Protein AF-A0A5C7LVZ4-F1 (afdb_monomer)

pLDDT: mean 78.98, std 16.89, range [29.86, 98.69]

Secondary structure (DSSP, 8-state):
---HHHHHT---TT-SEEEEEEEEEP-----SSS-B-TTSEEEEEEEEEEE-TTS-EEEEEEEEEEEPPBTTEEEETTEEEEEPPEEEE-GGG--TTSPPPEEEE-HHHHHHHHHHHHHHHHHHHHHHHSPPPPHHHHHHHHHHHHHH-TTEEEPPSSHHHHHHHHTEEEEE-S-TTS-GGG----GGGBTTB-TT-PPSSTTTTTEEEBPTT-EEETTEEE--S-SS-HHHHHHPPPGGGSGGGHHHHHHHHHTBPPBSS-B--SSS-S---BEEEEEEES--GGGS-TTEEEEEHHHHHHT-EEEEEEEEEEEESEEEE---TT-EE-TT-EEEEEE-TTT--EEEEE--S--S-EEEEEEEEEEEEETTEEEEEEEEEEEEEE---TT-EEEETT--EEEEEEE-GGGS-B-TTSPBPSEEE-HHHHHTTT-HHHHHHHHHHHHHHHS-GGGTTTSSB--SSS-BS-HHHHHHTTTT--B--EETTEE-SS-BEEEEEEEEEBS--TT-----SSPPBPTTSS-B-TT-TTTPPPP--HHHHHHHHHTT-HHHHHHHHHTSTTTHHHHHHHHHHHTTPPPPP---GGGGSSSS--

Solvent-accessible surface area (backbone atoms only — not comparable to full-atom values): 33083 Å² total; per-residue (Å²): 133,86,52,54,70,71,61,46,67,47,57,42,84,92,53,61,42,37,47,79,46,56,45,80,57,90,69,84,76,86,69,86,98,52,71,54,61,65,72,50,53,48,38,37,41,40,33,37,39,30,43,28,76,90,64,53,77,47,75,50,73,42,51,43,66,46,61,42,56,60,99,64,37,26,58,55,90,68,40,44,24,32,63,35,27,38,33,35,64,40,68,92,68,57,46,94,96,54,79,75,46,66,40,35,40,49,42,66,58,48,52,51,51,51,51,39,53,53,51,32,56,46,48,50,49,20,31,72,72,68,50,76,68,51,42,68,56,57,38,48,53,55,53,46,44,57,70,66,33,92,56,33,39,83,48,46,96,40,72,61,19,50,58,49,54,72,34,29,32,33,49,50,69,100,55,92,84,61,63,81,90,71,72,70,81,63,73,84,37,61,29,35,36,14,84,52,49,42,48,86,68,96,47,46,86,30,33,34,23,31,6,37,77,36,46,76,54,100,39,41,76,47,63,54,79,30,65,35,24,53,64,46,70,49,61,46,60,35,37,73,38,34,64,93,39,53,45,60,34,48,64,43,60,36,40,39,40,51,33,76,66,50,39,59,52,91,72,55,49,69,79,58,47,23,39,75,34,45,28,34,51,41,73,54,82,85,55,22,54,93,44,18,27,29,29,16,49,68,41,20,54,60,52,19,28,56,43,80,46,73,46,59,44,80,45,51,39,56,77,46,72,73,62,56,69,71,41,77,41,51,56,58,38,67,42,30,42,31,30,32,79,88,76,68,48,78,44,78,41,53,48,67,84,52,70,48,64,25,33,30,67,41,76,44,41,34,80,52,67,56,96,87,38,56,22,37,40,39,35,42,33,31,38,35,69,45,60,51,48,56,54,18,32,35,32,36,68,53,50,49,60,25,38,31,36,63,40,58,54,92,76,39,46,23,45,88,88,67,49,58,42,27,29,32,37,23,51,66,61,35,63,82,64,55,36,50,34,48,57,43,48,18,28,51,41,54,54,44,70,72,42,59,77,91,55,37,73,78,60,52,46,70,32,50,80,70,41,35,73,38,68,66,56,37,46,76,74,56,39,70,61,58,41,68,34,34,45,94,95,34,70,51,96,58,64,32,44,61,34,49,40,54,38,32,44,35,76,54,50,51,68,76,66,78,59,59,74,92,43,65,58,34,96,83,73,70,42,51,40,72,84,43,73,72,27,26,57,80,90,82,53,70,68,63,53,51,55,34,50,76,68,69,38,52,67,61,53,47,52,62,30,69,77,36,84,68,58,37,63,70,50,51,39,48,52,27,48,76,69,74,35,83,55,78,77,77,79,66,82,76,78,74,73,78,82,86,79,130

Mean predicted aligned error: 12.09 Å

Nearest PDB structures (foldseek):
  8wa0-assembly1_B  TM=6.242E-01  e=2.550E-24  Nicotiana tabacum
  8xmb-assembly1_B  TM=6.791E-01  e=1.926E-21  Arabidopsis thaliana
  7oba-assembly1_B  TM=7.085E-01  e=7.229E-20  Homo sapiens
  7eu0-assembly1_B  TM=6.604E-01  e=2.921E-20  Arabidopsis thaliana
  6uq0-assembly1_B  TM=5.558E-01  e=5.146E-20  Saccharomyces cerevisiae S288C

Foldseek 3Di:
DQDQVLLQPLDQPPFQKHFPGKDWDDDDDDDDDAPACPDFKIKIKIWMWGQAPVRDIDIDIAIEIDTDDDLQWHQFQNFTKHQAKEWEWPPVPDDVPDFTDTWIDGRVSVLSVQLSVLVNVQVNCCRHVVDHDHNVRSRCSNSCCRVDPPRMDTALPDPLSSLQRHQKYFYDDPDPPPDPVPDDARPVCFQQWQQLAFDPDPRGNGMTGGDDPWDRPPRDIDGPNGRHHCQCVQQFFQCQQFVVQSSVLSVQQSQFFAAPDFDFQLAGHGDRGWDWFWEWAADDDVQQPPLEKEFEPVLLNVRKGKDKDKHKDKAFADKDAPDDAFDKDAAFDFGIWHAHPVPRDIDTDTDQPDLGIWGWHDWHKHWDDDVNTIMIMIMTMIMDIDGAAQQFWKAFSLGSIHGYDYDHQLQFWAAPVGDGGRMYHYNCSCVVSSRRSQLVSFLVVVVLVPDDPVCSVPQWDRHNNDTPPDPVVSVVVVGQDFGFIDGPNHTDPDGIGIGITIMTTGPRGPSQDADADPADQDPVNQAQPCPGSHTHDDDDDPVNLVVCVVVVVVVVSVVVLVVRPPVNLVSVQVVCVVVVHHRDPDDPPVVPPPPPPD

Structure (mmCIF, N/CA/C/O backbone):
data_AF-A0A5C7LVZ4-F1
#
_entry.id   AF-A0A5C7LVZ4-F1
#
loop_
_atom_site.group_PDB
_atom_site.id
_atom_site.type_symbol
_atom_site.label_atom_id
_atom_site.label_alt_id
_atom_site.label_comp_id
_atom_site.label_asym_id
_atom_site.label_entity_id
_atom_site.label_seq_id
_atom_site.pdbx_PDB_ins_code
_atom_site.Cartn_x
_atom_site.Cartn_y
_atom_site.Cartn_z
_atom_site.occupancy
_atom_site.B_iso_or_equiv
_atom_site.auth_seq_id
_atom_site.auth_comp_id
_atom_site.auth_asym_id
_atom_site.auth_atom_id
_atom_site.pdbx_PDB_model_num
ATOM 1 N N . MET A 1 1 ? 24.767 7.519 -12.555 1.00 53.38 1 MET A N 1
ATOM 2 C CA . MET A 1 1 ? 24.633 7.291 -14.012 1.00 53.38 1 MET A CA 1
ATOM 3 C C . MET A 1 1 ? 25.653 6.241 -14.418 1.00 53.38 1 MET A C 1
ATOM 5 O O . MET A 1 1 ? 26.656 6.127 -13.724 1.00 53.38 1 MET A O 1
ATOM 9 N N . LEU A 1 2 ? 25.387 5.455 -15.465 1.00 59.38 2 LEU A N 1
ATOM 10 C CA . LEU A 1 2 ? 26.392 4.548 -16.034 1.00 59.38 2 LEU A CA 1
ATOM 11 C C . LEU A 1 2 ? 27.358 5.395 -16.864 1.00 59.38 2 LEU A C 1
ATOM 13 O O . LEU A 1 2 ? 26.898 6.176 -17.701 1.00 59.38 2 LEU A O 1
ATOM 17 N N . SER A 1 3 ? 28.657 5.302 -16.587 1.00 63.50 3 SER A N 1
ATOM 18 C CA . SER A 1 3 ? 29.645 6.063 -17.347 1.00 63.50 3 SER A CA 1
ATOM 19 C C . SER A 1 3 ? 29.869 5.426 -18.725 1.00 63.50 3 SER A C 1
ATOM 21 O O . SER A 1 3 ? 29.682 4.213 -18.875 1.00 63.50 3 SER A O 1
ATOM 23 N N . PRO A 1 4 ? 30.257 6.216 -19.743 1.00 58.34 4 PRO A N 1
ATOM 24 C CA . PRO A 1 4 ? 30.642 5.680 -21.045 1.00 58.34 4 PRO A CA 1
ATOM 25 C C . PRO A 1 4 ? 31.760 4.635 -20.950 1.00 58.34 4 PRO A C 1
ATOM 27 O O . PRO A 1 4 ? 31.713 3.654 -21.688 1.00 58.34 4 PRO A O 1
ATOM 30 N N . GLU A 1 5 ? 32.704 4.778 -20.005 1.00 61.62 5 GLU A N 1
ATOM 31 C CA . GLU A 1 5 ? 33.763 3.777 -19.807 1.00 61.62 5 GLU A CA 1
ATOM 32 C C . GLU A 1 5 ? 33.178 2.428 -19.379 1.00 61.62 5 GLU A C 1
ATOM 34 O O . GLU A 1 5 ? 33.516 1.402 -19.961 1.00 61.62 5 GLU A O 1
ATOM 39 N N . LEU A 1 6 ? 32.229 2.425 -18.435 1.00 59.19 6 LEU A N 1
ATOM 40 C CA . LEU A 1 6 ? 31.593 1.189 -17.976 1.00 59.19 6 LEU A CA 1
ATOM 41 C C . LEU A 1 6 ? 30.841 0.481 -19.112 1.00 59.19 6 LEU A C 1
ATOM 43 O O . LEU A 1 6 ? 30.822 -0.740 -19.174 1.00 59.19 6 LEU A O 1
ATOM 47 N N . LEU A 1 7 ? 30.211 1.234 -20.017 1.00 58.81 7 LEU A N 1
ATOM 48 C CA . LEU A 1 7 ? 29.484 0.662 -21.153 1.00 58.81 7 LEU A CA 1
ATOM 49 C C . LEU A 1 7 ? 30.422 0.198 -22.285 1.00 58.81 7 LEU A C 1
ATOM 51 O O . LEU A 1 7 ? 30.043 -0.671 -23.066 1.00 58.81 7 LEU A O 1
ATOM 55 N N . SER A 1 8 ? 31.637 0.745 -22.383 1.00 56.38 8 SER A N 1
ATOM 56 C CA . SER A 1 8 ? 32.621 0.334 -23.397 1.00 56.38 8 SER A CA 1
ATOM 57 C C . SER A 1 8 ? 33.157 -1.093 -23.193 1.00 56.38 8 SER A C 1
ATOM 59 O O . SER A 1 8 ? 33.649 -1.712 -24.136 1.00 56.38 8 SER A O 1
ATOM 61 N N . ASP A 1 9 ? 32.969 -1.663 -21.999 1.00 61.56 9 ASP A N 1
ATOM 62 C CA . ASP A 1 9 ? 33.337 -3.044 -21.663 1.00 61.56 9 ASP A CA 1
ATOM 63 C C . ASP A 1 9 ? 32.313 -4.101 -22.136 1.00 61.56 9 ASP A C 1
ATOM 65 O O . ASP A 1 9 ? 32.510 -5.305 -21.926 1.00 61.56 9 ASP A O 1
ATOM 69 N N . LEU A 1 10 ? 31.232 -3.692 -22.815 1.00 60.09 10 LEU A N 1
ATOM 70 C CA . LEU A 1 10 ? 30.252 -4.591 -23.433 1.00 60.09 10 LEU A CA 1
ATOM 71 C C . LEU A 1 10 ? 30.893 -5.378 -24.599 1.00 60.09 10 LEU A C 1
ATOM 73 O O . LEU A 1 10 ? 30.824 -4.986 -25.763 1.00 60.09 10 LEU A O 1
ATOM 77 N N . ARG A 1 11 ? 31.535 -6.511 -24.295 1.00 61.31 11 ARG A N 1
ATOM 78 C CA . ARG A 1 11 ? 32.119 -7.438 -25.283 1.00 61.31 11 ARG A CA 1
ATOM 79 C C . ARG A 1 11 ? 31.336 -8.751 -25.335 1.00 61.31 11 ARG A C 1
ATOM 81 O O . ARG A 1 11 ? 31.461 -9.530 -24.390 1.00 61.31 11 ARG A O 1
ATOM 88 N N . PRO A 1 12 ? 30.588 -9.041 -26.412 1.00 58.22 12 PRO A N 1
ATOM 89 C CA . PRO A 1 12 ? 29.879 -10.309 -26.549 1.00 58.22 12 PRO A CA 1
ATOM 90 C C . PRO A 1 12 ? 30.821 -11.500 -26.356 1.00 58.22 12 PRO A C 1
ATOM 92 O O . PRO A 1 12 ? 31.928 -11.525 -26.908 1.00 58.22 12 PRO A O 1
ATOM 95 N N . ARG A 1 13 ? 30.424 -12.492 -25.554 1.00 55.44 13 ARG A N 1
ATOM 96 C CA . ARG A 1 13 ? 31.318 -13.622 -25.255 1.00 55.44 13 ARG A CA 1
ATOM 97 C C . ARG A 1 13 ? 31.419 -14.530 -26.475 1.00 55.44 13 ARG A C 1
ATOM 99 O O . ARG A 1 13 ? 30.431 -15.076 -26.942 1.00 55.44 13 ARG A O 1
ATOM 106 N N . GLY A 1 14 ? 32.642 -14.743 -26.956 1.00 53.66 14 GLY A N 1
ATOM 107 C CA . GLY A 1 14 ? 32.915 -15.710 -28.023 1.00 53.66 14 GLY A CA 1
ATOM 108 C C . GLY A 1 14 ? 32.589 -15.230 -29.442 1.00 53.66 14 GLY A C 1
ATOM 109 O O . GLY A 1 14 ? 32.811 -15.988 -30.385 1.00 53.66 14 GLY A O 1
ATOM 110 N N . LEU A 1 15 ? 32.134 -13.984 -29.628 1.00 59.03 15 LEU A N 1
ATOM 111 C CA . LEU A 1 15 ? 31.990 -13.385 -30.958 1.00 59.03 15 LEU A CA 1
ATOM 112 C C . LEU A 1 15 ? 33.259 -12.626 -31.355 1.00 59.03 15 LEU A C 1
ATOM 114 O O . LEU A 1 15 ? 33.924 -12.004 -30.530 1.00 59.03 15 LEU A O 1
ATOM 118 N N . LYS A 1 16 ? 33.572 -12.610 -32.656 1.00 64.81 16 LYS A N 1
ATOM 119 C CA . LYS A 1 16 ? 34.627 -11.754 -33.233 1.00 64.81 16 LYS A CA 1
ATOM 120 C C . LYS A 1 16 ? 34.127 -10.318 -33.456 1.00 64.81 16 LYS A C 1
ATOM 122 O O . LYS A 1 16 ? 34.428 -9.733 -34.494 1.00 64.81 16 LYS A O 1
ATOM 127 N N . MET A 1 17 ? 33.327 -9.790 -32.528 1.00 62.38 17 MET A N 1
ATOM 128 C CA . MET A 1 17 ? 32.742 -8.448 -32.578 1.00 62.38 17 MET A CA 1
ATOM 129 C C . MET A 1 17 ? 32.963 -7.723 -31.249 1.00 62.38 17 MET A C 1
ATOM 131 O O . MET A 1 17 ? 32.898 -8.345 -30.191 1.00 62.38 17 MET A O 1
ATOM 135 N N . SER A 1 18 ? 33.214 -6.416 -31.296 1.00 63.62 18 SER A N 1
ATOM 136 C CA . SER A 1 18 ? 33.450 -5.574 -30.118 1.00 63.62 18 SER A CA 1
ATOM 137 C C . SER A 1 18 ? 32.772 -4.217 -30.257 1.00 63.62 18 SER A C 1
ATOM 139 O O . SER A 1 18 ? 32.795 -3.626 -31.335 1.00 63.62 18 SER A O 1
ATOM 141 N N . VAL A 1 19 ? 32.216 -3.701 -29.158 1.00 66.25 19 VAL A N 1
ATOM 142 C CA . VAL A 1 19 ? 31.825 -2.290 -29.052 1.00 66.25 19 VAL A CA 1
ATOM 143 C C . VAL A 1 19 ? 33.107 -1.455 -28.959 1.00 66.25 19 VAL A C 1
ATOM 145 O O . VAL A 1 19 ? 33.918 -1.678 -28.065 1.00 66.25 19 VAL A O 1
ATOM 148 N N . VAL A 1 20 ? 33.319 -0.535 -29.901 1.00 66.25 20 VAL A N 1
ATOM 149 C CA . VAL A 1 20 ? 34.561 0.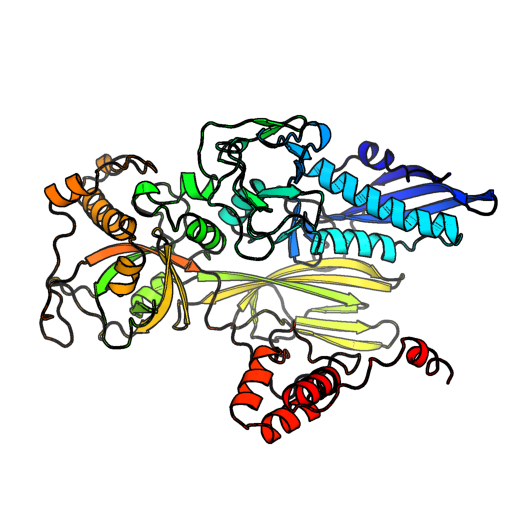258 -30.031 1.00 66.25 20 VAL A CA 1
ATOM 150 C C . VAL A 1 20 ? 34.408 1.716 -29.591 1.00 66.25 20 VAL A C 1
ATOM 152 O O . VAL A 1 20 ? 35.404 2.413 -29.430 1.00 66.25 20 VAL A O 1
ATOM 155 N N . GLY A 1 21 ? 33.179 2.188 -29.365 1.00 62.25 21 GLY A N 1
ATOM 156 C CA . GLY A 1 21 ? 32.932 3.545 -28.880 1.00 62.25 21 GLY A CA 1
ATOM 157 C C . GLY A 1 21 ? 31.493 3.751 -28.429 1.00 62.25 21 GLY A C 1
ATOM 158 O O . GLY A 1 21 ? 30.573 3.220 -29.053 1.00 62.25 21 GLY A O 1
ATOM 159 N N . ILE A 1 22 ? 31.317 4.513 -27.344 1.00 68.25 22 ILE A N 1
ATOM 160 C CA . ILE A 1 22 ? 30.017 4.953 -26.833 1.00 68.25 22 ILE A CA 1
ATOM 161 C C . ILE A 1 22 ? 30.061 6.457 -26.556 1.00 68.25 22 ILE A C 1
ATOM 163 O O . ILE A 1 22 ? 30.843 6.911 -25.724 1.00 68.25 22 ILE A O 1
ATOM 167 N N . GLU A 1 23 ? 29.200 7.224 -27.226 1.00 70.62 23 GLU A N 1
ATOM 168 C CA . GLU A 1 23 ? 29.108 8.684 -27.084 1.00 70.62 23 GLU A CA 1
ATOM 169 C C . GLU A 1 23 ? 27.756 9.095 -26.490 1.00 70.62 23 GLU A C 1
ATOM 171 O O . GLU A 1 23 ? 26.715 8.577 -26.902 1.00 70.62 23 GLU A O 1
ATOM 176 N N . VAL A 1 24 ? 27.755 10.050 -25.552 1.00 65.31 24 VAL A N 1
ATOM 177 C CA . VAL A 1 24 ? 26.524 10.658 -25.018 1.00 65.31 24 VAL A CA 1
ATOM 178 C C . VAL A 1 24 ? 26.055 11.763 -25.960 1.00 65.31 24 VAL A C 1
ATOM 180 O O . VAL A 1 24 ? 26.830 12.656 -26.301 1.00 65.31 24 VAL A O 1
ATOM 183 N N . LYS A 1 25 ? 24.773 11.749 -26.338 1.00 60.31 25 LYS A N 1
ATOM 184 C CA . LYS A 1 25 ? 24.155 12.823 -27.124 1.00 60.31 25 LYS A CA 1
ATOM 185 C C . LYS A 1 25 ? 23.349 13.790 -26.241 1.00 60.31 25 LYS A C 1
ATOM 187 O O . LYS A 1 25 ? 22.393 13.347 -25.601 1.00 60.31 25 LYS A O 1
ATOM 192 N N . PRO A 1 26 ? 23.663 15.098 -26.233 1.00 49.31 26 PRO A N 1
ATOM 193 C CA . PRO A 1 26 ? 22.774 16.124 -25.699 1.00 49.31 26 PRO A CA 1
ATOM 194 C C . PRO A 1 26 ? 21.786 16.567 -26.790 1.00 49.31 26 PRO A C 1
ATOM 196 O O . PRO A 1 26 ? 22.210 17.066 -27.826 1.00 49.31 26 PRO A O 1
ATOM 199 N N . GLU A 1 27 ? 20.477 16.419 -26.582 1.00 51.75 27 GLU A N 1
ATOM 200 C CA . GLU A 1 27 ? 19.474 17.059 -27.447 1.00 51.75 27 GLU A CA 1
ATOM 201 C C . GLU A 1 27 ? 18.414 17.770 -26.592 1.00 51.75 27 GLU A C 1
ATOM 203 O O . GLU A 1 27 ? 17.732 17.152 -25.774 1.00 51.75 27 GLU A O 1
ATOM 208 N N . THR A 1 28 ? 18.272 19.079 -26.808 1.00 43.19 28 THR A N 1
ATOM 209 C CA . THR A 1 28 ? 17.117 19.888 -26.396 1.00 43.19 28 THR A CA 1
ATOM 210 C C . THR A 1 28 ? 16.806 20.889 -27.505 1.00 43.19 28 THR A C 1
ATOM 212 O O . THR A 1 28 ? 17.655 21.717 -27.822 1.00 43.19 28 THR A O 1
ATOM 215 N N . GLU A 1 29 ? 15.587 20.845 -28.045 1.00 39.97 29 GLU A N 1
ATOM 216 C CA . GLU A 1 29 ? 14.977 21.940 -28.812 1.00 39.97 29 GLU A CA 1
ATOM 217 C C . GLU A 1 29 ? 13.649 22.353 -28.150 1.00 39.97 29 GLU A C 1
ATOM 219 O O . GLU A 1 29 ? 12.864 21.509 -27.699 1.00 39.97 29 GLU A O 1
ATOM 224 N N . GLU A 1 30 ? 13.404 23.663 -28.085 1.00 34.69 30 GLU A N 1
ATOM 225 C CA . GLU A 1 30 ? 12.178 24.30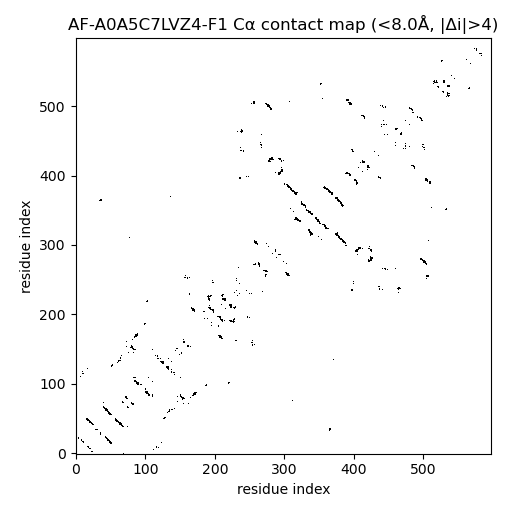0 -27.586 1.00 34.69 30 GLU A CA 1
ATOM 226 C C . GLU A 1 30 ? 11.287 24.731 -28.756 1.00 34.69 30 GLU A C 1
ATOM 228 O O . GLU A 1 30 ? 11.752 25.472 -29.618 1.00 34.69 30 GLU A O 1
ATOM 233 N N . VAL A 1 31 ? 9.993 24.366 -28.757 1.00 36.44 31 VAL A N 1
ATOM 234 C CA . VAL A 1 31 ? 8.980 25.019 -29.613 1.00 36.44 31 VAL A CA 1
ATOM 235 C C . VAL A 1 31 ? 7.581 25.021 -28.959 1.00 36.44 31 VAL A C 1
ATOM 237 O O . VAL A 1 31 ? 7.042 23.972 -28.619 1.00 36.44 31 VAL A O 1
ATOM 240 N N . ILE A 1 32 ? 7.001 26.230 -28.879 1.00 35.38 32 ILE A N 1
ATOM 241 C CA . ILE A 1 32 ? 5.589 26.644 -28.686 1.00 35.38 32 ILE A CA 1
ATOM 242 C C . ILE A 1 32 ? 4.812 25.941 -27.554 1.00 35.38 32 ILE A C 1
ATOM 244 O O . ILE A 1 32 ? 4.102 24.959 -27.756 1.00 35.38 32 ILE A O 1
ATOM 248 N N . GLY A 1 33 ? 4.862 26.546 -26.361 1.00 41.62 33 GLY A N 1
ATOM 249 C CA . GLY A 1 33 ? 3.857 26.384 -25.297 1.00 41.62 33 GLY A CA 1
ATOM 250 C C . GLY A 1 33 ? 3.909 25.089 -24.481 1.00 41.62 33 GLY A C 1
ATOM 251 O O . GLY A 1 33 ? 3.167 24.962 -23.512 1.00 41.62 33 GLY A O 1
ATOM 252 N N . ILE A 1 34 ? 4.789 24.151 -24.831 1.00 41.19 34 ILE A N 1
ATOM 253 C CA . ILE A 1 34 ? 4.987 22.877 -24.134 1.00 41.19 34 ILE A CA 1
ATOM 254 C C . ILE A 1 34 ? 6.446 22.815 -23.682 1.00 41.19 34 ILE A C 1
ATOM 256 O O . ILE A 1 34 ? 7.348 22.948 -24.506 1.00 41.19 34 ILE A O 1
ATOM 260 N N . LYS A 1 35 ? 6.704 22.589 -22.386 1.00 38.72 35 LYS A N 1
ATOM 261 C CA . LYS A 1 35 ? 8.066 22.281 -21.923 1.00 38.72 35 LYS A CA 1
ATOM 262 C C . LYS A 1 35 ? 8.476 20.922 -22.496 1.00 38.72 35 LYS A C 1
ATOM 264 O O . LYS A 1 35 ? 8.005 19.887 -22.027 1.00 38.72 35 LYS A O 1
ATOM 269 N N . THR A 1 36 ? 9.353 20.919 -23.497 1.00 40.09 36 THR A N 1
ATOM 270 C CA . THR A 1 36 ? 10.049 19.721 -23.976 1.00 40.09 36 THR A CA 1
ATOM 271 C C . THR A 1 36 ? 11.059 19.298 -22.917 1.00 40.09 36 THR A C 1
ATOM 273 O O . THR A 1 36 ? 12.195 19.758 -22.860 1.00 40.09 36 THR A O 1
ATOM 276 N N . VAL A 1 37 ? 10.633 18.419 -22.017 1.00 40.69 37 VAL A N 1
ATOM 277 C CA . VAL A 1 37 ? 11.524 17.855 -21.007 1.00 40.69 37 VAL A CA 1
ATOM 278 C C . VAL A 1 37 ? 12.294 16.697 -21.643 1.00 40.69 37 VAL A C 1
ATOM 280 O O . VAL A 1 37 ? 11.922 15.535 -21.512 1.00 40.69 37 VAL A O 1
ATOM 283 N N . GLY A 1 38 ? 13.389 17.008 -22.334 1.00 44.97 38 GLY A N 1
ATOM 284 C CA . GLY A 1 38 ? 14.425 16.036 -22.701 1.00 44.97 38 GLY A CA 1
ATOM 285 C C . GLY A 1 38 ? 15.268 15.588 -21.496 1.00 44.97 38 GLY A C 1
ATOM 286 O O . GLY A 1 38 ? 16.487 15.568 -21.594 1.00 44.97 38 GLY A O 1
ATOM 287 N N . SER A 1 39 ? 14.662 15.305 -20.332 1.00 54.47 39 SER A N 1
ATOM 288 C CA . SER A 1 39 ? 15.404 15.130 -19.065 1.00 54.47 39 SER A CA 1
ATOM 289 C C . SER A 1 39 ? 15.254 13.777 -18.362 1.00 54.47 39 SER A C 1
ATOM 291 O O . SER A 1 39 ? 15.886 13.576 -17.326 1.00 54.47 39 SER A O 1
ATOM 293 N N . ASP A 1 40 ? 14.454 12.837 -18.882 1.00 57.34 40 ASP A N 1
ATOM 294 C CA . ASP A 1 40 ? 14.253 11.522 -18.247 1.00 57.34 40 ASP A CA 1
ATOM 295 C C . ASP A 1 40 ? 15.018 10.373 -18.916 1.00 57.34 40 ASP A C 1
ATOM 297 O O . ASP A 1 40 ? 14.981 9.254 -18.407 1.00 57.34 40 ASP A O 1
ATOM 301 N N . ARG A 1 41 ? 15.718 10.612 -20.032 1.00 70.50 41 ARG A N 1
ATOM 302 C CA . ARG A 1 41 ? 16.548 9.608 -20.715 1.00 70.50 41 ARG A CA 1
ATOM 303 C C . ARG A 1 41 ? 17.866 10.212 -21.184 1.00 70.50 41 ARG A C 1
ATOM 305 O O . ARG A 1 41 ? 17.924 11.377 -21.555 1.00 70.50 41 ARG A O 1
ATOM 312 N N . MET A 1 42 ? 18.911 9.396 -21.182 1.00 73.75 42 MET A N 1
ATOM 313 C CA . MET A 1 42 ? 20.218 9.718 -21.739 1.00 73.75 42 MET A CA 1
ATOM 314 C C . MET A 1 42 ? 20.416 8.909 -23.016 1.00 73.75 42 MET A C 1
ATOM 316 O O . MET A 1 42 ? 20.226 7.691 -23.002 1.00 73.75 42 MET A O 1
ATOM 320 N N . TRP A 1 43 ? 20.761 9.589 -24.106 1.00 73.50 43 TRP A N 1
ATOM 321 C CA . TRP A 1 43 ? 20.981 8.971 -25.409 1.00 73.50 43 TRP A CA 1
ATOM 322 C C . TRP A 1 43 ? 22.443 8.602 -25.596 1.00 73.50 43 TRP A C 1
ATOM 324 O O . TRP A 1 43 ? 23.341 9.381 -25.277 1.00 73.50 43 TRP A O 1
ATOM 334 N N . TYR A 1 44 ? 22.646 7.420 -26.157 1.00 74.56 44 TYR A N 1
ATOM 335 C CA . TYR A 1 44 ? 23.935 6.831 -26.440 1.00 74.56 44 TYR A CA 1
ATOM 336 C C . TYR A 1 44 ? 24.003 6.436 -27.909 1.00 74.56 44 TYR A C 1
ATOM 338 O O . TYR A 1 44 ? 23.045 5.912 -28.484 1.00 74.56 44 TYR A O 1
ATOM 346 N N . ARG A 1 45 ? 25.167 6.663 -28.504 1.00 74.75 45 ARG A N 1
ATOM 347 C CA . ARG A 1 45 ? 25.555 6.104 -29.795 1.00 74.75 45 ARG A CA 1
ATOM 348 C C . ARG A 1 45 ? 26.618 5.053 -29.536 1.00 74.75 45 ARG A C 1
ATOM 350 O O . ARG A 1 45 ? 27.652 5.411 -28.987 1.00 74.75 45 ARG A O 1
ATOM 357 N N . ALA A 1 46 ? 26.380 3.806 -29.928 1.00 78.94 46 ALA A N 1
ATOM 358 C CA . ALA A 1 46 ? 27.373 2.741 -29.837 1.00 78.94 46 ALA A CA 1
ATOM 359 C C . ALA A 1 46 ? 27.804 2.282 -31.229 1.00 78.94 46 ALA A C 1
ATOM 361 O O . ALA A 1 46 ? 26.961 2.029 -32.089 1.00 78.94 46 ALA A O 1
ATOM 362 N N . THR A 1 47 ? 29.113 2.144 -31.428 1.00 80.00 47 THR A N 1
ATOM 363 C CA . THR A 1 47 ? 29.691 1.569 -32.648 1.00 80.00 47 THR A CA 1
ATOM 364 C C . THR A 1 47 ? 30.224 0.179 -32.346 1.00 80.00 47 THR A C 1
ATOM 366 O O . THR A 1 47 ? 30.983 -0.002 -31.393 1.00 80.00 47 THR A O 1
ATOM 369 N N . VAL A 1 48 ? 29.830 -0.800 -33.156 1.00 79.00 48 VAL A N 1
ATOM 370 C CA . VAL A 1 48 ? 30.289 -2.187 -33.080 1.00 79.00 48 VAL A CA 1
ATOM 371 C C . VAL A 1 48 ? 31.019 -2.550 -34.356 1.00 79.00 48 VAL A C 1
ATOM 373 O O . VAL A 1 48 ? 30.536 -2.290 -35.457 1.00 79.00 48 VAL A O 1
ATOM 376 N N . GLU A 1 49 ? 32.164 -3.197 -34.193 1.00 82.94 49 GLU A N 1
ATOM 377 C CA . GLU A 1 49 ? 33.012 -3.642 -35.290 1.00 82.94 49 GLU A CA 1
ATOM 378 C C . GLU A 1 49 ? 33.384 -5.105 -35.113 1.00 82.94 49 GLU A C 1
ATOM 380 O O . GLU A 1 49 ? 33.610 -5.571 -33.993 1.00 82.94 49 GLU A O 1
ATOM 385 N N . GLY A 1 50 ? 33.450 -5.853 -36.211 1.00 79.38 50 GLY A N 1
ATOM 386 C CA . GLY A 1 50 ? 33.877 -7.241 -36.145 1.00 79.38 50 GLY A CA 1
ATOM 387 C C . GLY A 1 50 ? 33.675 -8.043 -37.415 1.00 79.38 50 GLY A C 1
ATOM 388 O O . GLY A 1 50 ? 33.079 -7.583 -38.385 1.00 79.38 50 GLY A O 1
ATOM 389 N N . LYS A 1 51 ? 34.170 -9.283 -37.397 1.00 79.94 51 LYS A N 1
ATOM 390 C CA . LYS A 1 51 ? 33.934 -10.237 -38.485 1.00 79.94 51 LYS A CA 1
ATOM 391 C C . LYS A 1 51 ? 32.630 -10.987 -38.248 1.00 79.94 51 LYS A C 1
ATOM 393 O O . LYS A 1 51 ? 32.502 -11.650 -37.219 1.00 79.94 51 LYS A O 1
ATOM 398 N N . ILE A 1 52 ? 31.711 -10.932 -39.206 1.00 81.81 52 ILE A N 1
ATOM 399 C CA . ILE A 1 52 ? 30.496 -11.760 -39.214 1.00 81.81 52 ILE A CA 1
ATOM 400 C C . ILE A 1 52 ? 30.825 -13.209 -39.627 1.00 81.81 52 ILE A C 1
ATOM 402 O O . ILE A 1 52 ? 31.968 -13.523 -39.976 1.00 81.81 52 ILE A O 1
ATOM 406 N N . ARG A 1 53 ? 29.850 -14.130 -39.565 1.00 79.75 53 ARG A N 1
ATOM 407 C CA . ARG A 1 53 ? 30.067 -15.580 -39.766 1.00 79.75 53 ARG A CA 1
ATOM 408 C C . ARG A 1 53 ? 30.776 -15.949 -41.077 1.00 79.75 53 ARG A C 1
ATOM 410 O O . ARG A 1 53 ? 31.562 -16.892 -41.087 1.00 79.75 53 ARG A O 1
ATOM 417 N N . ASN A 1 54 ? 30.534 -15.215 -42.163 1.00 82.38 54 ASN A N 1
ATOM 418 C CA . ASN A 1 54 ? 31.171 -15.446 -43.469 1.00 82.38 54 ASN A CA 1
ATOM 419 C C . ASN A 1 54 ? 32.628 -14.919 -43.554 1.00 82.38 54 ASN A C 1
ATOM 421 O O . ASN A 1 54 ? 33.274 -15.078 -44.585 1.00 82.38 54 ASN A O 1
ATOM 425 N N . GLY A 1 55 ? 33.153 -14.299 -42.489 1.00 79.06 55 GLY A N 1
ATOM 426 C CA . GLY A 1 55 ? 34.506 -13.742 -42.420 1.00 79.06 55 GLY A CA 1
ATOM 427 C C . GLY A 1 55 ? 34.638 -12.276 -42.852 1.00 79.06 55 GLY A C 1
ATOM 428 O O . GLY A 1 55 ? 35.714 -11.704 -42.657 1.00 79.06 55 GLY A O 1
ATOM 429 N N . GLU A 1 56 ? 33.574 -11.666 -43.382 1.00 83.44 56 GLU A N 1
ATOM 430 C CA . GLU A 1 56 ? 33.504 -10.251 -43.765 1.00 83.44 56 GLU A CA 1
ATOM 431 C C . GLU A 1 56 ? 33.570 -9.346 -42.528 1.00 83.44 56 GLU A C 1
ATOM 433 O O . GLU A 1 56 ? 32.918 -9.615 -41.518 1.00 83.44 56 GLU A O 1
ATOM 438 N N . PHE A 1 57 ? 34.361 -8.273 -42.598 1.00 83.56 57 PHE A N 1
ATOM 439 C CA . PHE A 1 57 ? 34.419 -7.266 -41.542 1.00 83.56 57 PHE A CA 1
ATOM 440 C C . PHE A 1 57 ? 33.293 -6.251 -41.734 1.00 83.56 57 PHE A C 1
ATOM 442 O O . PHE A 1 57 ? 33.182 -5.653 -42.803 1.00 83.56 57 PHE A O 1
ATOM 449 N N . LYS A 1 58 ? 32.483 -6.038 -40.698 1.00 82.94 58 LYS A N 1
ATOM 450 C CA . LYS A 1 58 ? 31.414 -5.043 -40.693 1.00 82.94 58 LYS A CA 1
ATOM 451 C C . LYS A 1 58 ? 31.563 -4.099 -39.508 1.00 82.94 58 LYS A C 1
ATOM 453 O O . LYS A 1 58 ? 31.885 -4.525 -38.399 1.00 82.94 58 LYS A O 1
ATOM 458 N N . THR A 1 59 ? 31.248 -2.837 -39.767 1.00 83.00 59 THR A N 1
ATOM 459 C CA . THR A 1 59 ? 31.063 -1.792 -38.761 1.00 83.00 59 THR A CA 1
ATOM 460 C C . THR A 1 59 ? 29.604 -1.365 -38.797 1.00 83.00 59 THR A C 1
ATOM 462 O O . THR A 1 59 ? 29.037 -1.167 -39.873 1.00 83.00 59 THR A O 1
ATOM 465 N N . HIS A 1 60 ? 28.984 -1.229 -37.632 1.00 81.62 60 HIS A N 1
ATOM 466 C CA . HIS A 1 60 ? 27.634 -0.702 -37.517 1.00 81.62 60 HIS A CA 1
ATOM 467 C C . HIS A 1 60 ? 27.506 0.188 -36.287 1.00 81.62 60 HIS A C 1
ATOM 469 O O . HIS A 1 60 ? 28.049 -0.116 -35.226 1.00 81.62 60 HIS A O 1
ATOM 475 N N . THR A 1 61 ? 26.760 1.276 -36.435 1.00 79.94 61 THR A N 1
ATOM 476 C CA . THR A 1 61 ? 26.468 2.211 -35.357 1.00 79.94 61 THR A CA 1
ATOM 477 C C . THR A 1 61 ? 24.971 2.217 -35.120 1.00 79.94 61 THR A C 1
ATOM 479 O O . THR A 1 61 ? 24.213 2.482 -36.049 1.00 79.94 61 THR A O 1
ATOM 482 N N . PHE A 1 62 ? 24.572 1.970 -33.878 1.00 77.06 62 PHE A N 1
ATOM 483 C CA . PHE A 1 62 ? 23.183 2.045 -33.447 1.00 77.06 62 PHE A CA 1
ATOM 484 C C . PHE A 1 62 ? 23.016 3.067 -32.326 1.00 77.06 62 PHE A C 1
ATOM 486 O O . PHE A 1 62 ? 23.949 3.381 -31.572 1.00 77.06 62 PHE A O 1
ATOM 493 N N . MET A 1 63 ? 21.805 3.599 -32.224 1.00 74.25 63 MET A N 1
ATOM 494 C CA . MET A 1 63 ? 21.408 4.530 -31.178 1.00 74.25 63 MET A CA 1
ATOM 495 C C . MET A 1 63 ? 20.458 3.866 -30.190 1.00 74.25 63 MET A C 1
ATOM 497 O O . MET A 1 63 ? 19.537 3.143 -30.556 1.00 74.25 63 MET A O 1
ATOM 501 N N . PHE A 1 64 ? 20.662 4.149 -28.908 1.00 76.69 64 PHE A N 1
ATOM 502 C CA . PHE A 1 64 ? 19.756 3.720 -27.851 1.00 76.69 64 PHE A CA 1
ATOM 503 C C . PHE A 1 64 ? 19.730 4.748 -26.726 1.00 76.69 64 PHE A C 1
ATOM 505 O O . PHE A 1 64 ? 20.570 5.640 -26.637 1.00 76.69 64 PHE A O 1
ATOM 512 N N . SER A 1 65 ? 18.755 4.627 -25.839 1.00 76.94 65 SER A N 1
ATOM 513 C CA . SER A 1 65 ? 18.592 5.506 -24.693 1.00 76.94 65 SER A CA 1
ATOM 514 C C . SER A 1 65 ? 18.335 4.719 -23.418 1.00 76.94 65 SER A C 1
ATOM 516 O O . SER A 1 65 ? 17.523 3.784 -23.373 1.00 76.94 65 SER A O 1
ATOM 518 N N . LEU A 1 66 ? 18.983 5.147 -22.340 1.00 81.38 66 LEU A N 1
ATOM 519 C CA . LEU A 1 66 ? 18.745 4.619 -21.003 1.00 81.38 66 LEU A CA 1
ATOM 520 C C . LEU A 1 66 ? 17.916 5.615 -20.195 1.00 81.38 66 LEU A C 1
ATOM 522 O O . LEU A 1 66 ? 18.157 6.820 -20.285 1.00 81.38 66 LEU A O 1
ATOM 526 N N . PRO A 1 67 ? 16.943 5.149 -19.399 1.00 79.44 67 PRO A N 1
ATOM 527 C CA . PRO A 1 67 ? 16.225 6.028 -18.491 1.00 79.44 67 PRO A CA 1
ATOM 528 C C . PRO A 1 67 ? 17.176 6.608 -17.434 1.00 79.44 67 PRO A C 1
ATOM 530 O O . PRO A 1 67 ? 18.034 5.912 -16.887 1.00 79.44 67 PRO A O 1
ATOM 533 N N . ILE A 1 68 ? 17.004 7.889 -17.124 1.00 79.44 68 ILE A N 1
ATOM 534 C CA . ILE A 1 68 ? 17.698 8.580 -16.042 1.00 79.44 68 ILE A CA 1
ATOM 535 C C . ILE A 1 68 ? 16.928 8.302 -14.755 1.00 79.44 68 ILE A C 1
ATOM 537 O O . ILE A 1 68 ? 15.724 8.538 -14.660 1.00 79.44 68 ILE A O 1
ATOM 541 N N . ALA A 1 69 ? 17.634 7.782 -13.755 1.00 81.38 69 ALA A N 1
ATOM 542 C CA . ALA A 1 69 ? 17.051 7.572 -12.443 1.00 81.38 69 ALA A CA 1
ATOM 543 C C . ALA A 1 69 ? 17.012 8.878 -11.642 1.00 81.38 69 ALA A C 1
ATOM 545 O O . ALA A 1 69 ? 18.045 9.522 -11.457 1.00 81.38 69 ALA A O 1
ATOM 546 N N . THR A 1 70 ? 15.855 9.204 -11.072 1.00 77.19 70 THR A N 1
ATOM 547 C CA . THR A 1 70 ? 15.719 10.209 -10.009 1.00 77.19 70 THR A CA 1
ATOM 548 C C . THR A 1 70 ? 15.608 9.466 -8.681 1.00 77.19 70 THR A C 1
ATOM 550 O O . THR A 1 70 ? 14.745 8.608 -8.527 1.00 77.19 70 THR A O 1
ATOM 553 N N . GLU A 1 71 ? 16.537 9.705 -7.750 1.00 76.69 71 GLU A N 1
ATOM 554 C CA . GLU A 1 71 ? 16.638 8.963 -6.473 1.00 76.69 71 GLU A CA 1
ATOM 555 C C . GLU A 1 71 ? 16.727 7.424 -6.617 1.00 76.69 71 GLU A C 1
ATOM 557 O O . GLU A 1 71 ? 16.371 6.662 -5.716 1.00 76.69 71 GLU A O 1
ATOM 562 N N . GLY A 1 72 ? 17.227 6.941 -7.759 1.00 80.06 72 GLY A N 1
ATOM 563 C CA . GLY A 1 72 ? 17.305 5.511 -8.075 1.00 80.06 72 GLY A CA 1
ATOM 564 C C . GLY A 1 72 ? 16.043 4.925 -8.719 1.00 80.06 72 GLY A C 1
ATOM 565 O O . GLY A 1 72 ? 16.050 3.742 -9.053 1.00 80.06 72 GLY A O 1
ATOM 566 N N . VAL A 1 73 ? 14.993 5.726 -8.925 1.00 83.50 73 VAL A N 1
ATOM 567 C CA . VAL A 1 73 ? 13.760 5.327 -9.612 1.00 83.50 73 VAL A CA 1
ATOM 568 C C . VAL A 1 73 ? 13.815 5.756 -11.077 1.00 83.50 73 VAL A C 1
ATOM 570 O O . VAL A 1 73 ? 14.009 6.929 -11.389 1.00 83.50 73 VAL A O 1
ATOM 573 N N . PHE A 1 74 ? 13.621 4.799 -11.974 1.00 83.88 74 PHE A N 1
ATOM 574 C CA . PHE A 1 74 ? 13.523 4.977 -13.418 1.00 83.88 74 PHE A CA 1
ATOM 575 C C . PHE A 1 74 ? 12.061 5.168 -13.822 1.00 83.88 74 PHE A C 1
ATOM 577 O O . PHE A 1 74 ? 11.177 4.519 -13.268 1.00 83.88 74 PHE A O 1
ATOM 584 N N . VAL A 1 75 ? 11.785 6.007 -14.818 1.00 74.00 75 VAL A N 1
ATOM 585 C CA . VAL A 1 75 ? 10.442 6.115 -15.406 1.00 74.00 75 VAL A CA 1
ATOM 586 C C . VAL A 1 75 ? 10.485 5.567 -16.825 1.00 74.00 75 VAL A C 1
ATOM 588 O O . VAL A 1 75 ? 11.103 6.158 -17.704 1.00 74.00 75 VAL A O 1
ATOM 591 N N . VAL A 1 76 ? 9.821 4.435 -17.065 1.00 70.94 76 VAL A N 1
ATOM 592 C CA . VAL A 1 76 ? 9.817 3.771 -18.378 1.00 70.94 76 VAL A CA 1
ATOM 593 C C . VAL A 1 76 ? 8.381 3.500 -18.804 1.00 70.94 76 VAL A C 1
ATOM 595 O O . VAL A 1 76 ? 7.655 2.754 -18.155 1.00 70.94 76 VAL A O 1
ATOM 598 N N . GLY A 1 77 ? 7.938 4.150 -19.884 1.00 62.28 77 GLY A N 1
ATOM 599 C CA . GLY A 1 77 ? 6.546 4.062 -20.348 1.00 62.28 77 GLY A CA 1
ATOM 600 C C . GLY A 1 77 ? 5.512 4.521 -19.307 1.00 62.28 77 GLY A C 1
ATOM 601 O O . GLY A 1 77 ? 4.434 3.943 -19.228 1.00 62.28 77 GLY A O 1
ATOM 602 N N . GLY A 1 78 ? 5.859 5.502 -18.465 1.00 59.06 78 GLY A N 1
ATOM 603 C CA . GLY A 1 78 ? 4.997 5.995 -17.380 1.00 59.06 78 GLY A CA 1
ATOM 604 C C . GLY A 1 78 ? 4.982 5.121 -16.119 1.00 59.06 78 GLY A C 1
ATOM 605 O O . GLY A 1 78 ? 4.320 5.474 -15.145 1.00 59.06 78 GLY A O 1
ATOM 606 N N . LEU A 1 79 ? 5.714 4.004 -16.118 1.00 67.62 79 LEU A N 1
ATOM 607 C CA . LEU A 1 79 ? 5.858 3.116 -14.968 1.00 67.62 79 LEU A CA 1
ATOM 608 C C . LEU A 1 79 ? 7.093 3.527 -14.170 1.00 67.62 79 LEU A C 1
ATOM 610 O O . LEU A 1 79 ? 8.181 3.658 -14.733 1.00 67.62 79 LEU A O 1
ATOM 614 N N . TYR A 1 80 ? 6.922 3.720 -12.865 1.00 78.75 80 TYR A N 1
ATOM 615 C CA . TYR A 1 80 ? 8.030 3.961 -11.948 1.00 78.75 80 TYR A CA 1
ATOM 616 C C . TYR A 1 80 ? 8.657 2.617 -11.591 1.00 78.75 80 TYR A C 1
ATOM 618 O O . TYR A 1 80 ? 8.006 1.753 -11.003 1.00 78.75 80 TYR A O 1
ATOM 626 N N . ARG A 1 81 ? 9.911 2.435 -11.985 1.00 86.00 81 ARG A N 1
ATOM 627 C CA . ARG A 1 81 ? 10.654 1.184 -11.884 1.00 86.00 81 ARG A CA 1
ATOM 628 C C . ARG A 1 81 ? 11.892 1.384 -11.035 1.00 86.00 81 ARG A C 1
ATOM 630 O O . ARG A 1 81 ? 12.601 2.372 -11.176 1.00 86.00 81 ARG A O 1
ATOM 637 N N . PHE A 1 82 ? 12.183 0.424 -10.177 1.00 90.69 82 PHE A N 1
ATOM 638 C CA . PHE A 1 82 ? 13.421 0.384 -9.414 1.00 90.69 82 PHE A CA 1
ATOM 639 C C . PHE A 1 82 ? 14.142 -0.922 -9.709 1.00 90.69 82 PHE A C 1
ATOM 641 O O . PHE A 1 82 ? 13.522 -1.984 -9.681 1.00 90.69 82 PHE A O 1
ATOM 648 N N . VAL A 1 83 ? 15.438 -0.839 -10.003 1.00 91.88 83 VAL A N 1
ATOM 649 C CA . VAL A 1 83 ? 16.283 -2.025 -10.166 1.00 91.88 83 VAL A CA 1
ATOM 650 C C . VAL A 1 83 ? 16.788 -2.426 -8.792 1.00 91.88 83 VAL A C 1
ATOM 652 O O . VAL A 1 83 ? 17.382 -1.602 -8.096 1.00 91.88 83 VAL A O 1
ATOM 655 N N . ILE A 1 84 ? 16.541 -3.671 -8.397 1.00 91.81 84 ILE A N 1
ATOM 656 C CA . ILE A 1 84 ? 16.891 -4.172 -7.067 1.00 91.81 84 ILE A CA 1
ATOM 657 C C . ILE A 1 84 ? 18.227 -4.933 -7.103 1.00 91.81 84 ILE A C 1
ATOM 659 O O . ILE A 1 84 ? 18.524 -5.591 -8.101 1.00 91.81 84 ILE A O 1
ATOM 663 N N . PRO A 1 85 ? 19.049 -4.852 -6.042 1.00 92.12 85 PRO A N 1
ATOM 664 C CA . PRO A 1 85 ? 20.179 -5.750 -5.836 1.00 92.12 85 PRO A CA 1
ATOM 665 C C . PRO A 1 85 ? 19.800 -7.230 -5.962 1.00 92.12 85 PRO A C 1
ATOM 667 O O . PRO A 1 85 ? 18.662 -7.630 -5.691 1.00 92.12 85 PRO A O 1
ATOM 670 N N . GLN A 1 86 ? 20.790 -8.049 -6.309 1.00 91.19 86 GLN A N 1
ATOM 671 C CA . GLN A 1 86 ? 20.634 -9.490 -6.476 1.00 91.19 86 GLN A CA 1
ATOM 672 C C . GLN A 1 86 ? 21.613 -10.235 -5.563 1.00 91.19 86 GLN A C 1
ATOM 674 O O . GLN A 1 86 ? 22.820 -10.115 -5.736 1.00 91.19 86 GLN A O 1
ATOM 679 N N . GLY A 1 87 ? 21.107 -11.003 -4.602 1.00 89.31 87 GLY A N 1
ATOM 680 C CA . GLY A 1 87 ? 21.882 -11.984 -3.846 1.00 89.31 87 GLY A CA 1
ATOM 681 C C . GLY A 1 87 ? 21.935 -13.298 -4.613 1.00 89.31 87 GLY A C 1
ATOM 682 O O . GLY A 1 87 ? 20.908 -13.773 -5.086 1.00 89.31 87 GLY A O 1
ATOM 683 N N . ILE A 1 88 ? 23.110 -13.886 -4.769 1.00 86.38 88 ILE A N 1
ATOM 684 C CA . ILE A 1 88 ? 23.305 -15.108 -5.542 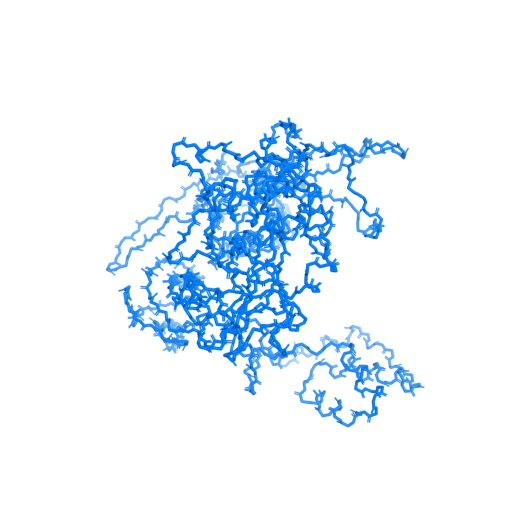1.00 86.38 88 ILE A CA 1
ATOM 685 C C . ILE A 1 88 ? 23.941 -16.140 -4.638 1.00 86.38 88 ILE A C 1
ATOM 687 O O . ILE A 1 88 ? 24.923 -15.852 -3.954 1.00 86.38 88 ILE A O 1
ATOM 691 N N . LEU A 1 89 ? 23.344 -17.329 -4.642 1.00 80.88 89 LEU A N 1
ATOM 692 C CA . LEU A 1 89 ? 23.876 -18.470 -3.924 1.00 80.88 89 LEU A CA 1
ATOM 693 C C . LEU A 1 89 ? 25.263 -18.810 -4.472 1.00 80.88 89 LEU A C 1
ATOM 695 O O . LEU A 1 89 ? 25.426 -19.050 -5.670 1.00 80.88 89 LEU A O 1
ATOM 699 N N . ASP A 1 90 ? 26.246 -18.841 -3.585 1.00 77.25 90 ASP A N 1
ATOM 700 C CA . ASP A 1 90 ? 27.558 -19.377 -3.899 1.00 77.25 90 ASP A CA 1
ATOM 701 C C . ASP A 1 90 ? 27.481 -20.909 -3.868 1.00 77.25 90 ASP A C 1
ATOM 703 O O . ASP A 1 90 ? 27.497 -21.540 -2.811 1.00 77.25 90 ASP A O 1
ATOM 707 N N . VAL A 1 91 ? 27.310 -21.499 -5.052 1.00 70.12 91 VAL A N 1
ATOM 708 C CA . VAL A 1 91 ? 27.156 -22.951 -5.215 1.00 70.12 91 VAL A CA 1
ATOM 709 C C . VAL A 1 91 ? 28.463 -23.682 -4.901 1.00 70.12 91 VAL A C 1
ATOM 711 O O . VAL A 1 91 ? 28.417 -24.825 -4.460 1.00 70.12 91 VAL A O 1
ATOM 714 N N . GLU A 1 92 ? 29.620 -23.031 -5.064 1.00 66.12 92 GLU A N 1
ATOM 715 C CA . GLU A 1 92 ? 30.926 -23.642 -4.784 1.00 66.12 92 GLU A CA 1
ATOM 716 C C . GLU A 1 92 ? 31.132 -23.886 -3.286 1.00 66.12 92 GLU A C 1
ATOM 718 O O . GLU A 1 92 ? 31.840 -24.812 -2.897 1.00 66.12 92 GLU A O 1
ATOM 723 N N . THR A 1 93 ? 30.475 -23.091 -2.436 1.00 65.69 93 THR A N 1
ATOM 724 C CA . THR A 1 93 ? 30.515 -23.248 -0.976 1.00 65.69 93 THR A CA 1
ATOM 725 C C . THR A 1 93 ? 29.280 -23.943 -0.401 1.00 65.69 93 THR A C 1
ATOM 727 O O . THR A 1 93 ? 29.147 -24.047 0.822 1.00 65.69 93 THR A O 1
ATOM 730 N N . PHE A 1 94 ? 28.380 -24.442 -1.256 1.00 64.50 94 PHE A N 1
ATOM 731 C CA . PHE A 1 94 ? 27.201 -25.182 -0.825 1.00 64.50 94 PHE A CA 1
ATOM 732 C C . PHE A 1 94 ? 27.580 -26.611 -0.413 1.00 64.50 94 PHE A C 1
ATOM 734 O O . PHE A 1 94 ? 27.850 -27.472 -1.246 1.00 64.50 94 PHE A O 1
ATOM 741 N N . GLU A 1 95 ? 27.557 -26.877 0.892 1.00 65.31 95 GLU A N 1
ATOM 742 C CA . GLU A 1 95 ? 27.758 -28.212 1.457 1.00 65.31 95 GLU A CA 1
ATOM 743 C C . GLU A 1 95 ? 26.511 -28.659 2.229 1.00 65.31 95 GLU A C 1
ATOM 745 O O . GLU A 1 95 ? 25.923 -27.886 2.991 1.00 65.31 95 GLU A O 1
ATOM 750 N N . LEU A 1 96 ? 26.119 -29.927 2.067 1.00 61.66 96 LEU A N 1
ATOM 751 C CA . LEU A 1 96 ? 24.964 -30.498 2.759 1.00 61.66 96 LEU A CA 1
ATOM 752 C C . LEU A 1 96 ? 25.145 -30.379 4.286 1.00 61.66 96 LEU A C 1
ATOM 754 O O . LEU A 1 96 ? 26.132 -30.856 4.841 1.00 61.66 96 LEU A O 1
ATOM 758 N N . GLY A 1 97 ? 24.193 -29.739 4.968 1.00 60.09 97 GLY A N 1
ATOM 759 C CA . GLY A 1 97 ? 24.252 -29.505 6.417 1.00 60.09 97 GLY A CA 1
ATOM 760 C C . GLY A 1 97 ? 25.043 -28.263 6.851 1.00 60.09 97 GLY A C 1
ATOM 761 O O . GLY A 1 97 ? 25.062 -27.965 8.045 1.00 60.09 97 GLY A O 1
ATOM 762 N N . LYS A 1 98 ? 25.649 -27.505 5.923 1.00 65.62 98 LYS A N 1
ATOM 763 C CA . LYS A 1 98 ? 26.218 -26.176 6.200 1.00 65.62 98 LYS A CA 1
ATOM 764 C C . LYS A 1 98 ? 25.299 -25.061 5.684 1.00 65.62 98 LYS A C 1
ATOM 766 O O . LYS A 1 98 ? 24.575 -25.258 4.708 1.00 65.62 98 LYS A O 1
ATOM 771 N N . PRO A 1 99 ? 25.314 -23.870 6.307 1.00 64.19 99 PRO A N 1
ATOM 772 C CA . PRO A 1 99 ? 24.513 -22.755 5.827 1.00 64.19 99 PRO A CA 1
ATOM 773 C C . PRO A 1 99 ? 24.970 -22.246 4.457 1.00 64.19 99 PRO A C 1
ATOM 775 O O . PRO A 1 99 ? 26.163 -22.053 4.220 1.00 64.19 99 PRO A O 1
ATOM 778 N N . ALA A 1 100 ? 24.003 -21.943 3.594 1.00 69.62 100 ALA A N 1
ATOM 779 C CA . ALA A 1 100 ? 24.236 -21.297 2.310 1.00 69.62 100 ALA A CA 1
ATOM 780 C C . ALA A 1 100 ? 24.913 -19.923 2.472 1.00 69.62 100 ALA A C 1
ATOM 782 O O . ALA A 1 100 ? 24.483 -19.094 3.285 1.00 69.62 100 ALA A O 1
ATOM 783 N N . LYS A 1 101 ? 25.937 -19.665 1.652 1.00 77.38 101 LYS A N 1
ATOM 784 C CA . LYS A 1 101 ? 26.568 -18.348 1.511 1.00 77.38 101 LYS A CA 1
ATOM 785 C C . LYS A 1 101 ? 26.045 -17.645 0.265 1.00 77.38 101 LYS A C 1
ATOM 787 O O . LYS A 1 101 ? 25.751 -18.284 -0.742 1.00 77.38 101 LYS A O 1
ATOM 792 N N . TYR A 1 102 ? 25.939 -16.323 0.339 1.00 83.25 102 TYR A N 1
ATOM 793 C CA . TYR A 1 102 ? 25.508 -15.504 -0.787 1.00 83.25 102 TYR A CA 1
ATOM 794 C C . TYR A 1 102 ? 26.497 -14.373 -1.034 1.00 83.25 102 TYR A C 1
ATOM 796 O O . TYR A 1 102 ? 27.015 -13.778 -0.088 1.00 83.25 102 TYR A O 1
ATOM 804 N N . TYR A 1 103 ? 26.683 -14.042 -2.307 1.00 88.38 103 TYR A N 1
ATOM 805 C CA . TYR A 1 103 ? 27.311 -12.800 -2.744 1.00 88.38 103 TYR A CA 1
ATOM 806 C C . TYR A 1 103 ? 26.255 -11.888 -3.365 1.00 88.38 103 TYR A C 1
ATOM 808 O O . TYR A 1 103 ? 25.266 -12.355 -3.928 1.00 88.38 103 TYR A O 1
ATOM 816 N N . PHE A 1 104 ? 26.444 -10.578 -3.275 1.00 89.62 104 PHE A N 1
ATOM 817 C CA . PHE A 1 104 ? 25.441 -9.605 -3.687 1.00 89.62 104 PHE A CA 1
ATOM 818 C C . PHE A 1 104 ? 25.934 -8.746 -4.847 1.00 89.62 104 PHE A C 1
ATOM 820 O O . PHE A 1 104 ? 26.934 -8.046 -4.755 1.00 89.62 104 PHE A O 1
ATOM 827 N N . ARG A 1 105 ? 25.191 -8.726 -5.949 1.00 90.44 105 ARG A N 1
ATOM 828 C CA . ARG A 1 105 ? 25.360 -7.735 -7.012 1.00 90.44 105 ARG A CA 1
ATOM 829 C C . ARG A 1 105 ? 24.577 -6.486 -6.639 1.00 90.44 105 ARG A C 1
ATOM 831 O O . ARG A 1 105 ? 23.370 -6.544 -6.397 1.00 90.44 105 ARG A O 1
ATOM 838 N N . ASN A 1 106 ? 25.261 -5.346 -6.617 1.00 89.44 106 ASN A N 1
ATOM 839 C CA . ASN A 1 106 ? 24.591 -4.063 -6.459 1.00 89.44 106 ASN A CA 1
ATOM 840 C C . ASN A 1 106 ? 23.763 -3.723 -7.716 1.00 89.44 106 ASN A C 1
ATOM 842 O O . ASN A 1 106 ? 23.882 -4.357 -8.766 1.00 89.44 106 ASN A O 1
ATOM 846 N N . ARG A 1 107 ? 22.931 -2.683 -7.618 1.00 87.94 107 ARG A N 1
ATOM 847 C CA . ARG A 1 107 ? 22.011 -2.272 -8.694 1.00 87.94 107 ARG A CA 1
ATOM 848 C C . ARG A 1 107 ? 22.713 -1.983 -10.020 1.00 87.94 107 ARG A C 1
ATOM 850 O O . ARG A 1 107 ? 22.204 -2.362 -11.067 1.00 87.94 107 ARG A O 1
ATOM 857 N N . LEU A 1 108 ? 23.867 -1.315 -9.985 1.00 86.94 108 LEU A N 1
ATOM 858 C CA . LEU A 1 108 ? 24.606 -0.968 -11.200 1.00 86.94 108 LEU A CA 1
ATOM 859 C C . LEU A 1 108 ? 25.153 -2.223 -11.878 1.00 86.94 108 LEU A C 1
ATOM 861 O O . LEU A 1 108 ? 25.022 -2.352 -13.090 1.00 86.94 108 LEU A O 1
ATOM 865 N N . SER A 1 109 ? 25.679 -3.172 -11.101 1.00 88.00 109 SER A N 1
ATOM 866 C CA . SER A 1 109 ? 26.120 -4.471 -11.612 1.00 88.00 109 SER A CA 1
ATOM 867 C C . SER A 1 109 ? 24.974 -5.257 -12.254 1.00 88.00 109 SER A C 1
ATOM 869 O O . SER A 1 109 ? 25.179 -5.877 -13.294 1.00 88.00 109 SER A O 1
ATOM 871 N N . VAL A 1 110 ? 23.767 -5.203 -11.680 1.00 90.75 110 VAL A N 1
ATOM 872 C CA . VAL A 1 110 ? 22.568 -5.841 -12.254 1.00 90.75 110 VAL A CA 1
ATOM 873 C C . VAL A 1 110 ? 22.185 -5.201 -13.593 1.00 90.75 110 VAL A C 1
ATOM 875 O O . VAL A 1 110 ? 21.984 -5.919 -14.569 1.00 90.75 110 VAL A O 1
ATOM 878 N N . ILE A 1 111 ? 22.141 -3.863 -13.677 1.00 90.12 111 ILE A N 1
ATOM 879 C CA . ILE A 1 111 ? 21.849 -3.162 -14.943 1.00 90.12 111 ILE A CA 1
ATOM 880 C C . ILE A 1 111 ? 22.911 -3.488 -15.993 1.00 90.12 111 ILE A C 1
ATOM 882 O O . ILE A 1 111 ? 22.577 -3.784 -17.136 1.00 90.12 111 ILE A O 1
ATOM 886 N N . TYR A 1 112 ? 24.186 -3.457 -15.606 1.00 87.88 112 TYR A N 1
ATOM 887 C CA . TYR A 1 112 ? 25.292 -3.743 -16.511 1.00 87.88 112 TYR A CA 1
ATOM 888 C C . TYR A 1 112 ? 25.186 -5.149 -17.112 1.00 87.88 112 TYR A C 1
ATOM 890 O O . TYR A 1 112 ? 25.301 -5.312 -18.322 1.00 87.88 112 TYR A O 1
ATOM 898 N N . GLN A 1 113 ? 24.886 -6.158 -16.293 1.00 87.75 113 GLN A N 1
ATOM 899 C CA . GLN A 1 113 ? 24.698 -7.526 -16.776 1.00 87.75 113 GLN A CA 1
ATOM 900 C C . GLN A 1 113 ? 23.479 -7.689 -17.679 1.00 87.75 113 GLN A C 1
ATOM 902 O O . GLN A 1 113 ? 23.538 -8.442 -18.648 1.00 87.75 113 GLN A O 1
ATOM 907 N N . ALA A 1 114 ? 22.391 -6.979 -17.388 1.00 90.38 114 ALA A N 1
ATOM 908 C CA . ALA A 1 114 ? 21.220 -6.989 -18.249 1.00 90.38 114 ALA A CA 1
ATOM 909 C C . ALA A 1 114 ? 21.516 -6.374 -19.619 1.00 90.38 114 ALA A C 1
ATOM 911 O O . ALA A 1 114 ? 21.201 -6.977 -20.643 1.00 90.38 114 ALA A O 1
ATOM 912 N N . LEU A 1 115 ? 22.173 -5.209 -19.646 1.00 88.69 115 LEU A N 1
ATOM 913 C CA . LEU A 1 115 ? 22.617 -4.587 -20.892 1.00 88.69 115 LEU A CA 1
ATOM 914 C C . LEU A 1 115 ? 23.576 -5.511 -21.643 1.00 88.69 115 LEU A C 1
ATOM 916 O O . LEU A 1 115 ? 23.385 -5.728 -22.832 1.00 88.69 115 LEU A O 1
ATOM 920 N N . PHE A 1 116 ? 24.527 -6.135 -20.949 1.00 86.50 116 PHE A N 1
ATOM 921 C CA . PHE A 1 116 ? 25.418 -7.127 -21.544 1.00 86.50 116 PHE A CA 1
ATOM 922 C C . PHE A 1 116 ? 24.651 -8.257 -22.235 1.00 86.50 116 PHE A C 1
ATOM 924 O O . PHE A 1 116 ? 24.895 -8.513 -23.408 1.00 86.50 116 PHE A O 1
ATOM 931 N N . GLY A 1 117 ? 23.685 -8.886 -21.560 1.00 86.62 117 GLY A N 1
ATOM 932 C CA . GLY A 1 117 ? 22.883 -9.962 -22.151 1.00 86.62 117 GLY A CA 1
ATOM 933 C C . GLY A 1 117 ? 22.025 -9.509 -23.339 1.00 86.62 117 GLY A C 1
ATOM 934 O O . GLY A 1 117 ? 21.910 -10.231 -24.327 1.00 86.62 117 GLY A O 1
ATOM 935 N N . ILE A 1 118 ? 21.456 -8.300 -23.279 1.00 87.69 118 ILE A N 1
ATOM 936 C CA . ILE A 1 118 ? 20.673 -7.722 -24.383 1.00 87.69 118 ILE A CA 1
ATOM 937 C C . ILE A 1 118 ? 21.562 -7.465 -25.605 1.00 87.69 118 ILE A C 1
ATOM 939 O O . ILE A 1 118 ? 21.175 -7.799 -26.724 1.00 87.69 118 ILE A O 1
ATOM 943 N N . PHE A 1 119 ? 22.743 -6.880 -25.402 1.00 84.38 119 PHE A N 1
ATOM 944 C CA . PHE A 1 119 ? 23.690 -6.595 -26.478 1.00 84.38 119 PHE A CA 1
ATOM 945 C C . PHE A 1 119 ? 24.265 -7.880 -27.067 1.00 84.38 119 PHE A C 1
ATOM 947 O O . PHE A 1 119 ? 24.306 -8.011 -28.284 1.00 84.38 119 PHE A O 1
ATOM 954 N N . ASP A 1 120 ? 24.658 -8.838 -26.225 1.00 83.50 120 ASP A N 1
ATOM 955 C CA . ASP A 1 120 ? 25.152 -10.148 -26.652 1.00 83.50 120 ASP A CA 1
ATOM 956 C C . ASP A 1 120 ? 24.113 -10.844 -27.546 1.00 83.50 120 ASP A C 1
ATOM 958 O O . ASP A 1 120 ? 24.426 -11.188 -28.682 1.00 83.50 120 ASP A O 1
ATOM 962 N N . SER A 1 121 ? 22.843 -10.907 -27.121 1.00 82.44 121 SER A N 1
ATOM 963 C CA . SER A 1 121 ? 21.750 -11.464 -27.934 1.00 82.44 121 SER A CA 1
ATOM 964 C C . SER A 1 121 ? 21.575 -10.753 -29.282 1.00 82.44 121 SER A C 1
ATOM 966 O O . SER A 1 121 ? 21.490 -11.431 -30.304 1.00 82.44 121 SER A O 1
ATOM 968 N N . CYS A 1 122 ? 21.527 -9.416 -29.309 1.00 80.00 122 CYS A N 1
ATOM 969 C CA . CYS A 1 122 ? 21.359 -8.660 -30.559 1.00 80.00 122 CYS A CA 1
ATOM 970 C C . CYS A 1 122 ? 22.561 -8.838 -31.505 1.00 80.00 122 CYS A C 1
ATOM 972 O O . CYS A 1 122 ? 22.416 -8.886 -32.725 1.00 80.00 122 CYS A O 1
ATOM 974 N N . LEU A 1 123 ? 23.772 -8.930 -30.950 1.00 79.81 123 LEU A N 1
ATOM 975 C CA . LEU A 1 123 ? 25.001 -9.059 -31.728 1.00 79.81 123 LEU A CA 1
ATOM 976 C C . LEU A 1 123 ? 25.245 -10.488 -32.214 1.00 79.81 123 LEU A C 1
ATOM 978 O O . LEU A 1 123 ? 25.832 -10.654 -33.281 1.00 79.81 123 LEU A O 1
ATOM 982 N N . VAL A 1 124 ? 24.752 -11.511 -31.510 1.00 80.88 124 VAL A N 1
ATOM 983 C CA . VAL A 1 124 ? 24.702 -12.884 -32.037 1.00 80.88 124 VAL A CA 1
ATOM 984 C C . VAL A 1 124 ? 23.857 -12.924 -33.311 1.00 80.88 124 VAL A C 1
ATOM 986 O O . VAL A 1 124 ? 24.292 -13.501 -34.306 1.00 80.88 124 VAL A O 1
ATOM 989 N N . GLU A 1 125 ? 22.688 -12.280 -33.320 1.00 73.44 125 GLU A N 1
ATOM 990 C CA . GLU A 1 125 ? 21.834 -12.201 -34.512 1.00 73.44 125 GLU A CA 1
ATOM 991 C C . GLU A 1 125 ? 22.557 -11.487 -35.667 1.00 73.44 125 GLU A C 1
ATOM 993 O O . GLU A 1 125 ? 22.606 -12.016 -36.782 1.00 73.44 125 GLU A O 1
ATOM 998 N N . PHE A 1 126 ? 23.230 -10.362 -35.391 1.00 78.44 126 PHE A N 1
ATOM 999 C CA . PHE A 1 126 ? 24.046 -9.661 -36.391 1.00 78.44 126 PHE A CA 1
ATOM 1000 C C . PHE A 1 126 ? 25.191 -10.521 -36.932 1.00 78.44 126 PHE A C 1
ATOM 1002 O O . PHE A 1 126 ? 25.427 -10.571 -38.140 1.00 78.44 126 PHE A O 1
ATOM 1009 N N . TYR A 1 127 ? 25.886 -11.235 -36.049 1.00 78.75 127 TYR A N 1
ATOM 1010 C CA . TYR A 1 127 ? 26.974 -12.130 -36.416 1.00 78.75 127 TYR A CA 1
ATOM 1011 C C . TYR A 1 127 ? 26.496 -13.281 -37.313 1.00 78.75 127 TYR A C 1
ATOM 1013 O O . TYR A 1 127 ? 27.167 -13.612 -38.296 1.00 78.75 127 TYR A O 1
ATOM 1021 N N . MET A 1 128 ? 25.349 -13.887 -36.981 1.00 78.50 128 MET A N 1
ATOM 1022 C CA . MET A 1 128 ? 24.810 -15.062 -37.670 1.00 78.50 128 MET A CA 1
ATOM 1023 C C . MET A 1 128 ? 24.135 -14.718 -39.000 1.00 78.50 128 MET A C 1
ATOM 1025 O O . MET A 1 128 ? 24.357 -15.429 -39.981 1.00 78.50 128 MET A O 1
ATOM 1029 N N . ALA A 1 129 ? 23.321 -13.658 -39.034 1.00 73.56 129 ALA A N 1
ATOM 1030 C CA . ALA A 1 129 ? 22.499 -13.283 -40.187 1.00 73.56 129 ALA A CA 1
ATOM 1031 C C . ALA A 1 129 ? 23.112 -12.161 -41.043 1.00 73.56 129 ALA A C 1
ATOM 1033 O O . ALA A 1 129 ? 22.642 -11.907 -42.149 1.00 73.56 129 ALA A O 1
ATOM 1034 N N . GLY A 1 130 ? 24.141 -11.463 -40.550 1.00 69.69 130 GLY A N 1
ATOM 1035 C CA . GLY A 1 130 ? 24.788 -10.350 -41.251 1.00 69.69 130 GLY A CA 1
ATOM 1036 C C . GLY A 1 130 ? 23.951 -9.067 -41.335 1.00 69.69 130 GLY A C 1
ATOM 1037 O O . GLY A 1 130 ? 24.431 -8.091 -41.925 1.00 69.69 130 GLY A O 1
ATOM 1038 N N . ASN A 1 131 ? 22.750 -9.066 -40.746 1.00 75.12 131 ASN A N 1
ATOM 1039 C CA . ASN A 1 131 ? 21.828 -7.935 -40.661 1.00 75.12 131 ASN A CA 1
ATOM 1040 C C . ASN A 1 131 ? 21.995 -7.236 -39.306 1.00 75.12 131 ASN A C 1
ATOM 1042 O O . ASN A 1 131 ? 21.822 -7.891 -38.278 1.00 75.12 131 ASN A O 1
ATOM 1046 N N . PRO A 1 132 ? 22.359 -5.945 -39.271 1.00 72.75 132 PRO A N 1
ATOM 1047 C CA . PRO A 1 132 ? 22.512 -5.232 -38.011 1.00 72.75 132 PRO A CA 1
ATOM 1048 C C . PRO A 1 132 ? 21.167 -5.090 -37.280 1.00 72.75 132 PRO A C 1
ATOM 1050 O O . PRO A 1 132 ? 20.138 -4.929 -37.945 1.00 72.75 132 PRO A O 1
ATOM 1053 N N . PRO A 1 133 ? 21.156 -5.127 -35.933 1.00 72.81 133 PRO A N 1
ATOM 1054 C CA . PRO A 1 133 ? 19.941 -4.916 -35.160 1.00 72.81 133 PRO A CA 1
ATOM 1055 C C . PRO A 1 133 ? 19.427 -3.499 -35.412 1.00 72.81 133 PRO A C 1
ATOM 1057 O O . PRO A 1 133 ? 20.203 -2.545 -35.460 1.00 72.81 133 PRO A O 1
ATOM 1060 N N . GLN A 1 134 ? 18.113 -3.347 -35.562 1.00 77.62 134 GLN A N 1
ATOM 1061 C CA . GLN A 1 134 ? 17.516 -2.017 -35.668 1.00 77.62 134 GLN A CA 1
ATOM 1062 C C . GLN A 1 134 ? 17.560 -1.308 -34.307 1.00 77.62 134 GLN A C 1
ATOM 1064 O O . GLN A 1 134 ? 17.297 -1.930 -33.275 1.00 77.62 134 GLN A O 1
ATOM 1069 N N . ASP A 1 135 ? 17.787 0.011 -34.307 1.00 75.62 135 ASP A N 1
ATOM 1070 C CA . ASP A 1 135 ? 17.737 0.860 -33.102 1.00 75.62 135 ASP A CA 1
ATOM 1071 C C . ASP A 1 135 ? 16.457 0.622 -32.281 1.00 75.62 135 ASP A C 1
ATOM 1073 O O . ASP A 1 135 ? 16.481 0.530 -31.052 1.00 75.62 135 ASP A O 1
ATOM 1077 N N . SER A 1 136 ? 15.323 0.469 -32.974 1.00 69.31 136 SER A N 1
ATOM 1078 C CA . SER A 1 136 ? 14.012 0.214 -32.374 1.00 69.31 136 SER A CA 1
ATOM 1079 C C . SER A 1 136 ? 13.950 -1.125 -31.639 1.00 69.31 136 SER A C 1
ATOM 1081 O O . SER A 1 136 ? 13.340 -1.210 -30.575 1.00 69.31 136 SER A O 1
ATOM 1083 N N . GLU A 1 137 ? 14.589 -2.167 -32.165 1.00 77.31 137 GLU A N 1
ATOM 1084 C CA . GLU A 1 137 ? 14.604 -3.493 -31.559 1.00 77.31 137 GLU A CA 1
ATOM 1085 C C . GLU A 1 137 ? 15.430 -3.501 -30.272 1.00 77.31 137 GLU A C 1
ATOM 1087 O O . GLU A 1 137 ? 14.944 -3.932 -29.221 1.00 77.31 137 GLU A O 1
ATOM 1092 N N . LEU A 1 138 ? 16.646 -2.952 -30.330 1.00 80.00 138 LEU A N 1
ATOM 1093 C CA . LEU A 1 138 ? 17.504 -2.811 -29.159 1.00 80.00 138 LEU A CA 1
ATOM 1094 C C . LEU A 1 138 ? 16.811 -1.972 -28.07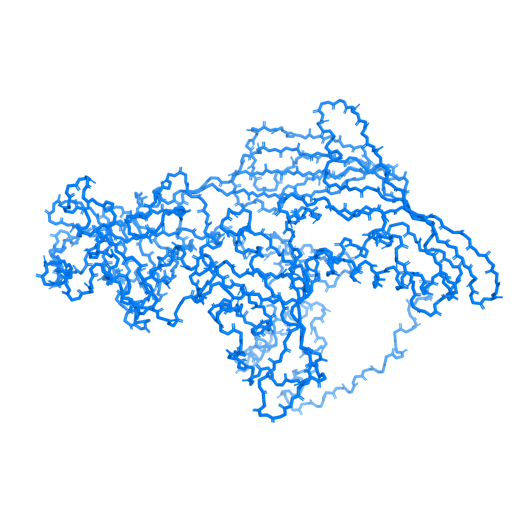9 1.00 80.00 138 LEU A C 1
ATOM 1096 O O . LEU A 1 138 ? 16.748 -2.376 -26.914 1.00 80.00 138 LEU A O 1
ATOM 1100 N N . GLN A 1 139 ? 16.228 -0.834 -28.466 1.00 80.56 139 GLN A N 1
ATOM 1101 C CA . GLN A 1 139 ? 15.494 0.026 -27.543 1.00 80.56 139 GLN A CA 1
ATOM 1102 C C . GLN A 1 139 ? 14.290 -0.693 -26.924 1.00 80.56 139 GLN A C 1
ATOM 1104 O O . GLN A 1 139 ? 14.051 -0.554 -25.723 1.00 80.56 139 GLN A O 1
ATOM 1109 N N . ASN A 1 140 ? 13.551 -1.486 -27.706 1.00 77.88 140 ASN A N 1
ATOM 1110 C CA . ASN A 1 140 ? 12.417 -2.267 -27.216 1.00 77.88 140 ASN A CA 1
ATOM 1111 C C . ASN A 1 140 ? 12.850 -3.326 -26.200 1.00 77.88 140 ASN A C 1
ATOM 1113 O O . ASN A 1 140 ? 12.165 -3.498 -25.190 1.00 77.88 140 ASN A O 1
ATOM 1117 N N . ARG A 1 141 ? 13.980 -4.011 -26.419 1.00 83.69 141 ARG A N 1
ATOM 1118 C CA . ARG A 1 141 ? 14.531 -4.990 -25.466 1.00 83.69 141 ARG A CA 1
ATOM 1119 C C . ARG A 1 141 ? 14.973 -4.313 -24.163 1.00 83.69 141 ARG A C 1
ATOM 1121 O O . ARG A 1 141 ? 14.618 -4.794 -23.087 1.00 83.69 141 ARG A O 1
ATOM 1128 N N . ILE A 1 142 ? 15.642 -3.157 -24.246 1.00 85.50 142 ILE A N 1
ATOM 1129 C CA . ILE A 1 142 ? 16.018 -2.339 -23.076 1.00 85.50 142 ILE A CA 1
ATOM 1130 C C . ILE A 1 142 ? 14.774 -1.900 -22.294 1.00 85.50 142 ILE A C 1
ATOM 1132 O O . ILE A 1 142 ? 14.681 -2.124 -21.086 1.00 85.50 142 ILE A O 1
ATOM 1136 N N . ASP A 1 143 ? 13.790 -1.308 -22.973 1.00 81.69 143 ASP A N 1
ATOM 1137 C CA . ASP A 1 143 ? 12.558 -0.838 -22.339 1.00 81.69 143 ASP A CA 1
ATOM 1138 C C . ASP A 1 143 ? 11.767 -1.993 -21.727 1.00 81.69 143 ASP A C 1
ATOM 1140 O O . ASP A 1 143 ? 11.221 -1.846 -20.634 1.00 81.69 143 ASP A O 1
ATOM 1144 N N . SER A 1 144 ? 11.717 -3.143 -22.403 1.00 83.25 144 SER A N 1
ATOM 1145 C CA . SER A 1 144 ? 11.048 -4.347 -21.902 1.00 83.25 144 SER A CA 1
ATOM 1146 C C . SER A 1 144 ? 11.725 -4.871 -20.642 1.00 83.25 144 SER A C 1
ATOM 1148 O O . SER A 1 144 ? 11.036 -5.145 -19.663 1.00 83.25 144 SER A O 1
ATOM 1150 N N . TRP A 1 145 ? 13.059 -4.917 -20.602 1.00 90.62 145 TRP A N 1
ATOM 1151 C CA . TRP A 1 145 ? 13.785 -5.311 -19.395 1.00 90.62 145 TRP A CA 1
ATOM 1152 C C . TRP A 1 145 ? 13.450 -4.391 -18.214 1.00 90.62 145 TRP A C 1
ATOM 1154 O O . TRP A 1 145 ? 13.010 -4.860 -17.162 1.00 90.62 145 TRP A O 1
ATOM 1164 N N . PHE A 1 146 ? 13.527 -3.069 -18.402 1.00 85.62 146 PHE A N 1
ATOM 1165 C CA . PHE A 1 146 ? 13.152 -2.134 -17.339 1.00 85.62 146 PHE A CA 1
ATOM 1166 C C . PHE A 1 146 ? 11.687 -2.288 -16.896 1.00 85.62 146 PHE A C 1
ATOM 1168 O O . PHE A 1 146 ? 11.393 -2.142 -15.708 1.00 85.62 146 PHE A O 1
ATOM 1175 N N . LYS A 1 147 ? 10.770 -2.597 -17.821 1.00 79.69 147 LYS A N 1
ATOM 1176 C CA . LYS A 1 147 ? 9.334 -2.746 -17.540 1.00 79.69 147 LYS A CA 1
ATOM 1177 C C . LYS A 1 147 ? 8.974 -4.051 -16.830 1.00 79.69 147 LYS A C 1
ATOM 1179 O O . LYS A 1 147 ? 8.072 -4.021 -15.997 1.00 79.69 147 LYS A O 1
ATOM 1184 N N . SER A 1 148 ? 9.608 -5.175 -17.163 1.00 80.12 148 SER A N 1
ATOM 1185 C CA . SER A 1 148 ? 9.093 -6.497 -16.767 1.00 80.12 148 SER A CA 1
ATOM 1186 C C . SER A 1 148 ? 10.114 -7.479 -16.197 1.00 80.12 148 SER A C 1
ATOM 1188 O O . SER A 1 148 ? 9.708 -8.584 -15.832 1.00 80.12 148 SER A O 1
ATOM 1190 N N . SER A 1 149 ? 11.402 -7.134 -16.099 1.00 86.06 149 SER A N 1
ATOM 1191 C CA . SER A 1 149 ? 12.388 -8.069 -15.540 1.00 86.06 149 SER A CA 1
ATOM 1192 C C . SER A 1 149 ? 12.080 -8.421 -14.076 1.00 86.06 149 SER A C 1
ATOM 1194 O O . SER A 1 149 ? 11.618 -7.565 -13.319 1.00 86.06 149 SER A O 1
ATOM 1196 N N . PRO A 1 150 ? 12.370 -9.649 -13.611 1.00 79.50 150 PRO A N 1
ATOM 1197 C CA . PRO A 1 150 ? 12.272 -10.006 -12.190 1.00 79.50 150 PRO A CA 1
ATOM 1198 C C . PRO A 1 150 ? 13.109 -9.110 -11.253 1.00 79.50 150 PRO A C 1
ATOM 1200 O O . PRO A 1 150 ? 12.752 -8.916 -10.082 1.00 79.50 150 PRO A O 1
ATOM 1203 N N . GLU A 1 151 ? 14.197 -8.544 -11.779 1.00 87.12 151 GLU A N 1
ATOM 1204 C CA . GLU A 1 151 ? 15.126 -7.614 -11.126 1.00 87.12 151 GLU A CA 1
ATOM 1205 C C . GLU A 1 151 ? 14.625 -6.165 -11.117 1.00 87.12 151 GLU A C 1
ATOM 1207 O O . GLU A 1 151 ? 15.252 -5.300 -10.501 1.00 87.12 151 GLU A O 1
ATOM 1212 N N . THR A 1 152 ? 13.498 -5.877 -11.772 1.00 89.06 152 THR A N 1
ATOM 1213 C CA . THR A 1 152 ? 12.844 -4.573 -11.691 1.00 89.06 152 THR A CA 1
ATOM 1214 C C . THR A 1 152 ? 11.544 -4.662 -10.912 1.00 89.06 152 THR A C 1
ATOM 1216 O O . THR A 1 152 ? 10.876 -5.698 -10.834 1.00 89.06 152 THR A O 1
ATOM 1219 N N . ARG A 1 153 ? 11.201 -3.568 -10.232 1.00 87.69 153 ARG A N 1
ATOM 1220 C CA . ARG A 1 153 ? 10.039 -3.510 -9.345 1.00 87.69 153 ARG A CA 1
ATOM 1221 C C . ARG A 1 153 ? 9.253 -2.242 -9.553 1.00 87.69 153 ARG A C 1
ATOM 1223 O O . ARG A 1 153 ? 9.837 -1.174 -9.718 1.00 87.69 153 ARG A O 1
ATOM 1230 N N . ASP A 1 154 ? 7.934 -2.387 -9.530 1.00 84.81 154 ASP A N 1
ATOM 1231 C CA . ASP A 1 154 ? 7.029 -1.249 -9.469 1.00 84.81 154 ASP A CA 1
ATOM 1232 C C . ASP A 1 154 ? 7.277 -0.466 -8.183 1.00 84.81 154 ASP A C 1
ATOM 1234 O O . ASP A 1 154 ? 7.367 -1.034 -7.091 1.00 84.81 154 ASP A O 1
ATOM 1238 N N . VAL A 1 155 ? 7.385 0.848 -8.331 1.00 80.31 155 VAL A N 1
ATOM 1239 C CA . VAL A 1 155 ? 7.534 1.772 -7.215 1.00 80.31 155 VAL A CA 1
ATOM 1240 C C . VAL A 1 155 ? 6.193 2.432 -6.968 1.00 80.31 155 VAL A C 1
ATOM 1242 O O . VAL A 1 155 ? 5.633 3.085 -7.848 1.00 80.31 155 VAL A O 1
ATOM 1245 N N . ILE A 1 156 ? 5.694 2.286 -5.746 1.00 74.44 156 ILE A N 1
ATOM 1246 C CA . ILE A 1 156 ? 4.596 3.114 -5.265 1.00 74.44 156 ILE A CA 1
ATOM 1247 C C . ILE A 1 156 ? 5.207 4.490 -4.974 1.00 74.44 156 ILE A C 1
ATOM 1249 O O . ILE A 1 156 ? 6.136 4.555 -4.167 1.00 74.44 156 ILE A O 1
ATOM 1253 N N . PRO A 1 157 ? 4.748 5.582 -5.613 1.00 70.19 157 PRO A N 1
ATOM 1254 C CA . PRO A 1 157 ? 5.380 6.900 -5.523 1.00 70.19 157 PRO A CA 1
ATOM 1255 C C . PRO A 1 157 ? 5.062 7.615 -4.194 1.00 70.19 157 PRO A C 1
ATOM 1257 O O . PRO A 1 157 ? 4.775 8.808 -4.163 1.00 70.19 157 PRO A O 1
ATOM 1260 N N . THR A 1 158 ? 5.083 6.880 -3.084 1.00 75.75 158 THR A N 1
ATOM 1261 C CA . THR A 1 158 ? 5.067 7.407 -1.719 1.00 75.75 158 THR A CA 1
ATOM 1262 C C . THR A 1 158 ? 6.495 7.395 -1.181 1.00 75.75 158 THR A C 1
ATOM 1264 O O . THR A 1 158 ? 7.300 6.547 -1.563 1.00 75.75 158 THR A O 1
ATOM 1267 N N . ARG A 1 159 ? 6.830 8.307 -0.261 1.00 78.06 159 ARG A N 1
ATOM 1268 C CA . ARG A 1 159 ? 8.167 8.338 0.361 1.00 78.06 159 ARG A CA 1
ATOM 1269 C C . ARG A 1 159 ? 8.531 6.992 1.001 1.00 78.06 159 ARG A C 1
ATOM 1271 O O . ARG A 1 159 ? 9.601 6.463 0.738 1.00 78.06 159 ARG A O 1
ATOM 1278 N N . ILE A 1 160 ? 7.597 6.403 1.754 1.00 84.25 160 ILE A N 1
ATOM 1279 C CA . ILE A 1 160 ? 7.770 5.079 2.374 1.00 84.25 160 ILE A CA 1
ATOM 1280 C C . ILE A 1 160 ? 7.938 3.990 1.307 1.00 84.25 160 ILE A C 1
ATOM 1282 O O . ILE A 1 160 ? 8.794 3.125 1.453 1.00 84.25 160 ILE A O 1
ATOM 1286 N N . GLY A 1 161 ? 7.166 4.036 0.216 1.00 83.88 161 GLY A N 1
ATOM 1287 C CA . GLY A 1 161 ? 7.309 3.096 -0.897 1.00 83.88 161 GLY A CA 1
ATOM 1288 C C . GLY A 1 161 ? 8.686 3.172 -1.563 1.00 83.88 161 GLY A C 1
ATOM 1289 O O . GLY A 1 161 ? 9.296 2.136 -1.825 1.00 83.88 161 GLY A O 1
ATOM 1290 N N . ILE A 1 162 ? 9.200 4.386 -1.784 1.00 82.44 162 ILE A N 1
ATOM 1291 C CA . ILE A 1 162 ? 10.529 4.634 -2.359 1.00 82.44 162 ILE A CA 1
ATOM 1292 C C . ILE A 1 162 ? 11.643 4.185 -1.405 1.00 82.44 162 ILE A C 1
ATOM 1294 O O . ILE A 1 162 ? 12.595 3.533 -1.830 1.00 82.44 162 ILE A O 1
ATOM 1298 N N . ASP A 1 163 ? 11.551 4.501 -0.118 1.00 85.88 163 ASP A N 1
ATOM 1299 C CA . ASP A 1 163 ? 12.589 4.112 0.840 1.00 85.88 163 ASP A CA 1
ATOM 1300 C C . ASP A 1 163 ? 12.586 2.594 1.065 1.00 85.88 163 ASP A C 1
ATOM 1302 O O . ASP A 1 163 ? 13.636 1.955 1.019 1.00 85.88 163 ASP A O 1
ATOM 1306 N N . SER A 1 164 ? 11.402 1.984 1.147 1.00 87.81 164 SER A N 1
ATOM 1307 C CA . SER A 1 164 ? 11.267 0.530 1.244 1.00 87.81 164 SER A CA 1
ATOM 1308 C C . SER A 1 164 ? 11.776 -0.196 -0.008 1.00 87.81 164 SER A C 1
ATOM 1310 O O . SER A 1 164 ? 12.412 -1.249 0.095 1.00 87.81 164 SER A O 1
ATOM 1312 N N . ILE A 1 165 ? 11.541 0.330 -1.222 1.00 88.62 165 ILE A N 1
ATOM 1313 C CA . ILE A 1 165 ? 12.041 -0.330 -2.440 1.00 88.62 165 ILE A CA 1
ATOM 1314 C C . ILE A 1 165 ? 13.571 -0.306 -2.527 1.00 88.62 165 ILE A C 1
ATOM 1316 O O . ILE A 1 165 ? 14.149 -1.267 -3.036 1.00 88.62 165 ILE A O 1
ATOM 1320 N N . LYS A 1 166 ? 14.231 0.720 -1.969 1.00 88.31 166 LYS A N 1
ATOM 1321 C CA . LYS A 1 166 ? 15.701 0.799 -1.904 1.00 88.31 166 LYS A CA 1
ATOM 1322 C C . LYS A 1 166 ? 16.320 -0.312 -1.061 1.00 88.31 166 LYS A C 1
ATOM 1324 O O . LYS A 1 166 ? 17.424 -0.744 -1.368 1.00 88.31 166 LYS A O 1
ATOM 1329 N N . GLU A 1 167 ? 15.591 -0.810 -0.068 1.00 91.56 167 GLU A N 1
ATOM 1330 C CA . GLU A 1 167 ? 16.006 -1.942 0.759 1.00 91.56 167 GLU A CA 1
ATOM 1331 C C . GLU A 1 167 ? 15.707 -3.295 0.102 1.00 91.56 167 GLU A C 1
ATOM 1333 O O . GLU A 1 167 ? 16.066 -4.321 0.661 1.00 91.56 167 GLU A O 1
ATOM 1338 N N . MET A 1 168 ? 15.020 -3.367 -1.046 1.00 91.44 168 MET A N 1
ATOM 1339 C CA . MET A 1 168 ? 14.709 -4.672 -1.639 1.00 91.44 168 MET A CA 1
ATOM 1340 C C . MET A 1 168 ? 15.964 -5.412 -2.086 1.00 91.44 168 MET A C 1
ATOM 1342 O O . MET A 1 168 ? 16.871 -4.812 -2.643 1.00 91.44 168 MET A O 1
ATOM 1346 N N . VAL A 1 169 ? 15.944 -6.733 -1.986 1.00 90.94 169 VAL A N 1
ATOM 1347 C CA . VAL A 1 169 ? 16.924 -7.606 -2.624 1.00 90.94 169 VAL A CA 1
ATOM 1348 C C . VAL A 1 169 ? 16.237 -8.853 -3.157 1.00 90.94 169 VAL A C 1
ATOM 1350 O O . VAL A 1 169 ? 15.330 -9.400 -2.525 1.00 90.94 169 VAL A O 1
ATOM 1353 N N . SER A 1 170 ? 16.643 -9.291 -4.346 1.00 89.81 170 SER A N 1
ATOM 1354 C CA . SER A 1 170 ? 16.204 -10.564 -4.914 1.00 89.81 170 SER A CA 1
ATOM 1355 C C . SER A 1 170 ? 17.256 -11.626 -4.650 1.00 89.81 170 SER A C 1
ATOM 1357 O O . SER A 1 170 ? 18.411 -11.420 -5.000 1.00 89.81 170 SER A O 1
ATOM 1359 N N . LEU A 1 171 ? 16.876 -12.770 -4.096 1.00 85.94 171 LEU A N 1
ATOM 1360 C CA . LEU A 1 171 ? 17.738 -13.942 -4.038 1.00 85.94 171 LEU A CA 1
ATOM 1361 C C . LEU A 1 171 ? 17.533 -14.769 -5.307 1.00 85.94 171 LEU A C 1
ATOM 1363 O O . LEU A 1 171 ? 16.435 -15.258 -5.577 1.00 85.94 171 LEU A O 1
ATOM 1367 N N . HIS A 1 172 ? 18.586 -14.887 -6.104 1.00 80.06 172 HIS A N 1
ATOM 1368 C CA . HIS A 1 172 ? 18.637 -15.764 -7.258 1.00 80.06 172 HIS A CA 1
ATOM 1369 C C . HIS A 1 172 ? 19.063 -17.160 -6.804 1.00 80.06 172 HIS A C 1
ATOM 1371 O O . HIS A 1 172 ? 20.142 -17.340 -6.234 1.00 80.06 172 HIS A O 1
ATOM 1377 N N . ILE A 1 173 ? 18.201 -18.140 -7.063 1.00 69.25 173 ILE A N 1
ATOM 1378 C CA . ILE A 1 173 ? 18.443 -19.547 -6.754 1.00 69.25 173 ILE A CA 1
ATOM 1379 C C . ILE A 1 173 ? 18.652 -20.260 -8.098 1.00 69.25 173 ILE A C 1
ATOM 1381 O O . ILE A 1 173 ? 17.706 -20.287 -8.885 1.00 69.25 173 ILE A O 1
ATOM 1385 N N . PRO A 1 174 ? 19.841 -20.825 -8.381 1.00 57.03 174 PRO A N 1
ATOM 1386 C CA . PRO A 1 174 ? 20.209 -21.317 -9.715 1.00 57.03 174 PRO A CA 1
ATOM 1387 C C . PRO A 1 174 ? 19.419 -22.514 -10.279 1.00 57.03 174 PRO A C 1
ATOM 1389 O O . PRO A 1 174 ? 19.815 -23.033 -11.313 1.00 57.03 174 PRO A O 1
ATOM 1392 N N . ASN A 1 175 ? 18.341 -22.991 -9.645 1.00 53.34 175 ASN A N 1
ATOM 1393 C CA . ASN A 1 175 ? 17.604 -24.165 -10.124 1.00 53.34 175 ASN A CA 1
ATOM 1394 C C . ASN A 1 175 ? 16.094 -24.080 -9.860 1.00 53.34 175 ASN A C 1
ATOM 1396 O O . ASN A 1 175 ? 15.650 -23.960 -8.716 1.00 53.34 175 ASN A O 1
ATOM 1400 N N . GLU A 1 176 ? 15.306 -24.246 -10.925 1.00 48.44 176 GLU A N 1
ATOM 1401 C CA . GLU A 1 176 ? 13.842 -24.406 -10.888 1.00 48.44 176 GLU A CA 1
ATOM 1402 C C . GLU A 1 176 ? 13.403 -25.738 -10.243 1.00 48.44 176 GLU A C 1
ATOM 1404 O O . GLU A 1 176 ? 12.248 -25.882 -9.857 1.00 48.44 176 GLU A O 1
ATOM 1409 N N . GLY A 1 177 ? 14.327 -26.692 -10.062 1.00 43.03 177 GLY A N 1
ATOM 1410 C CA . GLY A 1 177 ? 14.070 -28.007 -9.458 1.00 43.03 177 GLY A CA 1
ATOM 1411 C C . GLY A 1 177 ? 14.087 -28.061 -7.923 1.00 43.03 177 GLY A C 1
ATOM 1412 O O . GLY A 1 177 ? 13.903 -29.136 -7.359 1.00 43.03 177 GLY A O 1
ATOM 1413 N N . LEU A 1 178 ? 14.328 -26.943 -7.230 1.00 49.16 178 LEU A N 1
ATOM 1414 C CA . LEU A 1 178 ? 14.271 -26.895 -5.764 1.00 49.16 178 LEU A CA 1
ATOM 1415 C C . LEU A 1 178 ? 12.834 -26.644 -5.300 1.00 49.16 178 LEU A C 1
ATOM 1417 O O . LEU A 1 178 ? 12.292 -25.557 -5.529 1.00 49.16 178 LEU A O 1
ATOM 1421 N N . ASP A 1 179 ? 12.267 -27.653 -4.633 1.00 46.44 179 ASP A N 1
ATOM 1422 C CA . ASP A 1 179 ? 10.921 -27.680 -4.059 1.00 46.44 179 ASP A CA 1
ATOM 1423 C C . ASP A 1 179 ? 10.552 -26.339 -3.397 1.00 46.44 179 ASP A C 1
ATOM 1425 O O . ASP A 1 179 ? 11.136 -25.915 -2.395 1.00 46.44 179 ASP A O 1
ATOM 1429 N N . LEU A 1 180 ? 9.568 -25.652 -3.985 1.00 49.97 180 LEU A N 1
ATOM 1430 C CA . LEU A 1 180 ? 9.051 -24.371 -3.498 1.00 49.97 180 LEU A CA 1
ATOM 1431 C C . LEU A 1 180 ? 8.428 -24.492 -2.099 1.00 49.97 180 LEU A C 1
ATOM 1433 O O . LEU A 1 180 ? 8.331 -23.487 -1.396 1.00 49.97 180 LEU A O 1
ATOM 1437 N N . THR A 1 181 ? 8.022 -25.699 -1.691 1.00 45.66 181 THR A N 1
ATOM 1438 C CA . THR A 1 181 ? 7.360 -25.963 -0.408 1.00 45.66 181 THR A CA 1
ATOM 1439 C C . THR A 1 181 ? 8.331 -26.129 0.765 1.00 45.66 181 THR A C 1
ATOM 1441 O O . THR A 1 181 ? 7.899 -26.028 1.910 1.00 45.66 181 THR A O 1
ATOM 1444 N N . GLN A 1 182 ? 9.635 -26.291 0.502 1.00 49.34 182 GLN A N 1
ATOM 1445 C CA . GLN A 1 182 ? 10.674 -26.495 1.528 1.00 49.34 182 GLN A CA 1
ATOM 1446 C C . GLN A 1 182 ? 11.659 -25.327 1.673 1.00 49.34 182 GLN A C 1
ATOM 1448 O O . GLN A 1 182 ? 12.706 -25.454 2.307 1.00 49.34 182 GLN A O 1
ATOM 1453 N N . ARG A 1 183 ? 11.365 -24.164 1.084 1.00 59.97 183 ARG A N 1
ATOM 1454 C CA . ARG A 1 183 ? 12.246 -22.997 1.218 1.00 59.97 183 ARG A CA 1
ATOM 1455 C C . ARG A 1 183 ? 12.104 -22.395 2.612 1.00 59.97 183 ARG A C 1
ATOM 1457 O O . ARG A 1 183 ? 11.135 -21.691 2.881 1.00 59.97 183 ARG A O 1
ATOM 1464 N N . GLU A 1 184 ? 13.078 -22.642 3.477 1.00 65.56 184 GLU A N 1
ATOM 1465 C CA . GLU A 1 184 ? 13.209 -21.971 4.771 1.00 65.56 184 GLU A CA 1
ATOM 1466 C C . GLU A 1 184 ? 13.994 -20.660 4.639 1.00 65.56 184 GLU A C 1
ATOM 1468 O O . GLU A 1 184 ? 14.799 -20.475 3.722 1.00 65.56 184 GLU A O 1
ATOM 1473 N N . PHE A 1 185 ? 13.755 -19.723 5.560 1.00 75.31 185 PHE A N 1
ATOM 1474 C CA . PHE A 1 185 ? 14.564 -18.511 5.640 1.00 75.31 185 PHE A CA 1
ATOM 1475 C C . PHE A 1 185 ? 16.017 -18.891 5.984 1.00 75.31 185 PHE A C 1
ATOM 1477 O O . PHE A 1 185 ? 16.231 -19.592 6.976 1.00 75.31 185 PHE A O 1
ATOM 1484 N N . PRO A 1 186 ? 17.027 -18.431 5.224 1.00 72.75 186 PRO A N 1
ATOM 1485 C CA . PRO A 1 186 ? 18.418 -18.755 5.516 1.00 72.75 186 PRO A CA 1
ATOM 1486 C C . PRO A 1 186 ? 18.845 -18.085 6.825 1.00 72.75 186 PRO A C 1
ATOM 1488 O O . PRO A 1 186 ? 18.995 -16.868 6.885 1.00 72.75 186 PRO A O 1
ATOM 1491 N N . SER A 1 187 ? 19.060 -18.868 7.883 1.00 76.38 187 SER A N 1
ATOM 1492 C CA . SER A 1 187 ? 19.384 -18.350 9.222 1.00 76.38 187 SER A CA 1
ATOM 1493 C C . SER A 1 187 ? 20.652 -17.487 9.260 1.00 76.38 187 SER A C 1
ATOM 1495 O O . SER A 1 187 ? 20.727 -16.555 10.055 1.00 76.38 187 SER A O 1
ATOM 1497 N N . THR A 1 188 ? 21.609 -17.716 8.356 1.00 78.19 188 THR A N 1
ATOM 1498 C CA . THR A 1 188 ? 22.797 -16.862 8.163 1.00 78.19 188 THR A CA 1
ATOM 1499 C C . THR A 1 188 ? 22.494 -15.458 7.662 1.00 78.19 188 THR A C 1
ATOM 1501 O O . THR A 1 188 ? 23.357 -14.591 7.741 1.00 78.19 188 THR A O 1
ATOM 1504 N N . MET A 1 189 ? 21.287 -15.224 7.153 1.00 85.50 189 MET A N 1
ATOM 1505 C CA . MET A 1 189 ? 20.822 -13.912 6.715 1.00 85.50 189 MET A CA 1
ATOM 1506 C C . MET A 1 189 ? 20.030 -13.173 7.792 1.00 85.50 189 MET A C 1
ATOM 1508 O O . MET A 1 189 ? 19.555 -12.068 7.532 1.00 85.50 189 MET A O 1
ATOM 1512 N N . LEU A 1 190 ? 19.879 -13.734 8.997 1.00 85.94 190 LEU A N 1
ATOM 1513 C CA . LEU A 1 190 ? 19.308 -12.993 10.122 1.00 85.94 190 LEU A CA 1
ATOM 1514 C C . LEU A 1 190 ? 20.169 -11.761 10.422 1.00 85.94 190 LEU A C 1
ATOM 1516 O O . LEU A 1 190 ? 21.394 -11.838 10.465 1.00 85.94 190 LEU A O 1
ATOM 1520 N N . GLY A 1 191 ? 19.519 -10.611 10.595 1.00 87.06 191 GLY A N 1
ATOM 1521 C CA . GLY A 1 191 ? 20.201 -9.328 10.783 1.00 87.06 191 GLY A CA 1
ATOM 1522 C C . GLY A 1 191 ? 20.718 -8.684 9.491 1.00 87.06 191 GLY A C 1
ATOM 1523 O O . GLY A 1 191 ? 21.117 -7.525 9.533 1.00 87.06 191 GLY A O 1
ATOM 1524 N N . ILE A 1 192 ? 20.666 -9.388 8.352 1.00 90.62 192 ILE A N 1
ATOM 1525 C CA . ILE A 1 192 ? 20.937 -8.849 7.006 1.00 90.62 192 ILE A CA 1
ATOM 1526 C C . ILE A 1 192 ? 19.624 -8.656 6.245 1.00 90.62 192 ILE A C 1
ATOM 1528 O O . ILE A 1 192 ? 19.387 -7.598 5.667 1.00 90.62 192 ILE A O 1
ATOM 1532 N N . LEU A 1 193 ? 18.767 -9.679 6.242 1.00 91.25 193 LEU A N 1
ATOM 1533 C CA . LEU A 1 193 ? 17.457 -9.684 5.601 1.00 91.25 193 LEU A CA 1
ATOM 1534 C C . LEU A 1 193 ? 16.355 -9.691 6.655 1.00 91.25 193 LEU A C 1
ATOM 1536 O O . LEU A 1 193 ? 16.426 -10.425 7.637 1.00 91.25 193 LEU A O 1
ATOM 1540 N N . ASP A 1 194 ? 15.305 -8.916 6.411 1.00 90.94 194 ASP A N 1
ATOM 1541 C CA . ASP A 1 194 ? 14.095 -8.936 7.222 1.00 90.94 194 ASP A CA 1
ATOM 1542 C C . ASP A 1 194 ? 13.278 -10.204 6.894 1.00 90.94 194 ASP A C 1
ATOM 1544 O O . ASP A 1 194 ? 12.725 -10.308 5.785 1.00 90.94 194 ASP A O 1
ATOM 1548 N N . PRO A 1 195 ? 13.139 -11.156 7.835 1.00 82.25 195 PRO A N 1
ATOM 1549 C CA . PRO A 1 195 ? 12.428 -12.411 7.601 1.00 82.25 195 PRO A CA 1
ATOM 1550 C C . PRO A 1 195 ? 10.920 -12.218 7.393 1.00 82.25 195 PRO A C 1
ATOM 1552 O O . PRO A 1 195 ? 10.267 -13.052 6.768 1.00 82.25 195 PRO A O 1
ATOM 1555 N N . ALA A 1 196 ? 10.350 -11.106 7.861 1.00 81.50 196 ALA A N 1
ATOM 1556 C CA . ALA A 1 196 ? 8.943 -10.770 7.687 1.00 81.50 196 ALA A CA 1
ATOM 1557 C C . ALA A 1 196 ? 8.673 -10.008 6.378 1.00 81.50 196 ALA A C 1
ATOM 1559 O O . ALA A 1 196 ? 7.534 -9.657 6.089 1.00 81.50 196 ALA A O 1
ATOM 1560 N N . SER A 1 197 ? 9.685 -9.734 5.558 1.00 84.50 197 SER A N 1
ATOM 1561 C CA . SER A 1 197 ? 9.529 -8.866 4.385 1.00 84.50 197 SER A CA 1
ATOM 1562 C C . SER A 1 197 ? 9.263 -9.602 3.067 1.00 84.50 197 SER A C 1
ATOM 1564 O O . SER A 1 197 ? 9.109 -8.967 2.016 1.00 84.50 197 SER A O 1
ATOM 1566 N N . THR A 1 198 ? 9.194 -10.932 3.070 1.00 76.56 198 THR A N 1
ATOM 1567 C CA . THR A 1 198 ? 9.002 -11.658 1.814 1.00 76.56 198 THR A CA 1
ATOM 1568 C C . THR A 1 198 ? 7.592 -11.436 1.226 1.00 76.56 198 THR A C 1
ATOM 1570 O O . THR A 1 198 ? 6.618 -11.353 1.982 1.00 76.56 198 THR A O 1
ATOM 1573 N N . PRO A 1 199 ? 7.436 -11.250 -0.103 1.00 69.44 199 PRO A N 1
ATOM 1574 C CA . PRO A 1 199 ? 6.122 -11.196 -0.743 1.00 69.44 199 PRO A CA 1
ATOM 1575 C C . PRO A 1 199 ? 5.352 -12.509 -0.571 1.00 69.44 199 PRO A C 1
ATOM 1577 O O . PRO A 1 199 ? 5.957 -13.570 -0.490 1.00 69.44 199 PRO A O 1
ATOM 1580 N N . ALA A 1 200 ? 4.019 -12.455 -0.603 1.00 63.19 200 ALA A N 1
ATOM 1581 C CA . ALA A 1 200 ? 3.188 -13.653 -0.746 1.00 63.19 200 ALA A CA 1
ATOM 1582 C C . ALA A 1 200 ? 3.139 -14.121 -2.221 1.00 63.19 200 ALA A C 1
ATOM 1584 O O . ALA A 1 200 ? 3.194 -13.289 -3.128 1.00 63.19 200 ALA A O 1
ATOM 1585 N N . GLY A 1 201 ? 2.988 -15.429 -2.466 1.00 67.19 201 GLY A N 1
ATOM 1586 C CA . GLY A 1 201 ? 2.841 -16.027 -3.806 1.00 67.19 201 GLY A CA 1
ATOM 1587 C C . GLY A 1 201 ? 4.091 -16.739 -4.343 1.00 67.19 201 GLY A C 1
ATOM 1588 O O . GLY A 1 201 ? 4.914 -17.231 -3.583 1.00 67.19 201 GLY A O 1
ATOM 1589 N N . GLU A 1 202 ? 4.248 -16.790 -5.668 1.00 61.34 202 GLU A N 1
ATOM 1590 C CA . GLU A 1 202 ? 5.327 -17.539 -6.352 1.00 61.34 202 GLU A CA 1
ATOM 1591 C C . GLU A 1 202 ? 6.742 -17.010 -6.056 1.00 61.34 202 GLU A C 1
ATOM 1593 O O . GLU A 1 202 ? 7.728 -17.716 -6.240 1.00 61.34 202 GLU A O 1
ATOM 1598 N N . ARG A 1 203 ? 6.843 -15.767 -5.564 1.00 68.38 203 ARG A N 1
ATOM 1599 C CA . ARG A 1 203 ? 8.107 -15.112 -5.181 1.00 68.38 203 ARG A CA 1
ATOM 1600 C C . ARG A 1 203 ? 8.399 -15.177 -3.678 1.00 68.38 203 ARG A C 1
ATOM 1602 O O . ARG A 1 203 ? 9.310 -14.486 -3.209 1.00 68.38 203 ARG A O 1
ATOM 1609 N N . VAL A 1 204 ? 7.630 -15.967 -2.922 1.00 71.31 204 VAL A N 1
ATOM 1610 C CA . VAL A 1 204 ? 7.928 -16.261 -1.513 1.00 71.31 204 VAL A CA 1
ATOM 1611 C C . VAL A 1 204 ? 9.355 -16.795 -1.425 1.00 71.31 204 VAL A C 1
ATOM 1613 O O . VAL A 1 204 ? 9.779 -17.641 -2.213 1.00 71.31 204 VAL A O 1
ATOM 1616 N N . ASN A 1 205 ? 10.115 -16.245 -0.486 1.00 72.94 205 ASN A N 1
ATOM 1617 C CA . ASN A 1 205 ? 11.514 -16.572 -0.234 1.00 72.94 205 ASN A CA 1
ATOM 1618 C C . ASN A 1 205 ? 12.495 -16.304 -1.393 1.00 72.94 205 ASN A C 1
ATOM 1620 O O . ASN A 1 205 ? 13.628 -16.774 -1.373 1.00 72.94 205 ASN A O 1
ATOM 1624 N N . GLN A 1 206 ? 12.093 -15.511 -2.391 1.00 78.06 206 GLN A N 1
ATOM 1625 C CA . GLN A 1 206 ? 12.978 -15.030 -3.464 1.00 78.06 206 GLN A CA 1
ATOM 1626 C C . GLN A 1 206 ? 13.226 -13.529 -3.402 1.00 78.06 206 GLN A C 1
ATOM 1628 O O . GLN A 1 206 ? 14.127 -13.009 -4.049 1.00 78.06 206 GLN A O 1
ATOM 1633 N N . THR A 1 207 ? 12.392 -12.783 -2.692 1.00 85.31 207 THR A N 1
ATOM 1634 C CA . THR A 1 207 ? 12.546 -11.338 -2.556 1.00 85.31 207 THR A CA 1
ATOM 1635 C C . THR A 1 207 ? 12.394 -10.981 -1.091 1.00 85.31 207 THR A C 1
ATOM 1637 O O . THR A 1 207 ? 11.455 -11.437 -0.440 1.00 85.31 207 THR A O 1
ATOM 1640 N N . TYR A 1 208 ? 13.315 -10.170 -0.592 1.00 89.19 208 TYR A N 1
ATOM 1641 C CA . TYR A 1 208 ? 13.368 -9.702 0.787 1.00 89.19 208 TYR A CA 1
ATOM 1642 C C . TYR A 1 208 ? 13.655 -8.202 0.816 1.00 89.19 208 TYR A C 1
ATOM 1644 O O . TYR A 1 208 ? 13.875 -7.569 -0.220 1.00 89.19 208 TYR A O 1
ATOM 1652 N N . ARG A 1 209 ? 13.634 -7.634 2.014 1.00 91.69 209 ARG A N 1
ATOM 1653 C CA . ARG A 1 209 ? 14.200 -6.332 2.346 1.00 91.69 209 ARG A CA 1
ATOM 1654 C C . ARG A 1 209 ? 15.460 -6.549 3.173 1.00 91.69 209 ARG A C 1
ATOM 1656 O O . ARG A 1 209 ? 15.498 -7.470 3.985 1.00 91.69 209 ARG A O 1
ATOM 1663 N N . LEU A 1 210 ? 16.447 -5.689 2.986 1.00 93.31 210 LEU A N 1
ATOM 1664 C CA . LEU A 1 210 ? 17.554 -5.521 3.908 1.00 93.31 210 LEU A CA 1
ATOM 1665 C C . LEU A 1 210 ? 17.013 -5.008 5.248 1.00 93.31 210 LEU A C 1
ATOM 1667 O O . LEU A 1 210 ? 16.038 -4.250 5.290 1.00 93.31 210 LEU A O 1
ATOM 1671 N N . THR A 1 211 ? 17.635 -5.426 6.343 1.00 93.88 211 THR A N 1
ATOM 1672 C CA . THR A 1 211 ? 17.393 -4.821 7.656 1.00 93.88 211 THR A CA 1
ATOM 1673 C C . THR A 1 211 ? 17.877 -3.370 7.655 1.00 93.88 211 THR A C 1
ATOM 1675 O O . THR A 1 211 ? 18.767 -2.983 6.891 1.00 93.88 211 THR A O 1
ATOM 1678 N N . LYS A 1 212 ? 17.262 -2.526 8.486 1.00 93.19 212 LYS A N 1
ATOM 1679 C CA . LYS A 1 212 ? 17.543 -1.089 8.522 1.00 93.19 212 LYS A CA 1
ATOM 1680 C C . LYS A 1 212 ? 19.025 -0.837 8.800 1.00 93.19 212 LYS A C 1
ATOM 1682 O O . LYS A 1 212 ? 19.524 -1.195 9.858 1.00 93.19 212 LYS A O 1
ATOM 1687 N N . GLY A 1 213 ? 19.709 -0.157 7.884 1.00 90.88 213 GLY A N 1
ATOM 1688 C CA . GLY A 1 213 ? 21.128 0.191 8.016 1.00 90.88 213 GLY A CA 1
ATOM 1689 C C . GLY A 1 213 ? 22.101 -0.848 7.456 1.00 90.88 213 GLY A C 1
ATOM 1690 O O . GLY A 1 213 ? 23.296 -0.571 7.430 1.00 90.88 213 GLY A O 1
ATOM 1691 N N . THR A 1 214 ? 21.622 -2.010 7.000 1.00 92.12 214 THR A N 1
ATOM 1692 C CA . THR A 1 214 ? 22.456 -2.966 6.263 1.00 92.12 214 THR A CA 1
ATOM 1693 C C . THR A 1 214 ? 22.833 -2.379 4.908 1.00 92.12 214 THR A C 1
ATOM 1695 O O . THR A 1 214 ? 21.976 -1.858 4.191 1.00 92.12 214 THR A O 1
ATOM 1698 N N . ASP A 1 215 ? 24.108 -2.496 4.541 1.00 88.31 215 ASP A N 1
ATOM 1699 C CA . ASP A 1 215 ? 24.637 -2.025 3.260 1.00 88.31 215 ASP A CA 1
ATOM 1700 C C . ASP A 1 215 ? 25.277 -3.169 2.466 1.00 88.31 215 ASP A C 1
ATOM 1702 O O . ASP A 1 215 ? 25.767 -4.150 3.031 1.00 88.31 215 ASP A O 1
ATOM 1706 N N . ILE A 1 216 ? 25.271 -3.041 1.139 1.00 86.75 216 ILE A N 1
ATOM 1707 C CA . ILE A 1 216 ? 25.928 -3.967 0.216 1.00 86.75 216 ILE A CA 1
ATOM 1708 C C . ILE A 1 216 ? 27.158 -3.260 -0.349 1.00 86.75 216 ILE A C 1
ATOM 1710 O O . ILE A 1 216 ? 27.070 -2.505 -1.322 1.00 86.75 216 ILE A O 1
ATOM 1714 N N . SER A 1 217 ? 28.320 -3.552 0.233 1.00 79.75 217 SER A N 1
ATOM 1715 C CA . SER A 1 217 ? 29.614 -3.030 -0.212 1.00 79.75 217 SER A CA 1
ATOM 1716 C C . SER A 1 217 ? 30.470 -4.166 -0.768 1.00 79.75 217 SER A C 1
ATOM 1718 O O . SER A 1 217 ? 30.421 -5.287 -0.274 1.00 79.75 217 SER A O 1
ATOM 1720 N N . THR A 1 218 ? 31.181 -3.910 -1.874 1.00 78.56 218 THR A N 1
ATOM 1721 C CA . THR A 1 218 ? 32.143 -4.852 -2.497 1.00 78.56 218 THR A CA 1
ATOM 1722 C C . THR A 1 218 ? 31.645 -6.289 -2.733 1.00 78.56 218 THR A C 1
ATOM 1724 O O . THR A 1 218 ? 32.439 -7.219 -2.836 1.00 78.56 218 THR A O 1
ATOM 1727 N N . GLY A 1 219 ? 30.334 -6.487 -2.879 1.00 81.25 219 GLY A N 1
ATOM 1728 C CA . GLY A 1 219 ? 29.744 -7.807 -3.113 1.00 81.25 219 GLY A CA 1
ATOM 1729 C C . GLY A 1 219 ? 29.284 -8.552 -1.858 1.00 81.25 219 GLY A C 1
ATOM 1730 O O . GLY A 1 219 ? 28.773 -9.666 -1.971 1.00 81.25 219 GLY A O 1
ATOM 1731 N N . VAL A 1 220 ? 29.425 -7.948 -0.677 1.00 83.94 220 VAL A N 1
ATOM 1732 C CA . VAL A 1 220 ? 29.079 -8.530 0.624 1.00 83.94 220 VAL A CA 1
ATOM 1733 C C . VAL A 1 220 ? 28.060 -7.634 1.330 1.00 83.94 220 VAL A C 1
ATOM 1735 O O . VAL A 1 220 ? 28.145 -6.408 1.267 1.00 83.94 220 VAL A O 1
ATOM 1738 N N . ALA A 1 221 ? 27.078 -8.242 1.996 1.00 86.50 221 ALA A N 1
ATOM 1739 C CA . ALA A 1 221 ? 26.141 -7.511 2.842 1.00 86.50 221 ALA A CA 1
ATOM 1740 C C . ALA A 1 221 ? 26.688 -7.414 4.273 1.00 86.50 221 ALA A C 1
ATOM 1742 O O . ALA A 1 221 ? 27.050 -8.431 4.867 1.00 86.50 221 ALA A O 1
ATOM 1743 N N . VAL A 1 222 ? 26.749 -6.199 4.818 1.00 86.31 222 VAL A N 1
ATOM 1744 C CA . VAL A 1 222 ? 27.248 -5.928 6.172 1.00 86.31 222 VAL A CA 1
ATOM 1745 C C . VAL A 1 222 ? 26.057 -5.628 7.090 1.00 86.31 222 VAL A C 1
ATOM 1747 O O . VAL A 1 222 ? 25.363 -4.640 6.845 1.00 86.31 222 VAL A O 1
ATOM 1750 N N . PRO A 1 223 ? 25.794 -6.454 8.122 1.00 86.25 223 PRO A N 1
ATOM 1751 C CA . PRO A 1 223 ? 24.642 -6.280 9.003 1.00 86.25 223 PRO A CA 1
ATOM 1752 C C . PRO A 1 223 ? 24.797 -5.059 9.919 1.00 86.25 223 PRO A C 1
ATOM 1754 O O . PRO A 1 223 ? 25.889 -4.764 10.402 1.00 86.25 223 PRO A O 1
ATOM 1757 N N . SER A 1 224 ? 23.682 -4.394 10.217 1.00 82.50 224 SER A N 1
ATOM 1758 C CA . SER A 1 224 ? 23.615 -3.203 11.082 1.00 82.50 224 SER A CA 1
ATOM 1759 C C . SER A 1 224 ? 23.194 -3.471 12.532 1.00 82.50 224 SER A C 1
ATOM 1761 O O . SER A 1 224 ? 23.153 -2.543 13.336 1.00 82.50 224 SER A O 1
ATOM 1763 N N . GLY A 1 225 ? 22.851 -4.719 12.869 1.00 83.50 225 GLY A N 1
ATOM 1764 C CA . GLY A 1 225 ? 22.327 -5.114 14.184 1.00 83.50 225 GLY A CA 1
ATOM 1765 C C . GLY A 1 225 ? 20.802 -5.004 14.330 1.00 83.50 225 GLY A C 1
ATOM 1766 O O . GLY A 1 225 ? 20.249 -5.506 15.304 1.00 83.50 225 GLY A O 1
ATOM 1767 N N . GLU A 1 226 ? 20.111 -4.411 13.355 1.00 90.56 226 GLU A N 1
ATOM 1768 C CA . GLU A 1 226 ? 18.646 -4.357 13.309 1.00 90.56 226 GLU A CA 1
ATOM 1769 C C . GLU A 1 226 ? 18.042 -5.679 12.814 1.00 90.56 226 GLU A C 1
ATOM 1771 O O . GLU A 1 226 ? 18.617 -6.379 11.980 1.00 90.56 226 GLU A O 1
ATOM 1776 N N . MET A 1 227 ? 16.840 -6.009 13.294 1.00 89.00 227 MET A N 1
ATOM 1777 C CA . MET A 1 227 ? 16.128 -7.244 12.916 1.00 89.00 227 MET A CA 1
ATOM 1778 C C . MET A 1 227 ? 15.162 -7.063 11.740 1.00 89.00 227 MET A C 1
ATOM 1780 O O . MET A 1 227 ? 14.821 -8.035 11.067 1.00 89.00 227 MET A O 1
ATOM 1784 N N . PHE A 1 228 ? 14.703 -5.834 11.496 1.00 92.25 228 PHE A N 1
ATOM 1785 C CA . PHE A 1 228 ? 13.656 -5.539 10.519 1.00 92.25 228 PHE A CA 1
ATOM 1786 C C . PHE A 1 228 ? 14.073 -4.426 9.560 1.00 92.25 228 PHE A C 1
ATOM 1788 O O . PHE A 1 228 ? 15.040 -3.701 9.802 1.00 92.25 228 PHE A O 1
ATOM 1795 N N . CYS A 1 229 ? 13.355 -4.304 8.444 1.00 92.69 229 CYS A N 1
ATOM 1796 C CA . CYS A 1 229 ? 13.572 -3.219 7.491 1.00 92.69 229 CYS A CA 1
ATOM 1797 C C . CYS A 1 229 ? 13.130 -1.865 8.070 1.00 92.69 229 CYS A C 1
ATOM 1799 O O . CYS A 1 229 ? 12.338 -1.816 9.018 1.00 92.69 229 CYS A O 1
ATOM 1801 N N . SER A 1 230 ? 13.574 -0.745 7.484 1.00 92.00 230 SER A N 1
ATOM 1802 C CA . SER A 1 230 ? 13.282 0.587 8.041 1.00 92.00 230 SER A CA 1
ATOM 1803 C C . SER A 1 230 ? 11.790 0.866 8.178 1.00 92.00 230 SER A C 1
ATOM 1805 O O . SER A 1 230 ? 11.373 1.508 9.138 1.00 92.00 230 SER A O 1
ATOM 1807 N N . THR A 1 231 ? 10.966 0.346 7.267 1.00 90.69 231 THR A N 1
ATOM 1808 C CA . THR A 1 231 ? 9.511 0.534 7.323 1.00 90.69 231 THR A CA 1
ATOM 1809 C C . THR A 1 231 ? 8.909 -0.075 8.592 1.00 90.69 231 THR A C 1
ATOM 1811 O O . THR A 1 231 ? 8.042 0.540 9.212 1.00 90.69 231 THR A O 1
ATOM 1814 N N . ILE A 1 232 ? 9.362 -1.265 8.996 1.00 90.81 232 ILE A N 1
ATOM 1815 C CA . ILE A 1 232 ? 8.888 -1.922 10.217 1.00 90.81 232 ILE A CA 1
ATOM 1816 C C . ILE A 1 232 ? 9.536 -1.287 11.445 1.00 90.81 232 ILE A C 1
ATOM 1818 O O . ILE A 1 232 ? 8.795 -0.834 12.317 1.00 90.81 232 ILE A O 1
ATOM 1822 N N . THR A 1 233 ? 10.869 -1.157 11.459 1.00 90.25 233 THR A N 1
ATOM 1823 C CA . THR A 1 233 ? 11.623 -0.564 12.577 1.00 90.25 233 THR A CA 1
ATOM 1824 C C . THR A 1 233 ? 11.117 0.826 12.941 1.00 90.25 233 THR A C 1
ATOM 1826 O O . THR A 1 233 ? 11.000 1.175 14.111 1.00 90.25 233 THR A O 1
ATOM 1829 N N . ASN A 1 234 ? 10.791 1.646 11.941 1.00 88.88 234 ASN A N 1
ATOM 1830 C CA . ASN A 1 234 ? 10.377 3.015 12.200 1.00 88.88 234 ASN A CA 1
ATOM 1831 C C . ASN A 1 234 ? 8.884 3.115 12.532 1.00 88.88 234 ASN A C 1
ATOM 1833 O O . ASN A 1 234 ? 8.513 3.939 13.359 1.00 88.88 234 ASN A O 1
ATOM 1837 N N . HIS A 1 235 ? 8.006 2.334 11.903 1.00 89.12 235 HIS A N 1
ATOM 1838 C CA . HIS A 1 235 ? 6.573 2.662 11.903 1.00 89.12 235 HIS A CA 1
ATOM 1839 C C . HIS A 1 235 ? 5.660 1.599 12.507 1.00 89.12 235 HIS A C 1
ATOM 1841 O O . HIS A 1 235 ? 4.463 1.852 12.701 1.00 89.12 235 HIS A O 1
ATOM 1847 N N . HIS A 1 236 ? 6.161 0.390 12.748 1.00 90.19 236 HIS A N 1
ATOM 1848 C CA . HIS A 1 236 ? 5.333 -0.676 13.282 1.00 90.19 236 HIS A CA 1
ATOM 1849 C C . HIS A 1 236 ? 5.239 -0.607 14.807 1.00 90.19 236 HIS A C 1
ATOM 1851 O O . HIS A 1 236 ? 6.138 -0.134 15.495 1.00 90.19 236 HIS A O 1
ATOM 1857 N N . LEU A 1 237 ? 4.110 -1.083 15.328 1.00 91.19 237 LEU A N 1
ATOM 1858 C CA . LEU A 1 237 ? 3.934 -1.303 16.757 1.00 91.19 237 LEU A CA 1
ATOM 1859 C C . LEU A 1 237 ? 4.850 -2.452 17.229 1.00 91.19 237 LEU A C 1
ATOM 1861 O O . LEU A 1 237 ? 5.454 -3.145 16.403 1.00 91.19 237 LEU A O 1
ATOM 1865 N N . PRO A 1 238 ? 4.964 -2.684 18.546 1.00 90.56 238 PRO A N 1
ATOM 1866 C CA . PRO A 1 238 ? 5.819 -3.736 19.078 1.00 90.56 238 PRO A CA 1
ATOM 1867 C C . PRO A 1 238 ? 5.487 -5.108 18.473 1.00 90.56 238 PRO A C 1
ATOM 1869 O O . PRO A 1 238 ? 4.361 -5.597 18.611 1.00 90.56 238 PRO A O 1
ATOM 1872 N N . VAL A 1 239 ? 6.459 -5.733 17.797 1.00 87.75 239 VAL A N 1
ATOM 1873 C CA . VAL A 1 239 ? 6.267 -7.001 17.072 1.00 87.75 239 VAL A CA 1
ATOM 1874 C C . VAL A 1 239 ? 5.890 -8.125 18.030 1.00 87.75 239 VAL A C 1
ATOM 1876 O O . VAL A 1 239 ? 5.047 -8.950 17.686 1.00 87.75 239 VAL A O 1
ATOM 1879 N N . ALA A 1 240 ? 6.428 -8.129 19.251 1.00 88.31 240 ALA A N 1
ATOM 1880 C CA . ALA A 1 240 ? 6.098 -9.104 20.288 1.00 88.31 240 ALA A CA 1
ATOM 1881 C C . ALA A 1 240 ? 4.592 -9.171 20.605 1.00 88.31 240 ALA A C 1
ATOM 1883 O O . ALA A 1 240 ? 4.092 -10.224 20.995 1.00 88.31 240 ALA A O 1
ATOM 1884 N N . LEU A 1 241 ? 3.844 -8.087 20.372 1.00 87.62 241 LEU A N 1
ATOM 1885 C CA . LEU A 1 241 ? 2.398 -8.030 20.601 1.00 87.62 241 LEU A CA 1
ATOM 1886 C C . LEU A 1 241 ? 1.561 -8.516 19.399 1.00 87.62 241 LEU A C 1
ATOM 1888 O O . LEU A 1 241 ? 0.342 -8.660 19.530 1.00 87.62 241 LEU A O 1
ATOM 1892 N N . ALA A 1 242 ? 2.177 -8.739 18.228 1.00 85.06 242 ALA A N 1
ATOM 1893 C CA . ALA A 1 242 ? 1.507 -9.231 17.016 1.00 85.06 242 ALA A CA 1
ATOM 1894 C C . ALA A 1 242 ? 2.463 -9.890 15.980 1.00 85.06 242 ALA A C 1
ATOM 1896 O O . ALA A 1 242 ? 2.411 -9.554 14.790 1.00 85.06 242 ALA A O 1
ATOM 1897 N N . PRO A 1 243 ? 3.294 -10.884 16.355 1.00 79.56 243 PRO A N 1
ATOM 1898 C CA . PRO A 1 243 ? 4.444 -11.299 15.538 1.00 79.56 243 PRO A CA 1
ATOM 1899 C C . PRO A 1 243 ? 4.056 -11.936 14.199 1.00 79.56 243 PRO A C 1
ATOM 1901 O O . PRO A 1 243 ? 4.750 -11.799 13.195 1.00 79.56 243 PRO A O 1
ATOM 1904 N N . ARG A 1 244 ? 2.898 -12.604 14.141 1.00 79.44 244 ARG A N 1
ATOM 1905 C CA . ARG A 1 244 ? 2.437 -13.319 12.940 1.00 79.44 244 ARG A CA 1
ATOM 1906 C C . ARG A 1 244 ? 2.024 -12.399 11.792 1.00 79.44 244 ARG A C 1
ATOM 1908 O O . ARG A 1 244 ? 1.812 -12.889 10.685 1.00 79.44 244 ARG A O 1
ATOM 1915 N N . ARG A 1 245 ? 1.846 -11.094 12.032 1.00 79.06 245 ARG A N 1
ATOM 1916 C CA . ARG A 1 245 ? 1.258 -10.176 11.040 1.00 79.06 245 ARG A CA 1
ATOM 1917 C C . ARG A 1 245 ? 2.180 -9.051 10.592 1.00 79.06 245 ARG A C 1
ATOM 1919 O O . ARG A 1 245 ? 1.775 -8.302 9.707 1.00 79.06 245 ARG A O 1
ATOM 1926 N N . THR A 1 246 ? 3.407 -8.977 11.103 1.00 81.81 246 THR A N 1
ATOM 1927 C CA . THR A 1 246 ? 4.402 -7.959 10.721 1.00 81.81 246 THR A CA 1
ATOM 1928 C C . THR A 1 246 ? 4.557 -7.851 9.200 1.00 81.81 246 THR A C 1
ATOM 1930 O O . THR A 1 246 ? 4.500 -6.756 8.640 1.00 81.81 246 THR A O 1
ATOM 1933 N N . HIS A 1 247 ? 4.594 -8.993 8.502 1.00 78.81 247 HIS A N 1
ATOM 1934 C CA . HIS A 1 247 ? 4.704 -9.047 7.040 1.00 78.81 247 HIS A CA 1
ATOM 1935 C C . HIS A 1 247 ? 3.557 -8.347 6.293 1.00 78.81 247 HIS A C 1
ATOM 1937 O O . HIS A 1 247 ? 3.761 -7.745 5.237 1.00 78.81 247 HIS A O 1
ATOM 1943 N N . LEU A 1 248 ? 2.337 -8.381 6.844 1.00 82.19 248 LEU A N 1
ATOM 1944 C CA . LEU A 1 248 ? 1.161 -7.758 6.232 1.00 82.19 248 LEU A CA 1
ATOM 1945 C C . LEU A 1 248 ? 1.168 -6.241 6.362 1.00 82.19 248 LEU A C 1
ATOM 1947 O O . LEU A 1 248 ? 0.532 -5.577 5.537 1.00 82.19 248 LEU A O 1
ATOM 1951 N N . VAL A 1 249 ? 1.808 -5.729 7.414 1.00 87.19 249 VAL A N 1
ATOM 1952 C CA . VAL A 1 249 ? 1.775 -4.315 7.779 1.00 87.19 249 VAL A CA 1
ATOM 1953 C C . VAL A 1 249 ? 2.696 -3.507 6.891 1.00 87.19 249 VAL A C 1
ATOM 1955 O O . VAL A 1 249 ? 2.251 -2.499 6.352 1.00 87.19 249 VAL A O 1
ATOM 1958 N N . ARG A 1 250 ? 3.915 -3.996 6.633 1.00 88.12 250 ARG A N 1
ATOM 1959 C CA . ARG A 1 250 ? 4.857 -3.341 5.714 1.00 88.12 250 ARG A CA 1
ATOM 1960 C C . ARG A 1 250 ? 4.199 -3.017 4.374 1.00 88.12 250 ARG A C 1
ATOM 1962 O O . ARG A 1 250 ? 4.126 -1.858 3.983 1.00 88.12 250 ARG A O 1
ATOM 1969 N N . SER A 1 251 ? 3.666 -4.033 3.693 1.00 84.62 251 SER A N 1
ATOM 1970 C CA . SER A 1 251 ? 3.057 -3.840 2.370 1.00 84.62 251 SER A CA 1
ATOM 1971 C C . SER A 1 251 ? 1.820 -2.944 2.411 1.00 84.62 251 SER A C 1
ATOM 1973 O O . SER A 1 251 ? 1.451 -2.352 1.404 1.00 84.62 251 SER A O 1
ATOM 1975 N N . ALA A 1 252 ? 1.165 -2.833 3.566 1.00 88.00 252 ALA A N 1
ATOM 1976 C CA . ALA A 1 252 ? 0.044 -1.926 3.734 1.00 88.00 252 ALA A CA 1
ATOM 1977 C C . ALA A 1 252 ? 0.492 -0.478 3.987 1.00 88.00 252 ALA A C 1
ATOM 1979 O O . ALA A 1 252 ? -0.148 0.432 3.479 1.00 88.00 252 ALA A O 1
ATOM 1980 N N . TYR A 1 253 ? 1.596 -0.262 4.707 1.00 90.06 253 TYR A N 1
ATOM 1981 C CA . TYR A 1 253 ? 2.209 1.060 4.877 1.00 90.06 253 TYR A CA 1
ATOM 1982 C C . TYR A 1 253 ? 2.728 1.607 3.546 1.00 90.06 253 TYR A C 1
ATOM 1984 O O . TYR A 1 253 ? 2.491 2.767 3.227 1.00 90.06 253 TYR A O 1
ATOM 1992 N N . GLU A 1 254 ? 3.368 0.758 2.739 1.00 86.19 254 GLU A N 1
ATOM 1993 C CA . GLU A 1 254 ? 3.815 1.106 1.384 1.00 86.19 254 GLU A CA 1
ATOM 1994 C C . GLU A 1 254 ? 2.638 1.520 0.482 1.00 86.19 254 GLU A C 1
ATOM 1996 O O . GLU A 1 254 ? 2.760 2.460 -0.300 1.00 86.19 254 GLU A O 1
ATOM 2001 N N . ALA A 1 255 ? 1.496 0.831 0.611 1.00 85.19 255 ALA A N 1
ATOM 2002 C CA . ALA A 1 255 ? 0.282 1.054 -0.177 1.00 85.19 255 ALA A CA 1
ATOM 2003 C C . ALA A 1 255 ? -0.693 2.082 0.427 1.00 85.19 255 ALA A C 1
ATOM 2005 O O . ALA A 1 255 ? -1.798 2.254 -0.103 1.00 85.19 255 ALA A O 1
ATOM 2006 N N . ALA A 1 256 ? -0.334 2.721 1.542 1.00 89.00 256 ALA A N 1
ATOM 2007 C CA . ALA A 1 256 ? -1.169 3.735 2.165 1.00 89.00 256 ALA A CA 1
ATOM 2008 C C . ALA A 1 256 ? -1.178 5.006 1.308 1.00 89.00 256 ALA A C 1
ATOM 2010 O O . ALA A 1 256 ? -0.128 5.496 0.886 1.00 89.00 256 ALA A O 1
ATOM 2011 N N . ILE A 1 257 ? -2.369 5.543 1.055 1.00 87.69 257 ILE A N 1
ATOM 2012 C CA . ILE A 1 257 ? -2.531 6.800 0.322 1.00 87.69 257 ILE A CA 1
ATOM 2013 C C . ILE A 1 257 ? -2.437 7.981 1.277 1.00 87.69 257 ILE A C 1
ATOM 2015 O O . ILE A 1 257 ? -2.860 7.901 2.430 1.00 87.69 257 ILE A O 1
ATOM 2019 N N . ALA A 1 258 ? -1.885 9.088 0.785 1.00 85.44 258 ALA A N 1
ATOM 2020 C CA . ALA A 1 258 ? -1.796 10.311 1.561 1.00 85.44 258 ALA A CA 1
ATOM 2021 C C . ALA A 1 258 ? -3.199 10.882 1.798 1.00 85.44 258 ALA A C 1
ATOM 2023 O O . ALA A 1 258 ? -3.949 11.141 0.853 1.00 85.44 258 ALA A O 1
ATOM 2024 N N . LEU A 1 259 ? -3.543 11.066 3.070 1.00 92.56 259 LEU A N 1
ATOM 2025 C CA . LEU A 1 259 ? -4.753 11.777 3.461 1.00 92.56 259 LEU A CA 1
ATOM 2026 C C . LEU A 1 259 ? -4.556 13.285 3.273 1.00 92.56 259 LEU A C 1
ATOM 2028 O O . LEU A 1 259 ? -3.433 13.772 3.392 1.00 92.56 259 LEU A O 1
ATOM 2032 N N . ASP A 1 260 ? -5.641 14.019 3.036 1.00 92.00 260 ASP A N 1
ATOM 2033 C CA . ASP A 1 260 ? -5.599 15.480 2.854 1.00 92.00 260 ASP A CA 1
ATOM 2034 C C . ASP A 1 260 ? -5.235 16.199 4.159 1.00 92.00 260 ASP A C 1
ATOM 2036 O O . ASP A 1 260 ? -4.539 17.211 4.172 1.00 92.00 260 ASP A O 1
ATOM 2040 N N . THR A 1 261 ? -5.682 15.638 5.280 1.00 92.56 261 THR A N 1
ATOM 2041 C CA . THR A 1 261 ? -5.423 16.147 6.629 1.00 92.56 261 THR A CA 1
ATOM 2042 C C . THR A 1 261 ? -4.813 15.037 7.485 1.00 92.56 261 THR A C 1
ATOM 2044 O O . THR A 1 261 ? -5.495 14.500 8.350 1.00 92.56 261 THR A O 1
ATOM 2047 N N . PRO A 1 262 ? -3.578 14.587 7.232 1.00 93.62 262 PRO A N 1
ATOM 2048 C CA . PRO A 1 262 ? -2.999 13.486 7.986 1.00 93.62 262 PRO A CA 1
ATOM 2049 C C . PRO A 1 262 ? -2.572 13.946 9.386 1.00 93.62 262 PRO A C 1
ATOM 2051 O O . PRO A 1 262 ? -2.202 15.098 9.593 1.00 93.62 262 PRO A O 1
ATOM 2054 N N . GLU A 1 263 ? -2.578 13.025 10.341 1.00 93.56 263 GLU A N 1
ATOM 2055 C CA . GLU A 1 263 ? -1.938 13.173 11.651 1.00 93.56 263 GLU A CA 1
ATOM 2056 C C . GLU A 1 263 ? -0.726 12.255 11.711 1.00 93.56 263 GLU A C 1
ATOM 2058 O O . GLU A 1 263 ? -0.748 11.178 11.120 1.00 93.56 263 GLU A O 1
ATOM 2063 N N . ASP A 1 264 ? 0.312 12.626 12.452 1.00 91.00 264 ASP A N 1
ATOM 2064 C CA . ASP A 1 264 ? 1.316 11.642 12.851 1.00 91.00 264 ASP A CA 1
ATOM 2065 C C . ASP A 1 264 ? 0.751 10.777 13.993 1.00 91.00 264 ASP A C 1
ATOM 2067 O O . ASP A 1 264 ? -0.054 11.270 14.789 1.00 91.00 264 ASP A O 1
ATOM 2071 N N . PRO A 1 265 ? 1.128 9.491 14.091 1.00 91.62 265 PRO A N 1
ATOM 2072 C CA . PRO A 1 265 ? 0.698 8.661 15.207 1.00 91.62 265 PRO A CA 1
ATOM 2073 C C . PRO A 1 265 ? 1.219 9.228 16.532 1.00 91.62 265 PRO A C 1
ATOM 2075 O O . PRO A 1 265 ? 2.380 9.623 16.621 1.00 91.62 265 PRO A O 1
ATOM 2078 N N . LEU A 1 266 ? 0.386 9.220 17.577 1.00 91.06 266 LEU A N 1
ATOM 2079 C CA . LEU A 1 266 ? 0.800 9.700 18.902 1.00 91.06 266 LEU A CA 1
ATOM 2080 C C . LEU A 1 266 ? 1.829 8.762 19.554 1.00 91.06 266 LEU A C 1
ATOM 2082 O O . LEU A 1 266 ? 2.648 9.191 20.358 1.00 91.06 266 LEU A O 1
ATOM 2086 N N . ILE A 1 267 ? 1.776 7.474 19.203 1.00 89.94 267 ILE A N 1
ATOM 2087 C CA . ILE A 1 267 ? 2.642 6.423 19.742 1.00 89.94 267 ILE A CA 1
ATOM 2088 C C . ILE A 1 267 ? 3.625 5.962 18.665 1.00 89.94 267 ILE A C 1
ATOM 2090 O O . ILE A 1 267 ? 3.183 5.509 17.610 1.00 89.94 267 ILE A O 1
ATOM 2094 N N . GLY A 1 268 ? 4.933 5.996 18.928 1.00 82.44 268 GLY A N 1
ATOM 2095 C CA . GLY A 1 268 ? 5.978 5.579 17.977 1.00 82.44 268 GLY A CA 1
ATOM 2096 C C . GLY A 1 268 ? 6.412 6.683 17.009 1.00 82.44 268 GLY A C 1
ATOM 2097 O O . GLY A 1 268 ? 6.104 7.853 17.219 1.00 82.44 268 GLY A O 1
ATOM 2098 N N . ASN A 1 269 ? 7.159 6.336 15.953 1.00 75.31 269 ASN A N 1
ATOM 2099 C CA . ASN A 1 269 ? 7.748 7.367 15.092 1.00 75.31 269 ASN A CA 1
ATOM 2100 C C . ASN A 1 269 ? 6.743 7.988 14.111 1.00 75.31 269 ASN A C 1
ATOM 2102 O O . ASN A 1 269 ? 5.857 7.326 13.559 1.00 75.31 269 ASN A O 1
ATOM 2106 N N . LYS A 1 270 ? 6.966 9.279 13.848 1.00 80.94 270 LYS A N 1
ATOM 2107 C CA . LYS A 1 270 ? 6.219 10.120 12.904 1.00 80.94 270 LYS A CA 1
ATOM 2108 C C . LYS A 1 270 ? 6.442 9.677 11.450 1.00 80.94 270 LYS A C 1
ATOM 2110 O O . LYS A 1 270 ? 7.400 8.967 11.142 1.00 80.94 270 LYS A O 1
ATOM 2115 N N . GLY A 1 271 ? 5.577 10.117 10.533 1.00 80.00 271 GLY A N 1
ATOM 2116 C CA . GLY A 1 271 ? 5.785 9.943 9.087 1.00 80.00 271 GLY A CA 1
ATOM 2117 C C . GLY A 1 271 ? 4.808 9.007 8.375 1.00 80.00 271 GLY A C 1
ATOM 2118 O O . GLY A 1 271 ? 4.672 9.112 7.156 1.00 80.00 271 GLY A O 1
ATOM 2119 N N . LEU A 1 272 ? 4.064 8.170 9.105 1.00 86.62 272 LEU A N 1
ATOM 2120 C CA . LEU A 1 272 ? 2.845 7.571 8.559 1.00 86.62 272 LEU A CA 1
ATOM 2121 C C . LEU A 1 272 ? 1.785 8.667 8.385 1.00 86.62 272 LEU A C 1
ATOM 2123 O O . LEU A 1 272 ? 1.672 9.557 9.221 1.00 86.62 272 LEU A O 1
ATOM 2127 N N . LYS A 1 273 ? 1.034 8.631 7.280 1.00 86.94 273 LYS A N 1
ATOM 2128 C CA . LYS A 1 273 ? 0.017 9.643 6.945 1.00 86.94 273 LYS A CA 1
ATOM 2129 C C . LYS A 1 273 ? -1.383 9.055 7.062 1.00 86.94 273 LYS A C 1
ATOM 2131 O O . LYS A 1 273 ? -2.042 8.769 6.072 1.00 86.94 273 LYS A O 1
ATOM 2136 N N . GLY A 1 274 ? -1.784 8.838 8.307 1.00 94.19 274 GLY A N 1
ATOM 2137 C CA . GLY A 1 274 ? -3.069 8.298 8.736 1.00 94.19 274 GLY A CA 1
ATOM 2138 C C . GLY A 1 274 ? -3.845 9.260 9.632 1.00 94.19 274 GLY A C 1
ATOM 2139 O O . GLY A 1 274 ? -3.603 10.468 9.628 1.00 94.19 274 GLY A O 1
ATOM 2140 N N . ARG A 1 275 ? -4.799 8.720 10.389 1.00 96.56 275 ARG A N 1
ATOM 2141 C CA . ARG A 1 275 ? -5.655 9.458 11.331 1.00 96.56 275 ARG A CA 1
ATOM 2142 C C . ARG A 1 275 ? -5.958 8.618 12.557 1.00 96.56 275 ARG A C 1
ATOM 2144 O O . ARG A 1 275 ? -6.192 7.418 12.419 1.00 96.56 275 ARG A O 1
ATOM 2151 N N . HIS A 1 276 ? -6.044 9.245 13.726 1.00 97.56 276 HIS A N 1
ATOM 2152 C CA . HIS A 1 276 ? -6.642 8.581 14.878 1.00 97.56 276 HIS A CA 1
ATOM 2153 C C . HIS A 1 276 ? -8.165 8.657 14.794 1.00 97.56 276 HIS A C 1
ATOM 2155 O O . HIS A 1 276 ? -8.731 9.731 14.598 1.00 97.56 276 HIS A O 1
ATOM 2161 N N . LEU A 1 277 ? -8.827 7.516 14.967 1.00 98.25 277 LEU A N 1
ATOM 2162 C CA . LEU A 1 277 ? -10.281 7.419 15.026 1.00 98.25 277 LEU A CA 1
ATOM 2163 C C . LEU A 1 277 ? -10.698 6.848 16.379 1.00 98.25 277 LEU A C 1
ATOM 2165 O O . LEU A 1 277 ? -10.133 5.848 16.839 1.00 98.25 277 LEU A O 1
ATOM 2169 N N . LEU A 1 278 ? -11.706 7.462 17.001 1.00 98.38 278 LEU A N 1
ATOM 2170 C CA . LEU A 1 278 ? -12.310 6.944 18.223 1.00 98.38 278 LEU A CA 1
ATOM 2171 C C . LEU A 1 278 ? -13.061 5.651 17.905 1.00 98.38 278 LEU A C 1
ATOM 2173 O O . LEU A 1 278 ? -14.102 5.666 17.248 1.00 98.38 278 LEU A O 1
ATOM 2177 N N . THR A 1 279 ? -12.505 4.527 18.341 1.00 98.50 279 THR A N 1
ATOM 2178 C CA . THR A 1 279 ? -12.891 3.206 17.848 1.00 98.50 279 THR A CA 1
ATOM 2179 C C . THR A 1 279 ? -13.449 2.340 18.962 1.00 98.50 279 THR A C 1
ATOM 2181 O O . THR A 1 279 ? -12.804 2.178 19.996 1.00 98.50 279 THR A O 1
ATOM 2184 N N . GLY A 1 280 ? -14.627 1.757 18.735 1.00 97.94 280 GLY A N 1
ATOM 2185 C CA . GLY A 1 280 ? -15.206 0.725 19.596 1.00 97.94 280 GLY A CA 1
ATOM 2186 C C . GLY A 1 280 ? -14.903 -0.685 19.085 1.00 97.94 280 GLY A C 1
ATOM 2187 O O . GLY A 1 280 ? -14.967 -0.936 17.881 1.00 97.94 280 GLY A O 1
ATOM 2188 N N . ILE A 1 281 ? -14.599 -1.617 19.989 1.00 97.19 281 ILE A N 1
ATOM 2189 C CA . ILE A 1 281 ? -14.469 -3.045 19.662 1.00 97.19 281 ILE A CA 1
ATOM 2190 C C . ILE A 1 281 ? -15.783 -3.746 20.009 1.00 97.19 281 ILE A C 1
ATOM 2192 O O . ILE A 1 281 ? -16.002 -4.131 21.154 1.00 97.19 281 ILE A O 1
ATOM 2196 N N . MET A 1 282 ? -16.679 -3.857 19.029 1.00 96.31 282 MET A N 1
ATOM 2197 C CA . MET A 1 282 ? -18.026 -4.410 19.197 1.00 96.31 282 MET A CA 1
ATOM 2198 C C . MET A 1 282 ? -18.612 -4.862 17.858 1.00 96.31 282 MET A C 1
ATOM 2200 O O . MET A 1 282 ? -18.154 -4.447 16.793 1.00 96.31 282 MET A O 1
ATOM 2204 N N . ASN A 1 283 ? -19.660 -5.681 17.907 1.00 95.50 283 ASN A N 1
ATOM 2205 C CA . ASN A 1 283 ? -20.453 -5.987 16.724 1.00 95.50 283 ASN A CA 1
ATOM 2206 C C . ASN A 1 283 ? -21.586 -4.975 16.561 1.00 95.50 283 ASN A C 1
ATOM 2208 O O . ASN A 1 283 ? -22.411 -4.804 17.458 1.00 95.50 283 ASN A O 1
ATOM 2212 N N . LEU A 1 284 ? -21.655 -4.326 15.398 1.00 93.81 284 LEU A N 1
ATOM 2213 C CA . LEU A 1 284 ? -22.759 -3.435 15.053 1.00 93.81 284 LEU A CA 1
ATOM 2214 C C . LEU A 1 284 ? -23.664 -4.119 14.030 1.00 93.81 284 LEU A C 1
ATOM 2216 O O . LEU A 1 284 ? -23.490 -3.954 12.821 1.00 93.81 284 LEU A O 1
ATOM 2220 N N . LYS A 1 285 ? -24.661 -4.869 14.515 1.00 89.94 285 LYS A N 1
ATOM 2221 C CA . LYS A 1 285 ? -25.622 -5.608 13.673 1.00 89.94 285 LYS A CA 1
ATOM 2222 C C . LYS A 1 285 ? -24.877 -6.418 12.590 1.00 89.94 285 LYS A C 1
ATOM 2224 O O . LYS A 1 285 ? -23.853 -7.030 12.866 1.00 89.94 285 LYS A O 1
ATOM 2229 N N . SER A 1 286 ? -25.358 -6.394 11.347 1.00 87.56 286 SER A N 1
ATOM 2230 C CA . SER A 1 286 ? -24.700 -7.012 10.188 1.00 87.56 286 SER A CA 1
ATOM 2231 C C . SER A 1 286 ? -23.642 -6.118 9.526 1.00 87.56 286 SER A C 1
ATOM 2233 O O . SER A 1 286 ? -23.166 -6.434 8.435 1.00 87.56 286 SER A O 1
ATOM 2235 N N . PHE A 1 287 ? -23.292 -4.972 10.123 1.00 90.38 287 PHE A N 1
ATOM 2236 C CA . PHE A 1 287 ? -22.347 -4.023 9.531 1.00 90.38 287 PHE A CA 1
ATOM 2237 C C . PHE A 1 287 ? -20.880 -4.419 9.736 1.00 90.38 287 PHE A C 1
ATOM 2239 O O . PHE A 1 287 ? -20.060 -4.053 8.899 1.00 90.38 287 PHE A O 1
ATOM 2246 N N . THR A 1 288 ? -20.569 -5.185 10.785 1.00 88.38 288 THR A N 1
ATOM 2247 C CA . THR A 1 288 ? -19.204 -5.576 11.194 1.00 88.38 288 THR A CA 1
ATOM 2248 C C . THR A 1 288 ? -18.833 -7.026 10.851 1.00 88.38 288 THR A C 1
ATOM 2250 O O . THR A 1 288 ? -17.842 -7.536 11.364 1.00 88.38 288 THR A O 1
ATOM 2253 N N . GLY A 1 289 ? -19.621 -7.717 10.018 1.00 86.19 289 GLY A N 1
ATOM 2254 C CA . GLY A 1 289 ? -19.346 -9.110 9.635 1.00 86.19 289 GLY A CA 1
ATOM 2255 C C . GLY A 1 289 ? -18.079 -9.265 8.780 1.00 86.19 289 GLY A C 1
ATOM 2256 O O . GLY A 1 289 ? -17.769 -8.378 7.987 1.00 86.19 289 GLY A O 1
ATOM 2257 N N . ASP A 1 290 ? -17.374 -10.392 8.936 1.00 84.31 290 ASP A N 1
ATOM 2258 C CA . ASP A 1 290 ? -16.217 -10.823 8.126 1.00 84.31 290 ASP A CA 1
ATOM 2259 C C . ASP A 1 290 ? -15.169 -9.726 7.845 1.00 84.31 290 ASP A C 1
ATOM 2261 O O . ASP A 1 290 ? -14.863 -9.399 6.698 1.00 84.31 290 ASP A O 1
ATOM 2265 N N . ASP A 1 291 ? -14.590 -9.154 8.906 1.00 88.31 291 ASP A N 1
ATOM 2266 C CA . ASP A 1 291 ? -13.560 -8.099 8.854 1.00 88.31 291 ASP A CA 1
ATOM 2267 C C . ASP A 1 291 ? -14.008 -6.756 8.251 1.00 88.31 291 ASP A C 1
ATOM 2269 O O . ASP A 1 291 ? -13.172 -5.906 7.911 1.00 88.31 291 ASP A O 1
ATOM 2273 N N . ALA A 1 292 ? -15.313 -6.522 8.113 1.00 95.00 292 ALA A N 1
ATOM 2274 C CA . ALA A 1 292 ? -15.816 -5.196 7.789 1.00 95.00 292 ALA A CA 1
ATOM 2275 C C . ALA A 1 292 ? -15.510 -4.212 8.930 1.00 95.00 292 ALA A C 1
ATOM 2277 O O . ALA A 1 292 ? -15.703 -4.508 10.111 1.00 95.00 292 ALA A O 1
ATOM 2278 N N . ILE A 1 293 ? -15.056 -3.014 8.562 1.00 97.75 293 ILE A N 1
ATOM 2279 C CA . ILE A 1 293 ? -14.812 -1.917 9.501 1.00 97.75 293 ILE A CA 1
ATOM 2280 C C . ILE A 1 293 ? -15.873 -0.862 9.246 1.00 97.75 293 ILE A C 1
ATOM 2282 O O . ILE A 1 293 ? -15.962 -0.302 8.152 1.00 97.75 293 ILE A O 1
ATOM 2286 N N . VAL A 1 294 ? -16.689 -0.590 10.256 1.00 98.25 294 VAL A N 1
ATOM 2287 C CA . VAL A 1 294 ? -17.718 0.445 10.155 1.00 98.25 294 VAL A CA 1
ATOM 2288 C C . VAL A 1 294 ? -17.093 1.779 10.509 1.00 98.25 294 VAL A C 1
ATOM 2290 O O . VAL A 1 294 ? -16.360 1.855 11.490 1.00 98.25 294 VAL A O 1
ATOM 2293 N N . ILE A 1 295 ? -17.391 2.822 9.739 1.00 98.50 295 ILE A N 1
ATOM 2294 C CA . ILE A 1 295 ? -17.019 4.196 10.084 1.00 98.50 295 ILE A CA 1
ATOM 2295 C C . ILE A 1 295 ? -18.213 5.138 9.950 1.00 98.50 295 ILE A C 1
ATOM 2297 O O . ILE A 1 295 ? -19.120 4.895 9.146 1.00 98.50 295 ILE A O 1
ATOM 2301 N N . SER A 1 296 ? -18.197 6.220 10.723 1.00 98.44 296 SER A N 1
ATOM 2302 C CA . SER A 1 296 ? -19.170 7.304 10.608 1.00 98.44 296 SER A CA 1
ATOM 2303 C C . SER A 1 296 ? -18.975 8.100 9.305 1.00 98.44 296 SER A C 1
ATOM 2305 O O . SER A 1 296 ? -17.920 8.040 8.658 1.00 98.44 296 SER A O 1
ATOM 2307 N N . ALA A 1 297 ? -19.983 8.874 8.905 1.00 98.19 297 ALA A N 1
ATOM 2308 C CA . ALA A 1 297 ? -19.901 9.751 7.741 1.00 98.19 297 ALA A CA 1
ATOM 2309 C C . ALA A 1 297 ? -18.901 10.894 7.986 1.00 98.19 297 ALA A C 1
ATOM 2311 O O . ALA A 1 297 ? -18.134 11.249 7.092 1.00 98.19 297 ALA A O 1
ATOM 2312 N N . SER A 1 298 ? -18.829 11.416 9.213 1.00 97.88 298 SER A N 1
ATOM 2313 C CA . SER A 1 298 ? -17.791 12.378 9.604 1.00 97.88 298 SER A CA 1
ATOM 2314 C C . SER A 1 298 ? -16.379 11.779 9.567 1.00 97.88 298 SER A C 1
ATOM 2316 O O . SER A 1 298 ? -15.449 12.428 9.083 1.00 97.88 298 SER A O 1
ATOM 2318 N N . ALA A 1 299 ? -16.193 10.528 9.997 1.00 97.94 299 ALA A N 1
ATOM 2319 C CA . ALA A 1 299 ? -14.904 9.837 9.916 1.00 97.94 299 ALA A CA 1
ATOM 2320 C C . ALA A 1 299 ? -14.477 9.543 8.467 1.00 97.94 299 ALA A C 1
ATOM 2322 O O . ALA A 1 299 ? -13.288 9.593 8.147 1.00 97.94 299 ALA A O 1
ATOM 2323 N N . SER A 1 300 ? -15.434 9.309 7.565 1.00 97.62 300 SER A N 1
ATOM 2324 C CA . SER A 1 300 ? -15.179 9.180 6.124 1.00 97.62 300 SER A CA 1
ATOM 2325 C C . SER A 1 300 ? -14.509 10.431 5.532 1.00 97.62 300 SER A C 1
ATOM 2327 O O . SER A 1 300 ? -13.556 10.303 4.756 1.00 97.62 300 SER A O 1
ATOM 2329 N N . ILE A 1 301 ? -14.929 11.626 5.965 1.00 97.06 301 ILE A N 1
ATOM 2330 C CA . ILE A 1 301 ? -14.320 12.907 5.572 1.00 97.06 301 ILE A CA 1
ATOM 2331 C C . ILE A 1 301 ? -12.922 13.057 6.191 1.00 97.06 301 ILE A C 1
ATOM 2333 O O . ILE A 1 301 ? -11.994 13.493 5.513 1.00 97.06 301 ILE A O 1
ATOM 2337 N N . LYS A 1 302 ? -12.720 12.637 7.453 1.00 96.69 302 LYS A N 1
ATOM 2338 C CA . LYS A 1 302 ? -11.384 12.638 8.093 1.00 96.69 302 LYS A CA 1
ATOM 2339 C C . LYS A 1 302 ? -10.367 11.785 7.322 1.00 96.69 302 LYS A C 1
ATOM 2341 O O . LYS A 1 302 ? -9.176 12.090 7.371 1.00 96.69 302 LYS A O 1
ATOM 2346 N N . LEU A 1 303 ? -10.833 10.742 6.629 1.00 96.69 303 LEU A N 1
ATOM 2347 C CA . LEU A 1 303 ? -10.051 9.837 5.778 1.00 96.69 303 LEU A CA 1
ATOM 2348 C C . LEU A 1 303 ? -10.064 10.225 4.284 1.00 96.69 303 LEU A C 1
ATOM 2350 O O . LEU A 1 303 ? -9.712 9.404 3.423 1.00 96.69 303 LEU A O 1
ATOM 2354 N N . ARG A 1 304 ? -10.459 11.459 3.946 1.00 95.31 304 ARG A N 1
ATOM 2355 C CA . ARG A 1 304 ? -10.312 12.002 2.592 1.00 95.31 304 ARG A CA 1
ATOM 2356 C C . ARG A 1 304 ? -8.854 11.931 2.149 1.00 95.31 304 ARG A C 1
ATOM 2358 O O . ARG A 1 304 ? -7.946 12.229 2.923 1.00 95.31 304 ARG A O 1
ATOM 2365 N N . ALA A 1 305 ? -8.650 11.512 0.907 1.00 92.19 305 ALA A N 1
ATOM 2366 C CA . ALA A 1 305 ? -7.329 11.322 0.337 1.00 92.19 305 ALA A CA 1
ATOM 2367 C C . ALA A 1 305 ? -7.258 11.843 -1.096 1.00 92.19 305 ALA A C 1
ATOM 2369 O O . ALA A 1 305 ? -8.231 11.744 -1.857 1.00 92.19 305 ALA A O 1
ATOM 2370 N N . THR A 1 306 ? -6.062 12.298 -1.457 1.00 87.31 306 THR A N 1
ATOM 2371 C CA . THR A 1 306 ? -5.704 12.730 -2.803 1.00 87.31 306 THR A CA 1
ATOM 2372 C C . THR A 1 306 ? -4.854 11.654 -3.468 1.00 87.31 306 THR A C 1
ATOM 2374 O O . THR A 1 306 ? -3.760 11.321 -3.012 1.00 87.31 306 THR A O 1
ATOM 2377 N N . ARG A 1 307 ? -5.355 11.099 -4.572 1.00 84.75 307 ARG A N 1
ATOM 2378 C CA . ARG A 1 307 ? -4.668 10.075 -5.361 1.00 84.75 307 ARG A CA 1
ATOM 2379 C C . ARG A 1 307 ? -4.110 10.677 -6.640 1.00 84.75 307 ARG A C 1
ATOM 2381 O O . ARG A 1 307 ? -4.859 11.231 -7.440 1.00 84.75 307 ARG A O 1
ATOM 2388 N N . THR A 1 308 ? -2.817 10.489 -6.874 1.00 84.62 308 THR A N 1
ATOM 2389 C CA . THR A 1 308 ? -2.166 10.880 -8.127 1.00 84.62 308 THR A CA 1
ATOM 2390 C C . THR A 1 308 ? -2.195 9.720 -9.117 1.00 84.62 308 THR A C 1
ATOM 2392 O O . THR A 1 308 ? -1.693 8.635 -8.831 1.00 84.62 308 THR A O 1
ATOM 2395 N N . ILE A 1 309 ? -2.766 9.951 -10.295 1.00 84.38 309 ILE A N 1
ATOM 2396 C CA . ILE A 1 309 ? -2.841 8.994 -11.398 1.00 84.38 309 ILE A CA 1
ATOM 2397 C C . ILE A 1 309 ? -1.989 9.534 -12.540 1.00 84.38 309 ILE A C 1
ATOM 2399 O O . ILE A 1 309 ? -2.166 10.669 -12.969 1.00 84.38 309 ILE A O 1
ATOM 2403 N N . VAL A 1 310 ? -1.069 8.711 -13.039 1.00 82.56 310 VAL A N 1
ATOM 2404 C CA . VAL A 1 310 ? -0.225 9.051 -14.187 1.00 82.56 310 VAL A CA 1
ATOM 2405 C C . VAL A 1 310 ? -0.607 8.172 -15.372 1.00 82.56 310 VAL A C 1
ATOM 2407 O O . VAL A 1 310 ? -0.568 6.936 -15.306 1.00 82.56 310 VAL A O 1
ATOM 2410 N N . GLU A 1 311 ? -0.951 8.821 -16.476 1.00 83.06 311 GLU A N 1
ATOM 2411 C CA . GLU A 1 311 ? -1.184 8.185 -17.765 1.00 83.06 311 GLU A CA 1
ATOM 2412 C C . GLU A 1 311 ? -0.145 8.657 -18.774 1.00 83.06 311 GLU A C 1
ATOM 2414 O O . GLU A 1 311 ? 0.314 9.798 -18.746 1.00 83.06 311 GLU A O 1
ATOM 2419 N N . THR A 1 312 ? 0.293 7.749 -19.639 1.00 77.06 312 THR A N 1
ATOM 2420 C CA . THR A 1 312 ? 1.271 8.049 -20.681 1.00 77.06 312 THR A CA 1
ATOM 2421 C C . THR A 1 312 ? 0.753 7.514 -21.998 1.00 77.06 312 THR A C 1
ATOM 2423 O O . THR A 1 312 ? 0.323 6.364 -22.079 1.00 77.06 312 THR A O 1
ATOM 2426 N N . PHE A 1 313 ? 0.803 8.365 -23.009 1.00 78.94 313 PHE A N 1
ATOM 2427 C CA . PHE A 1 313 ? 0.326 8.111 -24.354 1.00 78.94 313 PHE A CA 1
ATOM 2428 C C . PHE A 1 313 ? 1.489 8.286 -25.317 1.00 78.94 313 PHE A C 1
ATOM 2430 O O . PHE A 1 313 ? 2.313 9.185 -25.149 1.00 78.94 313 PHE A O 1
ATOM 2437 N N . TYR A 1 314 ? 1.548 7.424 -26.320 1.00 74.19 314 TYR A N 1
ATOM 2438 C CA . TYR A 1 314 ? 2.436 7.581 -27.461 1.00 74.19 314 TYR A CA 1
ATOM 2439 C C . TYR A 1 314 ? 1.561 7.925 -28.655 1.00 74.19 314 TYR A C 1
ATOM 2441 O O . TYR A 1 314 ? 0.625 7.187 -28.950 1.00 74.19 314 TYR A O 1
ATOM 2449 N N . VAL A 1 315 ? 1.841 9.057 -29.289 1.00 78.94 315 VAL A N 1
ATOM 2450 C CA . VAL A 1 315 ? 1.108 9.543 -30.459 1.00 78.94 315 VAL A CA 1
ATOM 2451 C C . VAL A 1 315 ? 2.075 9.756 -31.617 1.00 78.94 315 VAL A C 1
ATOM 2453 O O . VAL A 1 315 ? 3.222 10.154 -31.403 1.00 78.94 315 VAL A O 1
ATOM 2456 N N . VAL A 1 316 ? 1.622 9.483 -32.836 1.00 74.38 316 VAL A N 1
ATOM 2457 C CA . VAL A 1 316 ? 2.403 9.646 -34.067 1.00 74.38 316 VAL A CA 1
ATOM 2458 C C . VAL A 1 316 ? 1.762 10.755 -34.895 1.00 74.38 316 VAL A C 1
ATOM 2460 O O . VAL A 1 316 ? 0.551 10.756 -35.080 1.00 74.38 316 VAL A O 1
ATOM 2463 N N . GLY A 1 317 ? 2.570 11.692 -35.394 1.00 73.69 317 GLY A N 1
ATOM 2464 C CA . GLY A 1 317 ? 2.094 12.832 -36.179 1.00 73.69 317 GLY A CA 1
ATOM 2465 C C . GLY A 1 317 ? 1.789 14.087 -35.361 1.00 73.69 317 GLY A C 1
ATOM 2466 O O . GLY A 1 317 ? 2.346 14.305 -34.280 1.00 73.69 317 GLY A O 1
ATOM 2467 N N . SER A 1 318 ? 0.949 14.969 -35.913 1.00 78.56 318 SER A N 1
ATOM 2468 C CA . SER A 1 318 ? 0.611 16.241 -35.266 1.00 78.56 318 SER A CA 1
ATOM 2469 C C . SER A 1 318 ? -0.280 16.007 -34.052 1.00 78.56 318 SER A C 1
ATOM 2471 O O . SER A 1 318 ? -1.199 15.193 -34.106 1.00 78.56 318 SER A O 1
ATOM 2473 N N . LEU A 1 319 ? -0.014 16.735 -32.968 1.00 84.62 319 LEU A N 1
ATOM 2474 C CA . LEU A 1 319 ? -0.730 16.636 -31.701 1.00 84.62 319 LEU A CA 1
ATOM 2475 C C . LEU A 1 319 ? -1.438 17.956 -31.391 1.00 84.62 319 LEU A C 1
ATOM 2477 O O . LEU A 1 319 ? -0.799 19.008 -31.378 1.00 84.62 319 LEU A O 1
ATOM 2481 N N . HIS A 1 320 ? -2.725 17.883 -31.062 1.00 88.19 320 HIS A N 1
ATOM 2482 C CA . HIS A 1 320 ? -3.513 19.004 -30.566 1.00 88.19 320 HIS A CA 1
ATOM 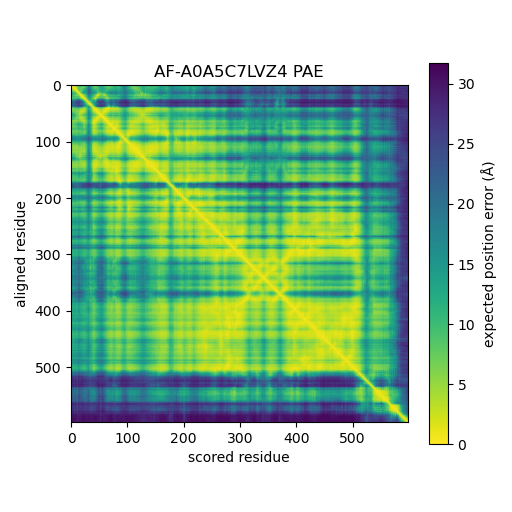2483 C C . HIS A 1 320 ? -4.128 18.659 -29.203 1.00 88.19 320 HIS A C 1
ATOM 2485 O O . HIS A 1 320 ? -4.914 17.723 -29.090 1.00 88.19 320 HIS A O 1
ATOM 2491 N N . MET A 1 321 ? -3.758 19.398 -28.154 1.00 90.31 321 MET A N 1
ATOM 2492 C CA . MET A 1 321 ? -4.282 19.198 -26.797 1.00 90.31 321 MET A CA 1
ATOM 2493 C C . MET A 1 321 ? -5.624 19.921 -26.621 1.00 90.31 321 MET A C 1
ATOM 2495 O O . MET A 1 321 ? -5.739 21.094 -26.961 1.00 90.31 321 MET A O 1
ATOM 2499 N N . HIS A 1 322 ? -6.613 19.244 -26.034 1.00 92.06 322 HIS A N 1
ATOM 2500 C CA . HIS A 1 322 ? -7.939 19.803 -25.720 1.00 92.06 322 HIS A CA 1
ATOM 2501 C C . HIS A 1 322 ? -8.093 20.249 -24.265 1.00 92.06 322 HIS A C 1
ATOM 2503 O O . HIS A 1 322 ? -9.105 20.844 -23.903 1.00 92.06 322 HIS A O 1
ATOM 2509 N N . VAL A 1 323 ? -7.109 19.933 -23.432 1.00 93.25 323 VAL A N 1
ATOM 2510 C CA . VAL A 1 323 ? -7.123 20.191 -21.994 1.00 93.25 323 VAL A CA 1
ATOM 2511 C C . VAL A 1 323 ? -5.836 20.886 -21.574 1.00 93.25 323 VAL A C 1
ATOM 2513 O O . VAL A 1 323 ? -4.796 20.739 -22.223 1.00 93.25 323 VAL A O 1
ATOM 2516 N N . LYS A 1 324 ? -5.898 21.607 -20.460 1.00 93.06 324 LYS A N 1
ATOM 2517 C CA . LYS A 1 324 ? -4.761 22.273 -19.819 1.00 93.06 324 LYS A CA 1
ATOM 2518 C C . LYS A 1 324 ? -4.652 21.888 -18.344 1.00 93.06 324 LYS A C 1
ATOM 2520 O O . LYS A 1 324 ? -5.562 21.314 -17.748 1.00 93.06 324 LYS A O 1
ATOM 2525 N N . GLU A 1 325 ? -3.506 22.202 -17.751 1.00 93.06 325 GLU A N 1
ATOM 2526 C CA . GLU A 1 325 ? -3.309 22.078 -16.306 1.00 93.06 325 GLU A CA 1
ATOM 2527 C C . GLU A 1 325 ? -4.351 22.923 -15.552 1.00 93.06 325 GLU A C 1
ATOM 2529 O O . GLU A 1 325 ? -4.654 24.054 -15.936 1.00 93.06 325 GLU A O 1
ATOM 2534 N N . GLY A 1 326 ? -4.927 22.349 -14.497 1.00 93.25 326 GLY A N 1
ATOM 2535 C CA . GLY A 1 326 ? -6.036 22.908 -13.725 1.00 93.25 326 GLY A CA 1
ATOM 2536 C C . GLY A 1 326 ? -7.431 22.476 -14.192 1.00 93.25 326 GLY A C 1
ATOM 2537 O O . GLY A 1 326 ? -8.383 22.630 -13.427 1.00 93.25 326 GLY A O 1
ATOM 2538 N N . ASP A 1 327 ? -7.579 21.902 -15.390 1.00 94.94 327 ASP A N 1
ATOM 2539 C CA . ASP A 1 327 ? -8.891 21.471 -15.879 1.00 94.94 327 ASP A CA 1
ATOM 2540 C C . ASP A 1 327 ? -9.434 20.271 -15.088 1.00 94.94 327 ASP A C 1
ATOM 2542 O O . ASP A 1 327 ? -8.703 19.342 -14.725 1.00 94.94 327 ASP A O 1
ATOM 2546 N N . SER A 1 328 ? -10.749 20.270 -14.861 1.00 94.56 328 SER A N 1
ATOM 2547 C CA . SER A 1 328 ? -11.476 19.125 -14.310 1.00 94.56 328 SER A CA 1
ATOM 2548 C C . SER A 1 328 ? -11.890 18.178 -15.434 1.00 94.56 328 SER A C 1
ATOM 2550 O O . SER A 1 328 ? -12.483 18.597 -16.428 1.00 94.56 328 SER A O 1
ATOM 2552 N N . VAL A 1 329 ? -11.596 16.893 -15.269 1.00 93.12 329 VAL A N 1
ATOM 2553 C CA . VAL A 1 329 ? -11.865 15.839 -16.246 1.00 93.12 329 VAL A CA 1
ATOM 2554 C C . VAL A 1 329 ? -12.667 14.702 -15.630 1.00 93.12 329 VAL A C 1
ATOM 2556 O O . VAL A 1 329 ? -12.478 14.309 -14.477 1.00 93.12 329 VAL A O 1
ATOM 2559 N N . LEU A 1 330 ? -13.567 14.143 -16.432 1.00 90.06 330 LEU A N 1
ATOM 2560 C CA . LEU A 1 330 ? -14.322 12.939 -16.101 1.00 90.06 330 LEU A CA 1
ATOM 2561 C C . LEU A 1 330 ? -13.650 11.695 -16.695 1.00 90.06 330 LEU A C 1
ATOM 2563 O O . LEU A 1 330 ? -12.845 11.816 -17.623 1.00 90.06 330 LEU A O 1
ATOM 2567 N N . PRO A 1 331 ? -13.987 10.487 -16.205 1.00 86.06 331 PRO A N 1
ATOM 2568 C CA . PRO A 1 331 ? -13.529 9.249 -16.820 1.00 86.06 331 PRO A CA 1
ATOM 2569 C C . PRO A 1 331 ? -13.733 9.244 -18.336 1.00 86.06 331 PRO A C 1
ATOM 2571 O O . PRO A 1 331 ? -14.819 9.573 -18.809 1.00 86.06 331 PRO A O 1
ATOM 2574 N N . ARG A 1 332 ? -12.699 8.841 -19.089 1.00 84.12 332 ARG A N 1
ATOM 2575 C CA . ARG A 1 332 ? -12.686 8.813 -20.566 1.00 84.12 332 ARG A CA 1
ATOM 2576 C C . ARG A 1 332 ? -12.735 10.178 -21.254 1.00 84.12 332 ARG A C 1
ATOM 2578 O O . ARG A 1 332 ? -12.988 10.219 -22.456 1.00 84.12 332 ARG A O 1
ATOM 2585 N N . ALA A 1 333 ? -12.453 11.270 -20.544 1.00 89.81 333 ALA A N 1
ATOM 2586 C CA . ALA A 1 333 ? -12.273 12.573 -21.176 1.00 89.81 333 ALA A CA 1
ATOM 2587 C C . ALA A 1 333 ? -11.239 12.489 -22.312 1.00 89.81 333 ALA A C 1
ATOM 2589 O O . ALA A 1 333 ? -10.159 11.908 -22.146 1.00 89.81 333 ALA A O 1
ATOM 2590 N N . VAL A 1 334 ? -11.595 13.062 -23.462 1.00 92.62 334 VAL A N 1
ATOM 2591 C CA . VAL A 1 334 ? -10.680 13.271 -24.584 1.00 92.62 334 VAL A CA 1
ATOM 2592 C C . VAL A 1 334 ? -9.735 14.400 -24.190 1.00 92.62 334 VAL A C 1
ATOM 2594 O O . VAL A 1 334 ? -10.179 15.505 -23.893 1.00 92.62 334 VAL A O 1
ATOM 2597 N N . ILE A 1 335 ? -8.439 14.113 -24.159 1.00 92.75 335 ILE A N 1
ATOM 2598 C CA . ILE A 1 335 ? -7.406 15.073 -23.753 1.00 92.75 335 ILE A CA 1
ATOM 2599 C C . ILE A 1 335 ? -6.638 15.639 -24.936 1.00 92.75 335 ILE A C 1
ATOM 2601 O O . ILE A 1 335 ? -6.078 16.727 -24.839 1.00 92.75 335 ILE A O 1
ATOM 2605 N N . ALA A 1 336 ? -6.597 14.907 -26.045 1.00 90.38 336 ALA A N 1
ATOM 2606 C CA . ALA A 1 336 ? -5.903 15.333 -27.241 1.00 90.38 336 ALA A CA 1
ATOM 2607 C C . ALA A 1 336 ? -6.454 14.637 -28.485 1.00 90.38 336 ALA A C 1
ATOM 2609 O O . ALA A 1 336 ? -7.076 13.578 -28.395 1.00 90.38 336 ALA A O 1
ATOM 2610 N N . GLU A 1 337 ? -6.158 15.222 -29.633 1.00 91.81 337 GLU A N 1
ATOM 2611 C CA . GLU A 1 337 ? -6.351 14.660 -30.961 1.00 91.81 337 GLU A CA 1
ATOM 2612 C C . GLU A 1 337 ? -4.981 14.540 -31.634 1.00 91.81 337 GLU A C 1
ATOM 2614 O O . GLU A 1 337 ? -4.127 15.425 -31.505 1.00 91.81 337 GLU A O 1
ATOM 2619 N N . THR A 1 338 ? -4.757 13.440 -32.347 1.00 86.94 338 THR A N 1
ATOM 2620 C CA . THR A 1 338 ? -3.578 13.258 -33.190 1.00 86.94 338 THR A CA 1
ATOM 2621 C C . THR A 1 338 ? -3.974 12.930 -34.623 1.00 86.94 338 THR A C 1
ATOM 2623 O O . THR A 1 338 ? -5.060 12.412 -34.861 1.00 86.94 338 THR A O 1
ATOM 2626 N N . THR A 1 339 ? -3.134 13.287 -35.592 1.00 85.12 339 THR A N 1
ATOM 2627 C CA . THR A 1 339 ? -3.346 12.977 -37.013 1.00 85.12 339 THR A CA 1
ATOM 2628 C C . THR A 1 339 ? -2.167 12.169 -37.521 1.00 85.12 339 THR A C 1
ATOM 2630 O O . THR A 1 339 ? -1.043 12.677 -37.548 1.00 85.12 339 THR A O 1
ATOM 2633 N N . ASP A 1 340 ? -2.431 10.924 -37.916 1.00 78.88 340 ASP A N 1
ATOM 2634 C CA . ASP A 1 340 ? -1.412 10.025 -38.449 1.00 78.88 340 ASP A CA 1
ATOM 2635 C C . ASP A 1 340 ? -0.873 10.590 -39.780 1.00 78.88 340 ASP A C 1
ATOM 2637 O O . ASP A 1 340 ? -1.654 10.893 -40.687 1.00 78.88 340 ASP A O 1
ATOM 2641 N N . PRO A 1 341 ? 0.450 10.761 -39.930 1.00 74.56 341 PRO A N 1
ATOM 2642 C CA . PRO A 1 341 ? 1.021 11.432 -41.093 1.00 74.56 341 PRO A CA 1
ATOM 2643 C C . PRO A 1 341 ? 0.952 10.589 -42.374 1.00 74.56 341 PRO A C 1
ATOM 2645 O O . PRO A 1 341 ? 1.005 11.154 -43.465 1.00 74.56 341 PRO A O 1
ATOM 2648 N N . LEU A 1 342 ? 0.822 9.264 -42.262 1.00 77.12 342 LEU A N 1
ATOM 2649 C CA . LEU A 1 342 ? 0.725 8.346 -43.396 1.00 77.12 342 LEU A CA 1
ATOM 2650 C C . LEU A 1 342 ? -0.720 8.194 -43.871 1.00 77.12 342 LEU A C 1
ATOM 2652 O O . LEU A 1 342 ? -0.979 8.193 -45.071 1.00 77.12 342 LEU A O 1
ATOM 2656 N N . THR A 1 343 ? -1.660 8.059 -42.936 1.00 83.19 343 THR A N 1
ATOM 2657 C CA . THR A 1 343 ? -3.067 7.760 -43.254 1.00 83.19 343 THR A CA 1
ATOM 2658 C C . THR A 1 343 ? -3.978 8.984 -43.225 1.00 83.19 343 THR A C 1
ATOM 2660 O O . THR A 1 343 ? -5.099 8.911 -43.722 1.00 83.19 343 THR A O 1
ATOM 2663 N N . GLN A 1 344 ? -3.519 10.103 -42.651 1.00 84.62 344 GLN A N 1
ATOM 2664 C CA . GLN A 1 344 ? -4.305 11.319 -42.394 1.00 84.62 344 GLN A CA 1
ATOM 2665 C C . GLN A 1 344 ? -5.536 11.086 -41.496 1.00 84.62 344 GLN A C 1
ATOM 2667 O O . GLN A 1 344 ? -6.406 11.951 -41.376 1.00 84.62 344 GLN A O 1
ATOM 2672 N N . VAL A 1 345 ? -5.620 9.926 -40.835 1.00 86.94 345 VAL A N 1
ATOM 2673 C CA . VAL A 1 345 ? -6.707 9.590 -39.914 1.00 86.94 345 VAL A CA 1
ATOM 2674 C C . VAL A 1 345 ? -6.491 10.307 -38.586 1.00 86.94 345 VAL A C 1
ATOM 2676 O O . VAL A 1 345 ? -5.381 10.347 -38.050 1.00 86.94 345 VAL A O 1
ATOM 2679 N N . LYS A 1 346 ? -7.576 10.869 -38.046 1.00 87.44 346 LYS A N 1
ATOM 2680 C CA . LYS A 1 346 ? -7.596 11.468 -36.712 1.00 87.44 346 LYS A CA 1
ATOM 2681 C C . LYS A 1 346 ? -7.851 10.406 -35.649 1.00 87.44 346 LYS A C 1
ATOM 2683 O O . LYS A 1 346 ? -8.844 9.684 -35.723 1.00 87.44 346 LYS A O 1
ATOM 2688 N N . GLU A 1 347 ? -7.005 10.369 -34.631 1.00 86.06 347 GLU A N 1
ATOM 2689 C CA . GLU A 1 347 ? -7.174 9.516 -33.459 1.00 86.06 347 GLU A CA 1
ATOM 2690 C C . GLU A 1 347 ? -7.360 10.360 -32.195 1.00 86.06 347 GLU A C 1
ATOM 2692 O O . GLU A 1 347 ? -6.672 11.358 -31.973 1.00 86.06 347 GLU A O 1
ATOM 2697 N N . LEU A 1 348 ? -8.296 9.942 -31.341 1.00 88.75 348 LEU A N 1
ATOM 2698 C CA . LEU A 1 348 ? -8.573 10.607 -30.072 1.00 88.75 348 LEU A CA 1
ATOM 2699 C C . LEU A 1 348 ? -7.802 9.944 -28.934 1.00 88.75 348 LEU A C 1
ATOM 2701 O O . LEU A 1 348 ? -7.879 8.733 -28.716 1.00 88.75 348 LEU A O 1
ATOM 2705 N N . VAL A 1 349 ? -7.117 10.765 -28.148 1.00 87.06 349 VAL A N 1
ATOM 2706 C CA . VAL A 1 349 ? -6.427 10.343 -26.934 1.00 87.06 349 VAL A CA 1
ATOM 2707 C C . VAL A 1 349 ? -7.359 10.566 -25.750 1.00 87.06 349 VAL A C 1
ATOM 2709 O O . VAL A 1 349 ? -7.725 11.698 -25.439 1.00 87.06 349 VAL A O 1
ATOM 2712 N N . THR A 1 350 ? -7.738 9.487 -25.068 1.00 89.56 350 THR A N 1
ATOM 2713 C CA . THR A 1 350 ? -8.644 9.525 -23.907 1.00 89.56 350 THR A CA 1
ATOM 2714 C C . THR A 1 350 ? -7.959 9.020 -22.647 1.00 89.56 350 THR A C 1
ATOM 2716 O O . THR A 1 350 ? -7.271 7.999 -22.711 1.00 89.56 350 THR A O 1
ATOM 2719 N N . LEU A 1 351 ? -8.233 9.634 -21.494 1.00 85.81 351 LEU A N 1
ATOM 2720 C CA . LEU A 1 351 ? -7.790 9.113 -20.194 1.00 85.81 351 LEU A CA 1
ATOM 2721 C C . LEU A 1 351 ? -8.540 7.822 -19.830 1.00 85.81 351 LEU A C 1
ATOM 2723 O O . LEU A 1 351 ? -9.769 7.808 -19.744 1.00 85.81 351 LEU A O 1
ATOM 2727 N N . LYS A 1 352 ? -7.811 6.728 -19.605 1.00 80.38 352 LYS A N 1
ATOM 2728 C CA . LYS A 1 352 ? -8.367 5.378 -19.393 1.00 80.38 352 LYS A CA 1
ATOM 2729 C C . LYS A 1 352 ? -8.311 4.910 -17.937 1.00 80.38 352 LYS A C 1
ATOM 2731 O O . LYS A 1 352 ? -9.110 4.056 -17.544 1.00 80.38 352 LYS A O 1
ATOM 2736 N N . LYS A 1 353 ? -7.370 5.418 -17.137 1.00 78.88 353 LYS A N 1
ATOM 2737 C CA . LYS A 1 353 ? -7.117 4.973 -15.755 1.00 78.88 353 LYS A CA 1
ATOM 2738 C C . LYS A 1 353 ? -7.911 5.757 -14.714 1.00 78.88 353 LYS A C 1
ATOM 2740 O O . LYS A 1 353 ? -8.141 5.229 -13.628 1.00 78.88 353 LYS A O 1
ATOM 2745 N N . ILE A 1 354 ? -8.356 6.977 -15.011 1.00 82.00 354 ILE A N 1
ATOM 2746 C CA . ILE A 1 354 ? -9.197 7.744 -14.081 1.00 82.00 354 ILE A CA 1
ATOM 2747 C C . ILE A 1 354 ? -10.591 7.106 -13.918 1.00 82.00 354 ILE A C 1
ATOM 2749 O O . ILE A 1 354 ? -11.271 6.767 -14.886 1.00 82.00 354 ILE A O 1
ATOM 2753 N N . LYS A 1 355 ? -11.016 6.917 -12.661 1.00 78.69 355 LYS A N 1
ATOM 2754 C CA . LYS A 1 355 ? -12.281 6.249 -12.276 1.00 78.69 355 LYS A CA 1
ATOM 2755 C C . LYS A 1 355 ? -13.319 7.175 -11.644 1.00 78.69 355 LYS A C 1
ATOM 2757 O O . LYS A 1 355 ? -14.405 6.735 -11.290 1.00 78.69 355 LYS A O 1
ATOM 2762 N N . GLY A 1 356 ? -12.991 8.453 -11.513 1.00 82.88 356 GLY A N 1
ATOM 2763 C CA . GLY A 1 356 ? -13.878 9.499 -11.023 1.00 82.88 356 GLY A CA 1
ATOM 2764 C C . GLY A 1 356 ? -13.432 10.860 -11.546 1.00 82.88 356 GLY A C 1
ATOM 2765 O O . GLY A 1 356 ? -12.491 10.931 -12.338 1.00 82.88 356 GLY A O 1
ATOM 2766 N N . ALA A 1 357 ? -14.115 11.917 -11.109 1.00 88.81 357 ALA A N 1
ATOM 2767 C CA . ALA A 1 357 ? -13.759 13.291 -11.449 1.00 88.81 357 ALA A CA 1
ATOM 2768 C C . ALA A 1 357 ? -12.372 13.641 -10.892 1.00 88.81 357 ALA A C 1
ATOM 2770 O O . ALA A 1 357 ? -12.152 13.533 -9.687 1.00 88.81 357 ALA A O 1
ATOM 2771 N N . ALA A 1 358 ? -11.455 14.043 -11.766 1.00 91.88 358 ALA A N 1
ATOM 2772 C CA . ALA A 1 358 ? -10.070 14.343 -11.429 1.00 91.88 358 ALA A CA 1
ATOM 2773 C C . ALA A 1 358 ? -9.663 15.716 -11.972 1.00 91.88 358 ALA A C 1
ATOM 2775 O O . ALA A 1 358 ? -10.265 16.216 -12.914 1.00 91.88 358 ALA A O 1
ATOM 2776 N N . VAL A 1 359 ? -8.618 16.310 -11.403 1.00 94.25 359 VAL A N 1
ATOM 2777 C CA . VAL A 1 359 ? -8.026 17.564 -11.886 1.00 94.25 359 VAL A CA 1
ATOM 2778 C C . VAL A 1 359 ? -6.706 17.257 -12.576 1.00 94.25 359 VAL A C 1
ATOM 2780 O O . VAL A 1 359 ? -5.886 16.512 -12.033 1.00 94.25 359 VAL A O 1
ATOM 2783 N N . ILE A 1 360 ? -6.474 17.819 -13.760 1.00 93.25 360 ILE A N 1
ATOM 2784 C CA . ILE A 1 360 ? -5.178 17.721 -14.432 1.00 93.25 360 ILE A CA 1
ATOM 2785 C C . ILE A 1 360 ? -4.172 18.575 -13.668 1.00 93.25 360 ILE A C 1
ATOM 2787 O O . ILE A 1 360 ? -4.288 19.792 -13.619 1.00 93.25 360 ILE A O 1
ATOM 2791 N N . GLN A 1 361 ? -3.171 17.936 -13.078 1.00 91.31 361 GLN A N 1
ATOM 2792 C CA . GLN A 1 361 ? -2.100 18.618 -12.355 1.00 91.31 361 GLN A CA 1
ATOM 2793 C C . GLN A 1 361 ? -0.956 19.018 -13.267 1.00 91.31 361 GLN A C 1
ATOM 2795 O O . GLN A 1 361 ? -0.375 20.080 -13.091 1.00 91.31 361 GLN A O 1
ATOM 2800 N N . LYS A 1 362 ? -0.590 18.126 -14.192 1.00 86.56 362 LYS A N 1
ATOM 2801 C CA . LYS A 1 362 ? 0.602 18.312 -15.011 1.00 86.56 362 LYS A CA 1
ATOM 2802 C C . LYS A 1 362 ? 0.480 17.621 -16.356 1.00 86.56 362 LYS A C 1
ATOM 2804 O O . LYS A 1 362 ? 0.020 16.476 -16.407 1.00 86.56 362 LYS A O 1
ATOM 2809 N N . ILE A 1 363 ? 0.947 18.278 -17.412 1.00 85.12 363 ILE A N 1
ATOM 2810 C CA . ILE A 1 363 ? 1.077 17.699 -18.751 1.00 85.12 363 ILE A CA 1
ATOM 2811 C C . ILE A 1 363 ? 2.531 17.851 -19.203 1.00 85.12 363 ILE A C 1
ATOM 2813 O O . ILE A 1 363 ? 2.992 18.946 -19.501 1.00 85.12 363 ILE A O 1
ATOM 2817 N N . ASP A 1 364 ? 3.255 16.737 -19.280 1.00 77.06 364 ASP A N 1
ATOM 2818 C CA . ASP A 1 364 ? 4.598 16.686 -19.861 1.00 77.06 364 ASP A CA 1
ATOM 2819 C C . ASP A 1 364 ? 4.521 16.080 -21.268 1.00 77.06 364 ASP A C 1
ATOM 2821 O O . ASP A 1 364 ? 3.787 15.114 -21.485 1.00 77.06 364 ASP A O 1
ATOM 2825 N N . ALA A 1 365 ? 5.305 16.580 -22.224 1.00 73.06 365 ALA A N 1
ATOM 2826 C CA . ALA A 1 365 ? 5.434 15.937 -23.529 1.00 73.06 365 ALA A CA 1
ATOM 2827 C C . ALA A 1 365 ? 6.891 15.877 -23.991 1.00 73.06 365 ALA A C 1
ATOM 2829 O O . ALA A 1 365 ? 7.672 16.805 -23.785 1.00 73.06 365 ALA A O 1
ATOM 2830 N N . VAL A 1 366 ? 7.250 14.769 -24.634 1.00 64.19 366 VAL A N 1
ATOM 2831 C CA . VAL A 1 366 ? 8.590 14.520 -25.169 1.00 64.19 366 VAL A CA 1
ATOM 2832 C C . VAL A 1 366 ? 8.459 14.129 -26.631 1.00 64.19 366 VAL A C 1
ATOM 2834 O O . VAL A 1 366 ? 7.783 13.148 -26.945 1.00 64.19 366 VAL A O 1
ATOM 2837 N N . ARG A 1 367 ? 9.092 14.890 -27.525 1.00 62.84 367 ARG A N 1
ATOM 2838 C CA . ARG A 1 367 ? 9.178 14.529 -28.943 1.00 62.84 367 ARG A CA 1
ATOM 2839 C C . ARG A 1 367 ? 10.248 13.463 -29.157 1.00 62.84 367 ARG A C 1
ATOM 2841 O O . ARG A 1 367 ? 11.255 13.419 -28.461 1.00 62.84 367 ARG A O 1
ATOM 2848 N N . SER A 1 368 ? 9.992 12.599 -30.120 1.00 57.12 368 SER A N 1
ATOM 2849 C CA . SER A 1 368 ? 10.851 11.510 -30.566 1.00 57.12 368 SER A CA 1
ATOM 2850 C C . SER A 1 368 ? 10.576 11.239 -32.045 1.00 57.12 368 SER A C 1
ATOM 2852 O O . SER A 1 368 ? 9.727 11.890 -32.661 1.00 57.12 368 SER A O 1
ATOM 2854 N N . SER A 1 369 ? 11.257 10.254 -32.612 1.00 50.19 369 SER A N 1
ATOM 2855 C CA . SER A 1 369 ? 10.888 9.672 -33.894 1.00 50.19 369 SER A CA 1
ATOM 2856 C C . SER A 1 369 ? 10.631 8.175 -33.724 1.00 50.19 369 SER A C 1
ATOM 2858 O O . SER A 1 369 ? 11.302 7.490 -32.951 1.00 50.19 369 SER A O 1
ATOM 2860 N N . HIS A 1 370 ? 9.631 7.661 -34.433 1.00 49.16 370 HIS A N 1
ATOM 2861 C CA . HIS A 1 370 ? 9.362 6.235 -34.559 1.00 49.16 370 HIS A CA 1
ATOM 2862 C C . HIS A 1 370 ? 9.452 5.884 -36.043 1.00 49.16 370 HIS A C 1
ATOM 2864 O O . HIS A 1 370 ? 8.660 6.383 -36.832 1.00 49.16 370 HIS A O 1
ATOM 2870 N N . PHE A 1 371 ? 10.462 5.104 -36.445 1.00 50.47 371 PHE A N 1
ATOM 2871 C CA . PHE A 1 371 ? 10.742 4.804 -37.860 1.00 50.47 371 PHE A CA 1
ATOM 2872 C C . PHE A 1 371 ? 10.880 6.058 -38.751 1.00 50.47 371 PHE A C 1
ATOM 2874 O O . PHE A 1 371 ? 10.316 6.118 -39.838 1.00 50.47 371 PHE A O 1
ATOM 2881 N N . ASN A 1 372 ? 11.608 7.082 -38.284 1.00 52.53 372 ASN A N 1
ATOM 2882 C CA . ASN A 1 372 ? 11.731 8.407 -38.925 1.00 52.53 372 ASN A CA 1
ATOM 2883 C C . ASN A 1 372 ? 10.426 9.220 -39.021 1.00 52.53 372 ASN A C 1
ATOM 2885 O O . ASN A 1 372 ? 10.418 10.300 -39.606 1.00 52.53 372 ASN A O 1
ATOM 2889 N N . ILE A 1 373 ? 9.342 8.754 -38.400 1.00 55.91 373 ILE A N 1
ATOM 2890 C CA . ILE A 1 373 ? 8.084 9.490 -38.302 1.00 55.91 373 ILE A CA 1
ATOM 2891 C C . ILE A 1 373 ? 8.078 10.274 -36.984 1.00 55.91 373 ILE A C 1
ATOM 2893 O O . ILE A 1 373 ? 8.329 9.678 -35.932 1.00 55.91 373 ILE A O 1
ATOM 2897 N N . PRO A 1 374 ? 7.792 11.589 -36.991 1.00 62.72 374 PRO A N 1
ATOM 2898 C CA . PRO A 1 374 ? 7.669 12.367 -35.764 1.00 62.72 374 PRO A CA 1
ATOM 2899 C C . PRO A 1 374 ? 6.630 11.761 -34.815 1.00 62.72 374 PRO A C 1
ATOM 2901 O O . PRO A 1 374 ? 5.480 11.529 -35.193 1.00 62.72 374 PRO A O 1
ATOM 2904 N N . ALA A 1 375 ? 7.031 11.523 -33.57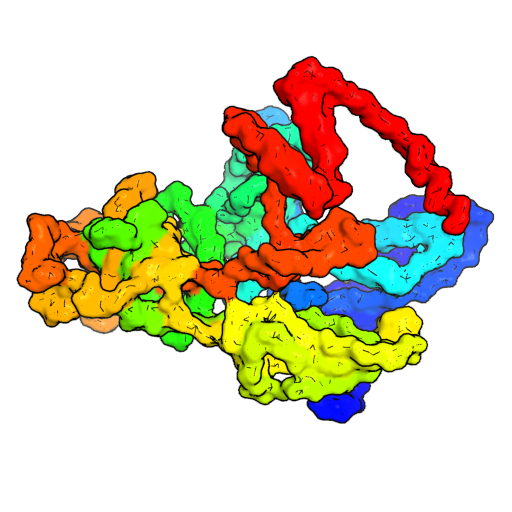0 1.00 66.25 375 ALA A N 1
ATOM 2905 C CA . ALA A 1 375 ? 6.183 10.953 -32.533 1.00 66.25 375 ALA A CA 1
ATOM 2906 C C . ALA A 1 375 ? 6.314 11.757 -31.238 1.00 66.25 375 ALA A C 1
ATOM 2908 O O . ALA A 1 375 ? 7.387 12.249 -30.898 1.00 66.25 375 ALA A O 1
ATOM 2909 N N . THR A 1 376 ? 5.229 11.873 -30.480 1.00 70.75 376 THR A N 1
ATOM 2910 C CA . THR A 1 376 ? 5.223 12.553 -29.182 1.00 70.75 376 THR A CA 1
ATOM 2911 C C . THR A 1 376 ? 4.764 11.589 -28.100 1.00 70.75 376 THR A C 1
ATOM 2913 O O . THR A 1 376 ? 3.734 10.931 -28.213 1.00 70.75 376 THR A O 1
ATOM 2916 N N . ARG A 1 377 ? 5.524 11.509 -27.012 1.00 75.31 377 ARG A N 1
ATOM 2917 C CA . ARG A 1 377 ? 5.102 10.849 -25.782 1.00 75.31 377 ARG A CA 1
ATOM 2918 C C . ARG A 1 377 ? 4.503 11.899 -24.859 1.00 75.31 377 ARG A C 1
ATOM 2920 O O . ARG A 1 377 ? 5.221 12.793 -24.425 1.00 75.31 377 ARG A O 1
ATOM 2927 N N . ILE A 1 378 ? 3.222 11.778 -24.539 1.00 81.00 378 ILE A N 1
ATOM 2928 C CA . ILE A 1 378 ? 2.501 12.677 -23.631 1.00 81.00 378 ILE A CA 1
ATOM 2929 C C . ILE A 1 378 ? 2.338 11.967 -22.296 1.00 81.00 378 ILE A C 1
ATOM 2931 O O . ILE A 1 378 ? 1.911 10.816 -22.252 1.00 81.00 378 ILE A O 1
ATOM 2935 N N . ARG A 1 379 ? 2.635 12.648 -21.200 1.00 80.75 379 ARG A N 1
ATOM 2936 C CA . ARG A 1 379 ? 2.411 12.183 -19.839 1.00 80.75 379 ARG A CA 1
ATOM 2937 C C . ARG A 1 379 ? 1.464 13.149 -19.146 1.00 80.75 379 ARG A C 1
ATOM 2939 O O . ARG A 1 379 ? 1.803 14.308 -18.938 1.00 80.75 379 ARG A O 1
ATOM 2946 N N . VAL A 1 380 ? 0.301 12.650 -18.750 1.00 86.06 380 VAL A N 1
ATOM 2947 C CA . VAL A 1 380 ? -0.703 13.424 -18.020 1.00 86.06 380 VAL A CA 1
ATOM 2948 C C . VAL A 1 380 ? -0.775 12.919 -16.588 1.00 86.06 380 VAL A C 1
ATOM 2950 O O . VAL A 1 380 ? -0.949 11.726 -16.339 1.00 86.06 380 VAL A O 1
ATOM 2953 N N . THR A 1 381 ? -0.610 13.841 -15.647 1.00 88.06 381 THR A N 1
ATOM 2954 C CA . THR A 1 381 ? -0.751 13.599 -14.213 1.00 88.06 381 THR A CA 1
ATOM 2955 C C . THR A 1 381 ? -2.073 14.191 -13.754 1.00 88.06 381 THR A C 1
ATOM 2957 O O . THR A 1 381 ? -2.281 15.399 -13.849 1.00 88.06 381 THR A O 1
ATOM 2960 N N . CYS A 1 382 ? -2.961 13.347 -13.242 1.00 90.62 382 CYS A N 1
ATOM 2961 C CA . CYS A 1 382 ? -4.263 13.724 -12.706 1.00 90.62 382 CYS A CA 1
ATOM 2962 C C . CYS A 1 382 ? -4.295 13.510 -11.189 1.00 90.62 382 CYS A C 1
ATOM 2964 O O . CYS A 1 382 ? -3.705 12.555 -10.684 1.00 90.62 382 CYS A O 1
ATOM 2966 N N . GLN A 1 383 ? -5.027 14.350 -10.463 1.00 90.88 383 GLN A N 1
ATOM 2967 C CA . GLN A 1 383 ? -5.338 14.151 -9.048 1.00 90.88 383 GLN A CA 1
ATOM 2968 C C . GLN A 1 383 ? -6.822 13.865 -8.855 1.00 90.88 383 GLN A C 1
ATOM 2970 O O . GLN A 1 383 ? -7.679 14.622 -9.302 1.00 90.88 383 GLN A O 1
ATOM 2975 N N . LEU A 1 384 ? -7.112 12.769 -8.163 1.00 88.62 384 LEU A N 1
ATOM 2976 C CA . LEU A 1 384 ? -8.444 12.354 -7.751 1.00 88.62 384 LEU A CA 1
ATOM 2977 C C . LEU A 1 384 ? -8.570 12.569 -6.241 1.00 88.62 384 LEU A C 1
ATOM 2979 O O . LEU A 1 384 ? -7.927 11.862 -5.466 1.00 88.62 384 LEU A O 1
ATOM 2983 N N . ILE A 1 385 ? -9.418 13.505 -5.828 1.00 88.94 385 ILE A N 1
ATOM 2984 C CA . ILE A 1 385 ? -9.724 13.745 -4.413 1.00 88.94 385 ILE A CA 1
ATOM 2985 C C . ILE A 1 385 ? -11.011 12.998 -4.079 1.00 88.94 385 ILE A C 1
ATOM 2987 O O . ILE A 1 385 ? -12.011 13.120 -4.789 1.00 88.94 385 ILE A O 1
ATOM 2991 N N . SER A 1 386 ? -11.003 12.194 -3.017 1.00 90.38 386 SER A N 1
ATOM 2992 C CA . SER A 1 386 ? -12.212 11.481 -2.597 1.00 90.38 386 SER A CA 1
ATOM 2993 C C . SER A 1 386 ? -12.273 11.244 -1.097 1.00 90.38 386 SER A C 1
ATOM 2995 O O . SER A 1 386 ? -11.281 10.849 -0.481 1.00 90.38 386 SER A O 1
ATOM 2997 N N . ASP A 1 387 ? -13.464 11.417 -0.526 1.00 94.56 387 ASP A N 1
ATOM 2998 C CA . ASP A 1 387 ? -13.811 10.900 0.801 1.00 94.56 387 ASP A CA 1
ATOM 2999 C C . ASP A 1 387 ? -13.726 9.368 0.820 1.00 94.56 387 ASP A C 1
ATOM 3001 O O . ASP A 1 387 ? -13.828 8.718 -0.229 1.00 94.56 387 ASP A O 1
ATOM 3005 N N . ALA A 1 388 ? -13.538 8.780 2.002 1.00 95.12 388 ALA A N 1
ATOM 3006 C CA . ALA A 1 388 ? -13.568 7.327 2.137 1.00 95.12 388 ALA A CA 1
ATOM 3007 C C . ALA A 1 388 ? -14.990 6.793 1.918 1.00 95.12 388 ALA A C 1
ATOM 3009 O O . ALA A 1 388 ? -15.953 7.327 2.463 1.00 95.12 388 ALA A O 1
ATOM 3010 N N . LYS A 1 389 ? -15.150 5.732 1.127 1.00 94.62 389 LYS A N 1
ATOM 3011 C CA . LYS A 1 389 ? -16.471 5.170 0.792 1.00 94.62 389 LYS A CA 1
ATOM 3012 C C . LYS A 1 389 ? -16.602 3.719 1.234 1.00 94.62 389 LYS A C 1
ATOM 3014 O O . LYS A 1 389 ? -15.610 3.028 1.454 1.00 94.62 389 LYS A O 1
ATOM 3019 N N . SER A 1 390 ? -17.843 3.242 1.327 1.00 95.25 390 SER A N 1
ATOM 3020 C CA . SER A 1 390 ? -18.108 1.815 1.523 1.00 95.25 390 SER A CA 1
ATOM 3021 C C . SER A 1 390 ? -17.460 1.005 0.398 1.00 95.25 390 SER A C 1
ATOM 3023 O O . SER A 1 390 ? -17.657 1.318 -0.773 1.00 95.25 390 SER A O 1
ATOM 3025 N N . GLY A 1 391 ? -16.694 -0.026 0.749 1.00 93.19 391 GLY A N 1
ATOM 3026 C CA . GLY A 1 391 ? -15.897 -0.812 -0.197 1.00 93.19 391 GLY A CA 1
ATOM 3027 C C . GLY A 1 391 ? -14.415 -0.420 -0.270 1.00 93.19 391 GLY A C 1
ATOM 3028 O O . GLY A 1 391 ? -13.610 -1.218 -0.749 1.00 93.19 391 GLY A O 1
ATOM 3029 N N . ASP A 1 392 ? -14.026 0.761 0.224 1.00 94.38 392 ASP A N 1
ATOM 3030 C CA . ASP A 1 392 ? -12.613 1.143 0.322 1.00 94.38 392 ASP A CA 1
ATOM 3031 C C . ASP A 1 392 ? -11.891 0.280 1.363 1.00 94.38 392 ASP A C 1
ATOM 3033 O O . ASP A 1 392 ? -12.483 -0.139 2.359 1.00 94.38 392 ASP A O 1
ATOM 3037 N N . LYS A 1 393 ? -10.593 0.032 1.169 1.00 94.81 393 LYS A N 1
ATOM 3038 C CA . LYS A 1 393 ? -9.784 -0.706 2.146 1.00 94.81 393 LYS A CA 1
ATOM 3039 C C . LYS A 1 393 ? -9.041 0.225 3.095 1.00 94.81 393 LYS A C 1
ATOM 3041 O O . LYS A 1 393 ? -8.378 1.173 2.674 1.00 94.81 393 LYS A O 1
ATOM 3046 N N . VAL A 1 394 ? -9.067 -0.127 4.375 1.00 95.94 394 VAL A N 1
ATOM 3047 C CA . VAL A 1 394 ? -8.262 0.507 5.424 1.00 95.94 394 VAL A CA 1
ATOM 3048 C C . VAL A 1 394 ? -7.460 -0.536 6.188 1.00 95.94 394 VAL A C 1
ATOM 3050 O O . VAL A 1 394 ? -7.709 -1.744 6.095 1.00 95.94 394 VAL A O 1
ATOM 3053 N N . ILE A 1 395 ? -6.480 -0.061 6.946 1.00 95.31 395 ILE A N 1
ATOM 3054 C CA . ILE A 1 395 ? -5.726 -0.881 7.882 1.00 95.31 395 ILE A CA 1
ATOM 3055 C C . ILE A 1 395 ? -5.377 -0.095 9.148 1.00 95.31 395 ILE A C 1
ATOM 3057 O O . ILE A 1 395 ? -5.156 1.113 9.087 1.00 95.31 395 ILE A O 1
ATOM 3061 N N . THR A 1 396 ? -5.262 -0.781 10.281 1.00 95.25 396 THR A N 1
ATOM 3062 C CA . THR A 1 396 ? -4.619 -0.244 11.490 1.00 95.25 396 THR A CA 1
ATOM 3063 C C . THR A 1 396 ? -3.127 -0.591 11.540 1.00 95.25 396 THR A C 1
ATOM 3065 O O . THR A 1 396 ? -2.656 -1.514 10.867 1.00 95.25 396 THR A O 1
ATOM 3068 N N . ARG A 1 397 ? -2.353 0.078 12.402 1.00 92.69 397 ARG A N 1
ATOM 3069 C CA . ARG A 1 397 ? -0.934 -0.282 12.627 1.00 92.69 397 ARG A CA 1
ATOM 3070 C C . ARG A 1 397 ? -0.734 -1.668 13.240 1.00 92.69 397 ARG A C 1
ATOM 3072 O O . ARG A 1 397 ? 0.356 -2.230 13.177 1.00 92.69 397 ARG A O 1
ATOM 3079 N N . SER A 1 398 ? -1.808 -2.254 13.755 1.00 91.50 398 SER A N 1
ATOM 3080 C CA . SER A 1 398 ? -1.877 -3.607 14.308 1.00 91.50 398 SER A CA 1
ATOM 3081 C C . SER A 1 398 ? -2.229 -4.676 13.259 1.00 91.50 398 SER A C 1
ATOM 3083 O O . SER A 1 398 ? -2.546 -5.810 13.602 1.00 91.50 398 SER A O 1
ATOM 3085 N N . ALA A 1 399 ? -2.182 -4.348 11.964 1.00 90.62 399 ALA A N 1
ATOM 3086 C CA . ALA A 1 399 ? -2.485 -5.270 10.866 1.00 90.62 399 ALA A CA 1
ATOM 3087 C C . ALA A 1 399 ? -3.957 -5.705 10.751 1.00 90.62 399 ALA A C 1
ATOM 3089 O O . ALA A 1 399 ? -4.239 -6.757 10.160 1.00 90.62 399 ALA A O 1
ATOM 3090 N N . ILE A 1 400 ? -4.903 -4.931 11.288 1.00 92.81 400 ILE A N 1
ATOM 3091 C CA . ILE A 1 400 ? -6.331 -5.185 11.068 1.00 92.81 400 ILE A CA 1
ATOM 3092 C C . ILE A 1 400 ? -6.719 -4.534 9.750 1.00 92.81 400 ILE A C 1
ATOM 3094 O O . ILE A 1 400 ? -6.909 -3.325 9.680 1.00 92.81 400 ILE A O 1
ATOM 3098 N N . LYS A 1 401 ? -6.759 -5.347 8.692 1.00 92.12 401 LYS A N 1
ATOM 3099 C CA . LYS A 1 401 ? -7.252 -4.956 7.368 1.00 92.12 401 LYS A CA 1
ATOM 3100 C C . LYS A 1 401 ? -8.760 -5.134 7.353 1.00 92.12 401 LYS A C 1
ATOM 3102 O O . LYS A 1 401 ? -9.230 -6.176 7.797 1.00 92.12 401 LYS A O 1
ATOM 3107 N N . GLY A 1 402 ? -9.470 -4.174 6.781 1.00 93.50 402 GLY A N 1
ATOM 3108 C CA . GLY A 1 402 ? -10.907 -4.293 6.599 1.00 93.50 402 GLY A CA 1
ATOM 3109 C C . GLY A 1 402 ? -11.413 -3.497 5.413 1.00 93.50 402 GLY A C 1
ATOM 3110 O O . GLY A 1 402 ? -10.751 -2.579 4.917 1.00 93.50 402 GLY A O 1
ATOM 3111 N N . VAL A 1 403 ? -12.588 -3.898 4.944 1.00 95.50 403 VAL A N 1
ATOM 3112 C CA . VAL A 1 403 ? -13.357 -3.157 3.946 1.00 95.50 403 VAL A CA 1
ATOM 3113 C C . VAL A 1 403 ? -14.299 -2.227 4.692 1.00 95.50 403 VAL A C 1
ATOM 3115 O O . VAL A 1 403 ? -14.999 -2.651 5.612 1.00 95.50 403 VAL A O 1
ATOM 3118 N N . LEU A 1 404 ? -14.298 -0.954 4.315 1.00 96.88 404 LEU A N 1
ATOM 31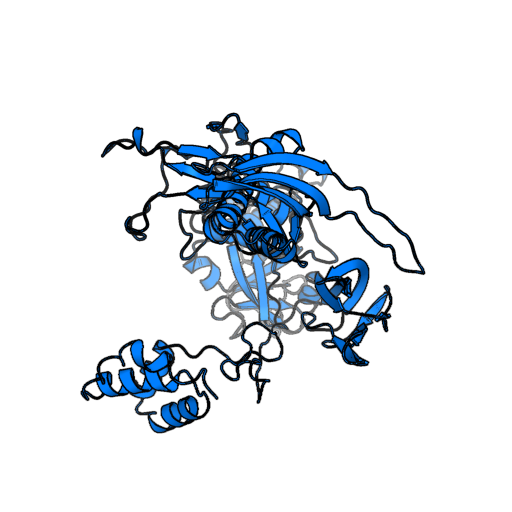19 C CA . LEU A 1 404 ? -15.105 0.053 4.973 1.00 96.88 404 LEU A CA 1
ATOM 3120 C C . LEU A 1 404 ? -16.591 -0.155 4.705 1.00 96.88 404 LEU A C 1
ATOM 3122 O O . LEU A 1 404 ? -17.009 -0.448 3.581 1.00 96.88 404 LEU A O 1
ATOM 3126 N N . ARG A 1 405 ? -17.390 0.112 5.733 1.00 96.94 405 ARG A N 1
ATOM 3127 C CA . ARG A 1 405 ? -18.825 0.346 5.631 1.00 96.94 405 ARG A CA 1
ATOM 3128 C C . ARG A 1 405 ? -19.144 1.684 6.281 1.00 96.94 405 ARG A C 1
ATOM 3130 O O . ARG A 1 405 ? -19.088 1.822 7.496 1.00 96.94 405 ARG A O 1
ATOM 3137 N N . VAL A 1 406 ? -19.452 2.677 5.456 1.00 97.31 406 VAL A N 1
ATOM 3138 C CA . VAL A 1 406 ? -19.785 4.025 5.921 1.00 97.31 406 VAL A CA 1
ATOM 3139 C C . VAL A 1 406 ? -21.261 4.066 6.293 1.00 97.31 406 VAL A C 1
ATOM 3141 O O . VAL A 1 406 ? -22.114 3.687 5.484 1.00 97.31 406 VAL A O 1
ATOM 3144 N N . ILE A 1 407 ? -21.567 4.519 7.507 1.00 96.75 407 ILE A N 1
ATOM 3145 C CA . ILE A 1 407 ? -22.939 4.739 7.973 1.00 96.75 407 ILE A CA 1
ATOM 3146 C C . ILE A 1 407 ? -23.121 6.172 8.471 1.00 96.75 407 ILE A C 1
ATOM 3148 O O . ILE A 1 407 ? -22.157 6.874 8.754 1.00 96.75 407 ILE A O 1
ATOM 3152 N N . ALA A 1 408 ? -24.373 6.619 8.547 1.00 97.25 408 ALA A N 1
ATOM 3153 C CA . ALA A 1 408 ? -24.690 7.955 9.038 1.00 97.25 408 ALA A CA 1
ATOM 3154 C C . ALA A 1 408 ? -24.303 8.118 10.518 1.00 97.25 408 ALA A C 1
ATOM 3156 O O . ALA A 1 408 ? -24.461 7.188 11.307 1.00 97.25 408 ALA A O 1
ATOM 3157 N N . ASP A 1 409 ? -23.860 9.317 10.893 1.00 97.94 409 ASP A N 1
ATOM 3158 C CA . ASP A 1 409 ? -23.395 9.652 12.246 1.00 97.94 409 ASP A CA 1
ATOM 3159 C C . ASP A 1 409 ? -24.450 9.373 13.326 1.00 97.94 409 ASP A C 1
ATOM 3161 O O . ASP A 1 409 ? -24.139 8.812 14.371 1.00 97.94 409 ASP A O 1
ATOM 3165 N N . ASN A 1 410 ? -25.723 9.660 13.040 1.00 96.44 410 ASN A N 1
ATOM 3166 C CA . ASN A 1 410 ? -26.843 9.374 13.944 1.00 96.44 410 ASN A CA 1
ATOM 3167 C C . ASN A 1 410 ? -27.152 7.873 14.114 1.00 96.44 410 ASN A C 1
ATOM 3169 O O . ASN A 1 410 ? -28.009 7.508 14.913 1.00 96.44 410 ASN A O 1
ATOM 3173 N N . LYS A 1 411 ? -26.488 7.001 13.347 1.00 96.62 411 LYS A N 1
ATOM 3174 C CA . LYS A 1 411 ? -26.553 5.540 13.473 1.00 96.62 411 LYS A CA 1
ATOM 3175 C C . LYS A 1 411 ? -25.301 4.958 14.129 1.00 96.62 411 LYS A C 1
ATOM 3177 O O . LYS A 1 411 ? -25.156 3.737 14.139 1.00 96.62 411 LYS A O 1
ATOM 3182 N N . MET A 1 412 ? -24.402 5.793 14.647 1.00 98.00 412 MET A N 1
ATOM 3183 C CA . MET A 1 412 ? -23.251 5.355 15.432 1.00 98.00 412 MET A CA 1
ATOM 3184 C C . MET A 1 412 ? -23.605 5.329 16.926 1.00 98.00 412 MET A C 1
ATOM 3186 O O . MET A 1 412 ? -24.358 6.188 17.387 1.00 98.00 412 MET A O 1
ATOM 3190 N N . PRO A 1 413 ? -23.066 4.377 17.706 1.00 98.00 413 PRO A N 1
ATOM 3191 C CA . PRO A 1 413 ? -23.134 4.434 19.161 1.00 98.00 413 PRO A CA 1
ATOM 3192 C C . PRO A 1 413 ? -22.455 5.692 19.716 1.00 98.00 413 PRO A C 1
ATOM 3194 O O . PRO A 1 413 ? -21.466 6.176 19.154 1.00 98.00 413 PRO A O 1
ATOM 3197 N N . THR A 1 414 ? -22.960 6.182 20.844 1.00 98.19 414 THR A N 1
ATOM 3198 C CA . THR A 1 414 ? -22.453 7.364 21.545 1.00 98.19 414 THR A CA 1
ATOM 3199 C C . THR A 1 414 ? -21.816 7.006 22.883 1.00 98.19 414 THR A C 1
ATOM 3201 O O . THR A 1 414 ? -22.234 6.077 23.582 1.00 98.19 414 THR A O 1
ATOM 3204 N N . LEU A 1 415 ? -20.785 7.768 23.239 1.00 98.06 415 LEU A N 1
ATOM 3205 C CA . LEU A 1 415 ? -20.183 7.789 24.564 1.00 98.06 415 LEU A CA 1
ATOM 3206 C C . LEU A 1 415 ? -21.089 8.541 25.557 1.00 98.06 415 LEU A C 1
ATOM 3208 O O . LEU A 1 415 ? -21.949 9.320 25.138 1.00 98.06 415 LEU A O 1
ATOM 3212 N N . PRO A 1 416 ? -20.864 8.382 26.877 1.00 96.81 416 PRO A N 1
ATOM 3213 C CA . PRO A 1 416 ? -21.602 9.122 27.906 1.00 96.81 416 PRO A CA 1
ATOM 3214 C C . PRO A 1 416 ? -21.524 10.652 27.782 1.00 96.81 416 PRO A C 1
ATOM 3216 O O . 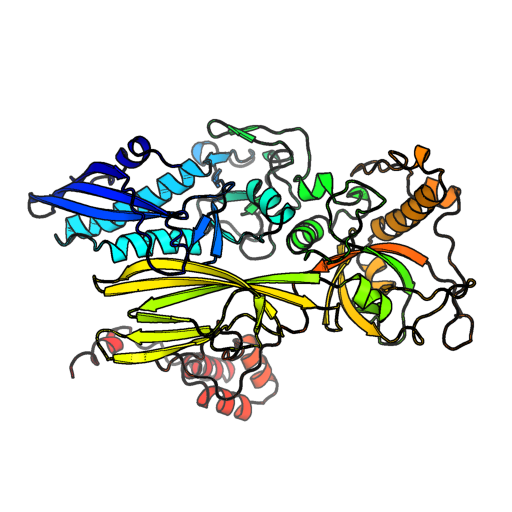PRO A 1 416 ? -22.413 11.349 28.256 1.00 96.81 416 PRO A O 1
ATOM 3219 N N . ASP A 1 417 ? -20.475 11.176 27.142 1.00 96.19 417 ASP A N 1
ATOM 3220 C CA . ASP A 1 417 ? -20.282 12.610 26.893 1.00 96.19 417 ASP A CA 1
ATOM 3221 C C . ASP A 1 417 ? -20.973 13.115 25.608 1.00 96.19 417 ASP A C 1
ATOM 3223 O O . ASP A 1 417 ? -20.807 14.271 25.225 1.00 96.19 417 ASP A O 1
ATOM 3227 N N . GLY A 1 418 ? -21.739 12.256 24.929 1.00 95.81 418 GLY A N 1
ATOM 3228 C CA . GLY A 1 418 ? -22.477 12.580 23.709 1.00 95.81 418 GLY A CA 1
ATOM 3229 C C . GLY A 1 418 ? -21.663 12.477 22.417 1.00 95.81 418 GLY A C 1
ATOM 3230 O O . GLY A 1 418 ? -22.245 12.571 21.335 1.00 95.81 418 GLY A O 1
ATOM 3231 N N . ARG A 1 419 ? -20.345 12.240 22.478 1.00 97.12 419 ARG A N 1
ATOM 3232 C CA . ARG A 1 419 ? -19.546 12.007 21.265 1.00 97.12 419 ARG A CA 1
ATOM 3233 C C . ARG A 1 419 ? -19.929 10.677 20.624 1.00 97.12 419 ARG A C 1
ATOM 3235 O O . ARG A 1 419 ? -20.131 9.683 21.315 1.00 97.12 419 ARG A O 1
ATOM 3242 N N . ILE A 1 420 ? -19.985 10.639 19.298 1.00 98.00 420 ILE A N 1
ATOM 3243 C CA . ILE A 1 420 ? -20.154 9.391 18.544 1.00 98.00 420 ILE A CA 1
ATOM 3244 C C . ILE A 1 420 ? -18.820 8.655 18.407 1.00 98.00 420 ILE A C 1
ATOM 3246 O O . ILE A 1 420 ? -17.751 9.269 18.424 1.00 98.00 420 ILE A O 1
ATOM 3250 N N . LEU A 1 421 ? -18.886 7.341 18.209 1.00 98.44 421 LEU A N 1
ATOM 3251 C CA . LEU A 1 421 ? -17.744 6.594 17.692 1.00 98.44 421 LEU A CA 1
ATOM 3252 C C . LEU A 1 421 ? -17.445 7.007 16.243 1.00 98.44 421 LEU A C 1
ATOM 3254 O O . LEU A 1 421 ? -18.357 7.185 15.436 1.00 98.44 421 LEU A O 1
ATOM 3258 N N . ASP A 1 422 ? -16.160 7.104 15.907 1.00 98.69 422 ASP A N 1
ATOM 3259 C CA . ASP A 1 422 ? -15.697 7.310 14.532 1.00 98.69 422 ASP A CA 1
ATOM 3260 C C . ASP A 1 422 ? -15.653 5.986 13.763 1.00 98.69 422 ASP A C 1
ATOM 3262 O O . ASP A 1 422 ? -15.967 5.945 12.574 1.00 98.69 422 ASP A O 1
ATOM 3266 N N . ALA A 1 423 ? -15.244 4.906 14.436 1.00 98.56 423 ALA A N 1
ATOM 3267 C CA . ALA A 1 423 ? -15.055 3.593 13.835 1.00 98.56 423 ALA A CA 1
ATOM 3268 C C . ALA A 1 423 ? -15.478 2.451 14.768 1.00 98.56 423 ALA A C 1
ATOM 3270 O O . ALA A 1 423 ? -15.501 2.589 15.992 1.00 98.56 423 ALA A O 1
ATOM 3271 N N . ILE A 1 424 ? -15.794 1.296 14.186 1.00 98.44 424 ILE A N 1
ATOM 3272 C CA . ILE A 1 424 ? -16.095 0.063 14.914 1.00 98.44 424 ILE A CA 1
ATOM 3273 C C . ILE A 1 424 ? -15.391 -1.107 14.231 1.00 98.44 424 ILE A C 1
ATOM 3275 O O . ILE A 1 424 ? -15.488 -1.283 13.012 1.00 98.44 424 ILE A O 1
ATOM 3279 N N . ILE A 1 425 ? -14.704 -1.914 15.037 1.00 97.75 425 ILE A N 1
ATOM 3280 C CA . ILE A 1 425 ? -14.058 -3.162 14.625 1.00 97.75 425 ILE A CA 1
ATOM 3281 C C . ILE A 1 425 ? -14.731 -4.317 15.370 1.00 97.75 425 ILE A C 1
ATOM 3283 O O . ILE A 1 425 ? -14.930 -4.248 16.582 1.00 97.75 425 ILE A O 1
ATOM 3287 N N . SER A 1 426 ? -15.046 -5.393 14.649 1.00 95.94 426 SER A N 1
ATOM 3288 C CA . SER A 1 426 ? -15.614 -6.607 15.243 1.00 95.94 426 SER A CA 1
ATOM 3289 C C . SER A 1 426 ? -14.623 -7.261 16.235 1.00 95.94 426 SER A C 1
ATOM 3291 O O . SER A 1 426 ? -13.425 -7.344 15.937 1.00 95.94 426 SER A O 1
ATOM 3293 N N . PRO A 1 427 ? -15.077 -7.779 17.393 1.00 94.69 427 PRO A N 1
ATOM 3294 C CA . PRO A 1 427 ? -14.224 -8.516 18.328 1.00 94.69 427 PRO A CA 1
ATOM 3295 C C . PRO A 1 427 ? -13.541 -9.735 17.690 1.00 94.69 427 PRO A C 1
ATOM 3297 O O . PRO A 1 427 ? -12.368 -10.011 17.953 1.00 94.69 427 PRO A O 1
ATOM 3300 N N . GLU A 1 428 ? -14.234 -10.434 16.791 1.00 93.44 428 GLU A N 1
ATOM 3301 C CA . GLU A 1 428 ? -13.727 -11.587 16.040 1.00 93.44 428 GLU A CA 1
ATOM 3302 C C . GLU A 1 428 ? -12.526 -11.200 15.171 1.00 93.44 428 GLU A C 1
ATOM 3304 O O . GLU A 1 428 ? -11.571 -11.973 15.039 1.00 93.44 428 GLU A O 1
ATOM 3309 N N . SER A 1 429 ? -12.520 -9.967 14.649 1.00 91.19 429 SER A N 1
ATOM 3310 C CA . SER A 1 429 ? -11.400 -9.431 13.875 1.00 91.19 429 SER A CA 1
ATOM 3311 C C . SER A 1 429 ? -10.122 -9.282 14.702 1.00 91.19 429 SER A C 1
ATOM 3313 O O . SER A 1 429 ? -9.032 -9.251 14.125 1.00 91.19 429 SER A O 1
ATOM 3315 N N . VAL A 1 430 ? -10.242 -9.212 16.030 1.00 90.75 430 VAL A N 1
ATOM 3316 C CA . VAL A 1 430 ? -9.125 -9.078 16.969 1.00 90.75 430 VAL A CA 1
ATOM 3317 C C . VAL A 1 430 ? -8.730 -10.439 17.544 1.00 90.75 430 VAL A C 1
ATOM 3319 O O . VAL A 1 430 ? -7.561 -10.827 17.451 1.00 90.75 430 VAL A O 1
ATOM 3322 N N . ILE A 1 431 ? -9.697 -11.194 18.079 1.00 89.50 431 ILE A N 1
ATOM 3323 C CA . ILE A 1 431 ? -9.470 -12.467 18.784 1.00 89.50 431 ILE A CA 1
ATOM 3324 C C . ILE A 1 431 ? -8.868 -13.516 17.848 1.00 89.50 431 ILE A C 1
ATOM 3326 O O . ILE A 1 431 ? -7.818 -14.087 18.157 1.00 89.50 431 ILE A O 1
ATOM 3330 N N . ASN A 1 432 ? -9.455 -13.710 16.661 1.00 86.81 432 ASN A N 1
ATOM 3331 C CA . ASN A 1 432 ? -8.986 -14.719 15.701 1.00 86.81 432 ASN A CA 1
ATOM 3332 C C . ASN A 1 432 ? -7.560 -14.443 15.209 1.00 86.81 432 ASN A C 1
ATOM 3334 O O . ASN A 1 432 ? -6.859 -15.339 14.738 1.00 86.81 432 ASN A O 1
ATOM 3338 N N . ARG A 1 433 ? -7.112 -13.192 15.334 1.00 86.06 433 ARG A N 1
ATOM 3339 C CA . ARG A 1 433 ? -5.797 -12.735 14.885 1.00 86.06 433 ARG A CA 1
ATOM 3340 C C . ARG A 1 433 ? -4.788 -12.563 16.010 1.00 86.06 433 ARG A C 1
ATOM 3342 O O . ARG A 1 433 ? -3.609 -12.389 15.708 1.00 86.06 433 ARG A O 1
ATOM 3349 N N . ARG A 1 434 ? -5.235 -12.622 17.270 1.00 88.81 434 ARG A N 1
ATOM 3350 C CA . ARG A 1 434 ? -4.419 -12.422 18.478 1.00 88.81 434 ARG A CA 1
ATOM 3351 C C . ARG A 1 434 ? -3.620 -11.113 18.428 1.00 88.81 434 ARG A C 1
ATOM 3353 O O . ARG A 1 434 ? -2.423 -11.091 18.699 1.00 88.81 434 ARG A O 1
ATOM 3360 N N . VAL A 1 435 ? -4.278 -10.030 18.017 1.00 88.56 435 VAL A N 1
ATOM 3361 C CA . VAL A 1 435 ? -3.644 -8.722 17.784 1.00 88.56 435 VAL A CA 1
ATOM 3362 C C . VAL A 1 435 ? -3.739 -7.869 19.047 1.00 88.56 435 VAL A C 1
ATOM 3364 O O . VAL A 1 435 ? -4.597 -6.997 19.172 1.00 88.56 435 VAL A O 1
ATOM 3367 N N . MET A 1 436 ? -2.846 -8.122 20.004 1.00 91.12 436 MET A N 1
ATOM 3368 C CA . MET A 1 436 ? -2.825 -7.374 21.268 1.00 91.12 436 MET A CA 1
ATOM 3369 C C . MET A 1 436 ? -2.260 -5.961 21.112 1.00 91.12 436 MET A C 1
ATOM 3371 O O . MET A 1 436 ? -2.600 -5.072 21.893 1.00 91.12 436 MET A O 1
ATOM 3375 N N . SER A 1 437 ? -1.460 -5.724 20.068 1.00 92.75 437 SER A N 1
ATOM 3376 C CA . SER A 1 437 ? -0.917 -4.397 19.760 1.00 92.75 437 SER A CA 1
ATOM 3377 C C . SER A 1 437 ? -1.998 -3.342 19.507 1.00 92.75 437 SER A C 1
ATOM 3379 O O . SER A 1 437 ? -1.736 -2.168 19.733 1.00 92.75 437 SER A O 1
ATOM 3381 N N . LEU A 1 438 ? -3.211 -3.739 19.097 1.00 94.50 438 LEU A N 1
ATOM 3382 C CA . LEU A 1 438 ? -4.353 -2.831 18.926 1.00 94.50 438 LEU A CA 1
ATOM 3383 C C . LEU A 1 438 ? -4.803 -2.227 20.259 1.00 94.50 438 LEU A C 1
ATOM 3385 O O . LEU A 1 438 ? -4.911 -1.011 20.399 1.00 94.50 438 LEU A O 1
ATOM 3389 N N . PHE A 1 439 ? -5.048 -3.089 21.247 1.00 95.69 439 PHE A N 1
ATOM 3390 C CA . PHE A 1 439 ? -5.442 -2.662 22.586 1.00 95.69 439 PHE A CA 1
ATOM 3391 C C . PHE A 1 439 ? -4.322 -1.869 23.251 1.00 95.69 439 PHE A C 1
ATOM 3393 O O . PHE A 1 439 ? -4.583 -0.832 23.853 1.00 95.69 439 PHE A O 1
ATOM 3400 N N . TRP A 1 440 ? -3.076 -2.327 23.094 1.00 95.69 440 TRP A N 1
ATOM 3401 C CA . TRP A 1 440 ? -1.912 -1.626 23.623 1.00 95.69 440 TRP A CA 1
ATOM 3402 C C . TRP A 1 440 ? -1.785 -0.215 23.044 1.00 95.69 440 TRP A C 1
ATOM 3404 O O . TRP A 1 440 ? -1.626 0.726 23.809 1.00 95.69 440 TRP A O 1
ATOM 3414 N N . GLU A 1 441 ? -1.915 -0.046 21.723 1.00 95.50 441 GLU A N 1
ATOM 3415 C CA . GLU A 1 441 ? -1.866 1.270 21.073 1.00 95.50 441 GLU A CA 1
ATOM 3416 C C . GLU A 1 441 ? -2.942 2.210 21.625 1.00 95.50 441 GLU A C 1
ATOM 3418 O O . GLU A 1 441 ? -2.636 3.344 21.990 1.00 95.50 441 GLU A O 1
ATOM 3423 N N . ALA A 1 442 ? -4.182 1.730 21.741 1.00 96.56 442 ALA A N 1
ATOM 3424 C CA . ALA A 1 442 ? -5.296 2.516 22.259 1.00 96.56 442 ALA A CA 1
ATOM 3425 C C . ALA A 1 442 ? -5.106 2.920 23.734 1.00 96.56 442 ALA A C 1
ATOM 3427 O O . ALA A 1 442 ? -5.378 4.061 24.114 1.00 96.56 442 ALA A O 1
ATOM 3428 N N . MET A 1 443 ? -4.612 2.003 24.571 1.00 97.38 443 MET A N 1
ATOM 3429 C CA . MET A 1 443 ? -4.304 2.278 25.977 1.00 97.38 443 MET A CA 1
ATOM 3430 C C . MET A 1 443 ? -3.111 3.233 26.121 1.00 97.38 443 MET A C 1
ATOM 3432 O O . MET A 1 443 ? -3.175 4.179 26.904 1.00 97.38 443 MET A O 1
ATOM 3436 N N . ALA A 1 444 ? -2.043 3.020 25.347 1.00 96.38 444 ALA A N 1
ATOM 3437 C CA . ALA A 1 444 ? -0.858 3.871 25.331 1.00 96.38 444 ALA A CA 1
ATOM 3438 C C . ALA A 1 444 ? -1.201 5.288 24.859 1.00 96.38 444 ALA A C 1
ATOM 3440 O O . ALA A 1 444 ? -0.718 6.254 25.444 1.00 96.38 444 ALA A O 1
ATOM 3441 N N . TYR A 1 445 ? -2.091 5.428 23.870 1.00 96.12 445 TYR A N 1
ATOM 3442 C CA . TYR A 1 445 ? -2.632 6.726 23.471 1.00 96.12 445 TYR A CA 1
ATOM 3443 C C . TYR A 1 445 ? -3.291 7.428 24.660 1.00 96.12 445 TYR A C 1
ATOM 3445 O O . TYR A 1 445 ? -2.979 8.584 24.933 1.00 96.12 445 TYR A O 1
ATOM 3453 N N . GLY A 1 446 ? -4.183 6.734 25.379 1.00 95.94 446 GLY A N 1
ATOM 3454 C CA . GLY A 1 446 ? -4.844 7.284 26.565 1.00 95.94 446 GLY A CA 1
ATOM 3455 C C . GLY A 1 446 ? -3.843 7.737 27.628 1.00 95.94 446 GLY A C 1
ATOM 3456 O O . GLY A 1 446 ? -3.994 8.823 28.187 1.00 95.94 446 GLY A O 1
ATOM 3457 N N . TYR A 1 447 ? -2.788 6.947 27.843 1.00 96.50 447 TYR A N 1
ATOM 3458 C CA . TYR A 1 447 ? -1.699 7.300 28.745 1.00 96.50 447 TYR A CA 1
ATOM 3459 C C . TYR A 1 447 ? -0.992 8.584 28.325 1.00 96.50 447 TYR A C 1
ATOM 3461 O O . TYR A 1 447 ? -0.950 9.524 29.116 1.00 96.50 447 TYR A O 1
ATOM 3469 N N . VAL A 1 448 ? -0.518 8.673 27.082 1.00 95.56 448 VAL A N 1
ATOM 3470 C CA . VAL A 1 448 ? 0.182 9.869 26.588 1.00 95.56 448 VAL A CA 1
ATOM 3471 C C . VAL A 1 448 ? -0.732 11.091 26.605 1.00 95.56 448 VAL A C 1
ATOM 3473 O O . VAL A 1 448 ? -0.317 12.167 27.023 1.00 95.56 448 VAL A O 1
ATOM 3476 N N . ALA A 1 449 ? -1.996 10.936 26.210 1.00 94.25 449 ALA A N 1
ATOM 3477 C CA . ALA A 1 449 ? -2.963 12.030 26.200 1.00 94.25 449 ALA A CA 1
ATOM 3478 C C . ALA A 1 449 ? -3.259 12.594 27.604 1.00 94.25 449 ALA A C 1
ATOM 3480 O O . ALA A 1 449 ? -3.585 13.775 27.718 1.00 94.25 449 ALA A O 1
ATOM 3481 N N . SER A 1 450 ? -3.124 11.780 28.658 1.00 94.94 450 SER A N 1
ATOM 3482 C CA . SER A 1 450 ? -3.292 12.213 30.055 1.00 94.94 450 SER A CA 1
ATOM 3483 C C . SER A 1 450 ? -2.118 13.036 30.596 1.00 94.94 450 SER A C 1
ATOM 3485 O O . SER A 1 450 ? -2.260 13.708 31.617 1.00 94.94 450 SER A O 1
ATOM 3487 N N . LEU A 1 451 ? -0.961 12.976 29.930 1.00 94.81 451 LEU A N 1
ATOM 3488 C CA . LEU A 1 451 ? 0.246 13.658 30.372 1.00 94.81 451 LEU A CA 1
ATOM 3489 C C . LEU A 1 451 ? 0.251 15.131 29.923 1.00 94.81 451 LEU A C 1
ATOM 3491 O O . LEU A 1 451 ? -0.270 15.454 28.840 1.00 94.81 451 LEU A O 1
ATOM 3495 N N . PRO A 1 452 ? 0.890 16.015 30.715 1.00 94.81 452 PRO A N 1
ATOM 3496 C CA . PRO A 1 452 ? 1.288 17.351 30.274 1.00 94.81 452 PRO A CA 1
ATOM 3497 C C . PRO A 1 452 ? 2.086 17.302 28.965 1.00 94.81 452 PRO A C 1
ATOM 3499 O O . PRO A 1 452 ? 2.809 16.339 28.719 1.00 94.81 452 PRO A O 1
ATOM 3502 N N . GLU A 1 453 ? 1.945 18.318 28.110 1.00 91.62 453 GLU A N 1
ATOM 3503 C CA . GLU A 1 453 ? 2.500 18.316 26.747 1.00 91.62 453 GLU A CA 1
ATOM 3504 C C . GLU A 1 453 ? 4.025 18.124 26.706 1.00 91.62 453 GLU A C 1
ATOM 3506 O O . GLU A 1 453 ? 4.518 17.341 25.896 1.00 91.62 453 GLU A O 1
ATOM 3511 N N . ASP A 1 454 ? 4.746 18.746 27.638 1.00 92.19 454 ASP A N 1
ATOM 3512 C CA . ASP A 1 454 ? 6.196 18.639 27.833 1.00 92.19 454 ASP A CA 1
ATOM 3513 C C . ASP A 1 454 ? 6.661 17.237 28.263 1.00 92.19 454 ASP A C 1
ATOM 3515 O O . ASP A 1 454 ? 7.836 16.905 28.128 1.00 92.19 454 ASP A O 1
ATOM 3519 N N . GLN A 1 455 ? 5.742 16.394 28.740 1.00 91.50 455 GLN A N 1
ATOM 3520 C CA . GLN A 1 455 ? 6.017 15.025 29.181 1.00 91.50 455 GLN A CA 1
ATOM 3521 C C . GLN A 1 455 ? 5.562 13.966 28.176 1.00 91.50 455 GLN A C 1
ATOM 3523 O O . GLN A 1 455 ? 5.741 12.777 28.429 1.00 91.50 455 GLN A O 1
ATOM 3528 N N . ARG A 1 456 ? 4.937 14.354 27.058 1.00 91.19 456 ARG A N 1
ATOM 3529 C CA . ARG A 1 456 ? 4.418 13.396 26.065 1.00 91.19 456 ARG A CA 1
ATOM 3530 C C . ARG A 1 456 ? 5.522 12.776 25.226 1.00 91.19 456 ARG A C 1
ATOM 3532 O O . ARG A 1 456 ? 5.438 11.601 24.866 1.00 91.19 456 ARG A O 1
ATOM 3539 N N . GLU A 1 457 ? 6.535 13.562 24.880 1.00 87.06 457 GLU A N 1
ATOM 3540 C CA . GLU A 1 457 ? 7.649 13.086 24.069 1.00 87.06 457 GLU A CA 1
ATOM 3541 C C . GLU A 1 457 ? 8.477 12.062 24.854 1.00 87.06 457 GLU A C 1
ATOM 3543 O O . GLU A 1 457 ? 8.864 12.288 25.995 1.00 87.06 457 GLU A O 1
ATOM 3548 N N . GLY A 1 458 ? 8.700 10.886 24.263 1.00 84.75 458 GLY A N 1
ATOM 3549 C CA . GLY A 1 458 ? 9.425 9.795 24.921 1.00 84.75 458 GLY A CA 1
ATOM 3550 C C . GLY A 1 458 ? 8.655 9.065 26.032 1.00 84.75 458 GLY A C 1
ATOM 3551 O O . GLY A 1 458 ? 9.176 8.086 26.561 1.00 84.75 458 GLY A O 1
ATOM 3552 N N . ALA A 1 459 ? 7.411 9.455 26.347 1.00 89.38 459 ALA A N 1
ATOM 3553 C CA . ALA A 1 459 ? 6.579 8.778 27.353 1.00 89.38 459 ALA A CA 1
ATOM 3554 C C . ALA A 1 459 ? 6.321 7.298 27.039 1.00 89.38 459 ALA A C 1
ATOM 3556 O O . ALA A 1 459 ? 6.044 6.499 27.937 1.00 89.38 459 ALA A O 1
ATOM 3557 N N . VAL A 1 460 ? 6.378 6.940 25.755 1.00 91.31 460 VAL A N 1
ATOM 3558 C CA . VAL A 1 460 ? 6.214 5.572 25.276 1.00 91.31 460 VAL A CA 1
ATOM 3559 C C . VAL A 1 460 ? 7.412 5.188 24.421 1.00 91.31 460 VAL A C 1
ATOM 3561 O O . VAL A 1 460 ? 7.664 5.780 23.373 1.00 91.31 460 VAL A O 1
ATOM 3564 N N . LEU A 1 461 ? 8.119 4.152 24.860 1.00 89.62 461 LEU A N 1
ATOM 3565 C CA . LEU A 1 461 ? 9.154 3.470 24.104 1.00 89.62 461 LEU A CA 1
ATOM 3566 C C . LEU A 1 461 ? 8.517 2.337 23.296 1.00 89.62 461 LEU A C 1
ATOM 3568 O O . LEU A 1 461 ? 8.067 1.328 23.845 1.00 89.62 461 LEU A O 1
ATOM 3572 N N . VAL A 1 462 ? 8.512 2.500 21.977 1.00 87.69 462 VAL A N 1
ATOM 3573 C CA . VAL A 1 462 ? 8.062 1.474 21.030 1.00 87.69 462 VAL A CA 1
ATOM 3574 C C . VAL A 1 462 ? 9.244 0.584 20.654 1.00 87.69 462 VAL A C 1
ATOM 3576 O O . VAL A 1 462 ? 9.794 0.696 19.564 1.00 87.69 462 VAL A O 1
ATOM 3579 N N . ASP A 1 463 ? 9.649 -0.282 21.578 1.00 90.25 463 ASP A N 1
ATOM 3580 C CA . ASP A 1 463 ? 10.589 -1.366 21.288 1.00 90.25 463 ASP A CA 1
ATOM 3581 C C . ASP A 1 463 ? 9.823 -2.587 20.757 1.00 90.25 463 ASP A C 1
ATOM 3583 O O . ASP A 1 463 ? 8.705 -2.878 21.193 1.00 90.25 463 ASP A O 1
ATOM 3587 N N . HIS A 1 464 ? 10.392 -3.303 19.786 1.00 88.06 464 HIS A N 1
ATOM 3588 C CA . HIS A 1 464 ? 9.711 -4.440 19.167 1.00 88.06 464 HIS A CA 1
ATOM 3589 C C . HIS A 1 464 ? 9.565 -5.659 20.079 1.00 88.06 464 HIS A C 1
ATOM 3591 O O . HIS A 1 464 ? 8.681 -6.482 19.823 1.00 88.06 464 HIS A O 1
ATOM 3597 N N . PHE A 1 465 ? 10.380 -5.761 21.124 1.00 89.88 465 PHE A N 1
ATOM 3598 C CA . PHE A 1 465 ? 10.438 -6.890 22.043 1.00 89.88 465 PHE A CA 1
ATOM 3599 C C . PHE A 1 465 ? 10.102 -6.496 23.485 1.00 89.88 465 PHE A C 1
ATOM 3601 O O . PHE A 1 465 ? 9.479 -7.296 24.180 1.00 89.88 465 PHE A O 1
ATOM 3608 N N . ASP A 1 466 ? 10.429 -5.273 23.906 1.00 91.56 466 ASP A N 1
ATOM 3609 C CA . ASP A 1 466 ? 10.202 -4.764 25.265 1.00 91.56 466 ASP A CA 1
ATOM 3610 C C . ASP A 1 466 ? 9.527 -3.374 25.286 1.00 91.56 466 ASP A C 1
ATOM 3612 O O . ASP A 1 466 ? 10.140 -2.359 25.647 1.00 91.56 466 ASP A O 1
ATOM 3616 N N . PRO A 1 467 ? 8.255 -3.274 24.856 1.00 92.06 467 PRO A N 1
ATOM 3617 C CA . PRO A 1 467 ? 7.566 -1.994 24.810 1.00 92.06 467 PRO A CA 1
ATOM 3618 C C . PRO A 1 467 ? 7.276 -1.442 26.203 1.00 92.06 467 PRO A C 1
ATOM 3620 O O . PRO A 1 467 ? 6.773 -2.153 27.078 1.00 92.06 467 PRO A O 1
ATOM 3623 N N . ARG A 1 468 ? 7.510 -0.138 26.388 1.00 92.50 468 ARG A N 1
ATOM 3624 C CA . ARG A 1 468 ? 7.255 0.559 27.656 1.00 92.50 468 ARG A CA 1
ATOM 3625 C C . ARG A 1 468 ? 6.354 1.781 27.447 1.00 92.50 468 ARG A C 1
ATOM 3627 O O . ARG A 1 468 ? 6.630 2.557 26.541 1.00 92.50 468 ARG A O 1
ATOM 3634 N N . PRO A 1 469 ? 5.308 1.988 28.269 1.00 93.62 469 PRO A N 1
ATOM 3635 C CA . PRO A 1 469 ? 4.848 1.102 29.335 1.00 93.62 469 PRO A CA 1
ATOM 3636 C C . PRO A 1 469 ? 4.329 -0.236 28.791 1.00 93.62 469 PRO A C 1
ATOM 3638 O O . PRO A 1 469 ? 3.799 -0.324 27.678 1.00 93.62 469 PRO A O 1
ATOM 3641 N N . THR A 1 470 ? 4.491 -1.286 29.590 1.00 93.38 470 THR A N 1
ATOM 3642 C CA . THR A 1 470 ? 4.002 -2.620 29.239 1.00 93.38 470 THR A CA 1
ATOM 3643 C C . THR A 1 470 ? 2.474 -2.645 29.262 1.00 93.38 470 THR A C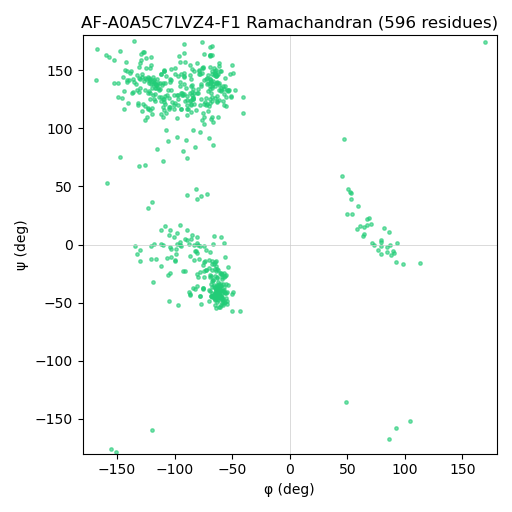 1
ATOM 3645 O O . THR A 1 470 ? 1.817 -1.792 29.865 1.00 93.38 470 THR A O 1
ATOM 3648 N N . PHE A 1 471 ? 1.882 -3.659 28.630 1.00 89.94 471 PHE A N 1
ATOM 3649 C CA . PHE A 1 471 ? 0.431 -3.852 28.663 1.00 89.94 471 PHE A CA 1
ATOM 3650 C C . PHE A 1 471 ? -0.114 -3.927 30.101 1.00 89.94 471 PHE A C 1
ATOM 3652 O O . PHE A 1 471 ? -1.126 -3.308 30.412 1.00 89.94 471 PHE A O 1
ATOM 3659 N N . VAL A 1 472 ? 0.597 -4.627 30.992 1.00 91.56 472 VAL A N 1
ATOM 3660 C CA . VAL A 1 472 ? 0.230 -4.765 32.412 1.00 91.56 472 VAL A CA 1
ATOM 3661 C C . VAL A 1 472 ? 0.246 -3.410 33.119 1.00 91.56 472 VAL A C 1
ATOM 3663 O O . VAL A 1 472 ? -0.734 -3.049 33.761 1.00 91.56 472 VAL A O 1
ATOM 3666 N N . GLN A 1 473 ? 1.299 -2.613 32.919 1.00 94.75 473 GLN A N 1
ATOM 3667 C CA . GLN A 1 473 ? 1.419 -1.283 33.526 1.00 94.75 473 GLN A CA 1
ATOM 3668 C C . GLN A 1 473 ? 0.297 -0.333 33.088 1.00 94.75 473 GLN A C 1
ATOM 3670 O O . GLN A 1 473 ? -0.172 0.488 33.876 1.00 94.75 473 GLN A O 1
ATOM 3675 N N . LEU A 1 474 ? -0.142 -0.426 31.830 1.00 96.06 474 LEU A N 1
ATOM 3676 C CA . LEU A 1 474 ? -1.269 0.362 31.330 1.00 96.06 474 LEU A CA 1
ATOM 3677 C C . LEU A 1 474 ? -2.582 -0.041 32.014 1.00 96.06 474 LEU A C 1
ATOM 3679 O O . LEU A 1 474 ? -3.334 0.831 32.450 1.00 96.06 474 LEU A O 1
ATOM 3683 N N . VAL A 1 475 ? -2.829 -1.343 32.168 1.00 93.88 475 VAL A N 1
ATOM 3684 C CA . VAL A 1 475 ? -4.015 -1.865 32.864 1.00 93.88 475 VAL A CA 1
ATOM 3685 C C . VAL A 1 475 ? -4.018 -1.462 34.342 1.00 93.88 475 VAL A C 1
ATOM 3687 O O . VAL A 1 475 ? -5.039 -0.989 34.839 1.00 93.88 475 VAL A O 1
ATOM 3690 N N . GLU A 1 476 ? -2.882 -1.569 35.035 1.00 94.75 476 GLU A N 1
ATOM 3691 C CA . GLU A 1 476 ? -2.729 -1.150 36.439 1.00 94.75 476 GLU A CA 1
ATOM 3692 C C . GLU A 1 476 ? -3.000 0.349 36.632 1.00 94.75 476 GLU A C 1
ATOM 3694 O O . GLU A 1 476 ? -3.613 0.756 37.617 1.00 94.75 476 GLU A O 1
ATOM 3699 N N . LYS A 1 477 ? -2.621 1.176 35.649 1.00 94.06 477 LYS A N 1
ATOM 3700 C CA . LYS A 1 477 ? -2.947 2.612 35.603 1.00 94.06 477 LYS A CA 1
ATOM 3701 C C . LYS A 1 477 ? -4.409 2.897 35.229 1.00 94.06 477 LYS A C 1
ATOM 3703 O O . LYS A 1 477 ? -4.815 4.056 35.187 1.00 94.06 477 LYS A O 1
ATOM 3708 N N . GLY A 1 478 ? -5.211 1.865 34.970 1.00 94.50 478 GLY A N 1
ATOM 3709 C CA . GLY A 1 478 ? -6.635 1.967 34.666 1.00 94.50 478 GLY A CA 1
ATOM 3710 C C . GLY A 1 478 ? -6.968 2.219 33.196 1.00 94.50 478 GLY A C 1
ATOM 3711 O O . GLY A 1 478 ? -8.132 2.496 32.896 1.00 94.50 478 GLY A O 1
ATOM 3712 N N . TYR A 1 479 ? -6.000 2.115 32.281 1.00 95.56 479 TYR A N 1
ATOM 3713 C CA . TYR A 1 479 ? -6.264 2.231 30.848 1.00 95.56 479 TYR A CA 1
ATOM 3714 C C . TYR A 1 479 ? -6.943 0.974 30.305 1.00 95.56 479 TYR A C 1
ATOM 3716 O O . TYR A 1 479 ? -6.635 -0.150 30.696 1.00 95.56 479 TYR A O 1
ATOM 3724 N N . GLY A 1 480 ? -7.883 1.183 29.381 1.00 91.38 480 GLY A N 1
ATOM 3725 C CA . GLY A 1 480 ? -8.623 0.107 28.725 1.00 91.38 480 GLY A CA 1
ATOM 3726 C C . GLY A 1 480 ? -9.806 -0.456 29.510 1.00 91.38 480 GLY A C 1
ATOM 3727 O O . GLY A 1 480 ? -10.337 -1.501 29.136 1.00 91.38 480 GLY A O 1
ATOM 3728 N N . LYS A 1 481 ? -10.247 0.244 30.563 1.00 94.50 481 LYS A N 1
ATOM 3729 C CA . LYS A 1 481 ? -11.547 -0.020 31.188 1.00 94.50 481 LYS A CA 1
ATOM 3730 C C . LYS A 1 481 ? -12.663 0.117 30.142 1.00 94.50 481 LYS A C 1
ATOM 3732 O O . LYS A 1 481 ? -12.656 1.090 29.384 1.00 94.50 481 LYS A O 1
ATOM 3737 N N . PRO A 1 482 ? -13.606 -0.834 30.085 1.00 94.69 482 PRO A N 1
ATOM 3738 C CA . PRO A 1 482 ? -14.698 -0.769 29.129 1.00 94.69 482 PRO A CA 1
ATOM 3739 C C . PRO A 1 482 ? -15.663 0.373 29.491 1.00 94.69 482 PRO A C 1
ATOM 3741 O O . PRO A 1 482 ? -15.769 0.788 30.645 1.00 94.69 482 PRO A O 1
ATOM 3744 N N . ILE A 1 483 ? -16.348 0.903 28.481 1.00 96.81 483 ILE A N 1
ATOM 3745 C CA . ILE A 1 483 ? -17.235 2.064 28.574 1.00 96.81 483 ILE A CA 1
ATOM 3746 C C . ILE A 1 483 ? -18.662 1.633 28.235 1.00 96.81 483 ILE A C 1
ATOM 3748 O O . ILE A 1 483 ? -18.891 0.884 27.285 1.00 96.81 483 ILE A O 1
ATOM 3752 N N . GLN A 1 484 ? -19.635 2.129 28.998 1.00 97.75 484 GLN A N 1
ATOM 3753 C CA . GLN A 1 484 ? -21.050 1.959 28.684 1.00 97.75 484 GLN A CA 1
ATOM 3754 C C . GLN A 1 484 ? -21.434 2.874 27.515 1.00 97.75 484 GLN A C 1
ATOM 3756 O O . GLN A 1 484 ? -21.488 4.093 27.667 1.00 97.75 484 GLN A O 1
ATOM 3761 N N . LEU A 1 485 ? -21.701 2.286 26.351 1.00 98.12 485 LEU A N 1
ATOM 3762 C CA . LEU A 1 485 ? -22.179 3.020 25.178 1.00 98.12 485 LEU A CA 1
ATOM 3763 C C . LEU A 1 485 ? -23.706 3.071 25.145 1.00 98.12 485 LEU A C 1
ATOM 3765 O O . LEU A 1 485 ? -24.378 2.196 25.701 1.00 98.12 485 LEU A O 1
ATOM 3769 N N . THR A 1 486 ? -24.233 4.072 24.443 1.00 97.88 486 THR A N 1
ATOM 3770 C CA . THR A 1 486 ? -25.656 4.198 24.102 1.00 97.88 486 THR A CA 1
ATOM 3771 C C . THR A 1 486 ? -25.844 4.003 22.599 1.00 97.88 486 THR A C 1
ATOM 3773 O O . THR A 1 486 ? -25.066 4.511 21.796 1.00 97.88 486 THR A O 1
ATOM 3776 N N . TYR A 1 487 ? -26.868 3.256 22.199 1.00 96.38 487 TYR A N 1
ATOM 3777 C CA . TYR A 1 487 ? -27.226 3.008 20.806 1.00 96.38 487 TYR A CA 1
ATOM 3778 C C . TYR A 1 487 ? -28.749 2.953 20.673 1.00 96.38 487 TYR A C 1
ATOM 3780 O O . TYR A 1 487 ? -29.404 2.281 21.465 1.00 96.38 487 TYR A O 1
ATOM 3788 N N . GLU A 1 488 ? -29.314 3.667 19.693 1.00 93.12 488 GLU A N 1
ATOM 3789 C CA . GLU A 1 488 ? -30.777 3.780 19.518 1.00 93.12 488 GLU A CA 1
ATOM 3790 C C . GLU A 1 488 ? -31.482 4.176 20.833 1.00 93.12 488 GLU A C 1
ATOM 3792 O O . GLU A 1 488 ? -32.451 3.549 21.257 1.00 93.12 488 GLU A O 1
ATOM 3797 N N . GLU A 1 489 ? -30.934 5.204 21.497 1.00 93.31 489 GLU A N 1
ATOM 3798 C CA . GLU A 1 489 ? -31.430 5.789 22.759 1.00 93.31 489 GLU A CA 1
ATOM 3799 C C . GLU A 1 489 ? -31.398 4.853 23.978 1.00 93.31 489 GLU A C 1
ATOM 3801 O O . GLU A 1 489 ? -31.903 5.199 25.046 1.00 93.31 489 GLU A O 1
ATOM 3806 N N . LYS A 1 490 ? -30.771 3.677 23.862 1.00 96.12 490 LYS A N 1
ATOM 3807 C CA . LYS A 1 490 ? -30.665 2.701 24.951 1.00 96.12 490 LYS A CA 1
ATOM 3808 C C . LYS A 1 490 ? -29.209 2.371 25.266 1.00 96.12 490 LYS A C 1
ATOM 3810 O O . LYS A 1 490 ? -28.398 2.273 24.344 1.00 96.12 490 LYS A O 1
ATOM 3815 N N . PRO A 1 491 ? -28.850 2.164 26.543 1.00 97.00 491 PRO A N 1
ATOM 3816 C CA . PRO A 1 491 ? -27.538 1.631 26.873 1.00 97.00 491 PRO A CA 1
ATOM 3817 C C . PRO A 1 491 ? -27.383 0.237 26.250 1.00 97.00 491 PRO A C 1
ATOM 3819 O O . PRO A 1 491 ? -28.312 -0.573 26.280 1.00 97.00 491 PRO A O 1
ATOM 3822 N N . LEU A 1 492 ? -26.212 -0.043 25.677 1.00 95.44 492 LEU A N 1
ATOM 3823 C CA . LEU A 1 492 ? -25.872 -1.393 25.231 1.00 95.44 492 LEU A CA 1
ATOM 3824 C C . LEU A 1 492 ? -25.875 -2.370 26.421 1.00 95.44 492 LEU A C 1
ATOM 3826 O O . LEU A 1 492 ? -25.536 -1.970 27.534 1.00 95.44 492 LEU A O 1
ATOM 3830 N N . PRO A 1 493 ? -26.212 -3.653 26.213 1.00 93.75 493 PRO A N 1
ATOM 3831 C CA . PRO A 1 493 ? -26.229 -4.634 27.300 1.00 93.75 493 PRO A CA 1
ATOM 3832 C C . PRO A 1 493 ? -24.837 -4.893 27.895 1.00 93.75 493 PRO A C 1
ATOM 3834 O O . PRO A 1 493 ? -24.724 -5.246 29.065 1.00 93.75 493 PRO A O 1
ATOM 3837 N N . GLU A 1 494 ? -23.783 -4.704 27.101 1.00 94.50 494 GLU A N 1
ATOM 3838 C CA . GLU A 1 494 ? -22.396 -4.945 27.488 1.00 94.50 494 GLU A CA 1
ATOM 3839 C C . GLU A 1 494 ? -21.581 -3.652 27.401 1.00 94.50 494 GLU A C 1
ATOM 3841 O O . GLU A 1 494 ? -21.760 -2.830 26.494 1.00 94.50 494 GLU A O 1
ATOM 3846 N N . GLN A 1 495 ? -20.641 -3.485 28.331 1.00 96.62 495 GLN A N 1
ATOM 3847 C CA . GLN A 1 495 ? -19.652 -2.417 28.238 1.00 96.62 495 GLN A CA 1
ATOM 3848 C C . GLN A 1 495 ? -18.637 -2.747 27.139 1.00 96.62 495 GLN A C 1
ATOM 3850 O O . GLN A 1 495 ? -18.232 -3.892 26.957 1.00 96.62 495 GLN A O 1
ATOM 3855 N N . THR A 1 496 ? -18.207 -1.727 26.405 1.00 97.25 496 THR A N 1
ATOM 3856 C CA . THR A 1 496 ? -17.408 -1.871 25.186 1.00 97.25 496 THR A CA 1
ATOM 3857 C C . THR A 1 496 ? -16.016 -1.284 25.381 1.00 97.25 496 THR A C 1
ATOM 3859 O O . THR A 1 496 ? -15.868 -0.205 25.954 1.00 97.25 496 THR A O 1
ATOM 3862 N N . PHE A 1 497 ? -14.975 -1.951 24.878 1.00 97.75 497 PHE A N 1
ATOM 3863 C CA . PHE A 1 497 ? -13.653 -1.328 24.805 1.00 97.75 497 PHE A CA 1
ATOM 3864 C C . PHE A 1 497 ? -13.672 -0.209 23.761 1.00 97.75 497 PHE A C 1
ATOM 3866 O O . PHE A 1 497 ? -14.003 -0.451 22.598 1.00 97.75 497 PHE A O 1
ATOM 3873 N N . VAL A 1 498 ? -13.283 0.998 24.167 1.00 97.81 498 VAL A N 1
ATOM 3874 C CA . VAL A 1 498 ? -13.217 2.174 23.295 1.00 97.81 498 VAL A CA 1
ATOM 3875 C C . VAL A 1 498 ? -11.860 2.845 23.457 1.00 97.81 498 VAL A C 1
ATOM 3877 O O . VAL A 1 498 ? -11.396 3.055 24.576 1.00 97.81 498 VAL A O 1
ATOM 3880 N N . GLY A 1 499 ? -11.233 3.220 22.345 1.00 97.12 499 GLY A N 1
ATOM 3881 C CA . GLY A 1 499 ? -9.990 3.983 22.370 1.00 97.12 499 GLY A CA 1
ATOM 3882 C C . GLY A 1 499 ? -9.613 4.561 21.012 1.00 97.12 499 GLY A C 1
ATOM 3883 O O . GLY A 1 499 ? -10.210 4.231 19.989 1.00 97.12 499 GLY A O 1
ATOM 3884 N N . MET A 1 500 ? -8.628 5.456 21.007 1.00 97.62 500 MET A N 1
ATOM 3885 C CA . MET A 1 500 ? -8.113 6.051 19.774 1.00 97.62 500 MET A CA 1
ATOM 3886 C C . MET A 1 500 ? -7.181 5.059 19.081 1.00 97.62 500 MET A C 1
ATOM 3888 O O . MET A 1 500 ? -6.171 4.654 19.650 1.00 97.62 500 MET A O 1
ATOM 3892 N N . ILE A 1 501 ? -7.522 4.674 17.854 1.00 97.19 501 ILE A N 1
ATOM 3893 C CA . ILE A 1 501 ? -6.734 3.746 17.035 1.00 97.19 501 ILE A CA 1
ATOM 3894 C C . ILE A 1 501 ? -6.290 4.473 15.770 1.00 97.19 501 ILE A C 1
ATOM 3896 O O . ILE A 1 501 ? -7.053 5.251 15.197 1.00 97.19 501 ILE A O 1
ATOM 3900 N N . TYR A 1 502 ? -5.057 4.225 15.330 1.00 97.00 502 TYR A N 1
ATOM 3901 C CA . TYR A 1 502 ? -4.500 4.880 14.154 1.00 97.00 502 TYR A CA 1
ATOM 3902 C C . TYR A 1 502 ? -4.801 4.095 12.872 1.00 97.00 502 TYR A C 1
ATOM 3904 O O . TYR A 1 502 ? -4.341 2.961 12.687 1.00 97.00 502 TYR A O 1
ATOM 3912 N N . PHE A 1 503 ? -5.558 4.716 11.969 1.00 97.31 503 PHE A N 1
ATOM 3913 C CA . PHE A 1 503 ? -5.972 4.156 10.688 1.00 97.31 503 PHE A CA 1
ATOM 3914 C C . PHE A 1 503 ? -5.180 4.740 9.527 1.00 97.31 503 PHE A C 1
ATOM 3916 O O . PHE A 1 503 ? -4.908 5.937 9.453 1.00 97.31 503 PHE A O 1
ATOM 3923 N N . LEU A 1 504 ? -4.894 3.872 8.566 1.00 95.56 504 LEU A N 1
ATOM 3924 C CA . LEU A 1 504 ? -4.363 4.197 7.256 1.00 95.56 504 LEU A CA 1
ATOM 3925 C C . LEU A 1 504 ? -5.392 3.799 6.202 1.00 95.56 504 LEU A C 1
ATOM 3927 O O . LEU A 1 504 ? -5.974 2.711 6.263 1.00 95.56 504 LEU A O 1
ATOM 3931 N N . ARG A 1 505 ? -5.586 4.658 5.203 1.00 94.81 505 ARG A N 1
ATOM 3932 C CA . ARG A 1 505 ? -6.369 4.325 4.012 1.00 94.81 505 ARG A CA 1
ATOM 3933 C C . ARG A 1 505 ? -5.444 3.730 2.959 1.00 94.81 505 ARG A C 1
ATOM 3935 O O . ARG A 1 505 ? -4.354 4.246 2.739 1.00 94.81 505 ARG A O 1
ATOM 3942 N N . LEU A 1 506 ? -5.857 2.633 2.333 1.00 91.88 506 LEU A N 1
ATOM 3943 C CA . LEU A 1 506 ? -5.074 1.950 1.301 1.00 91.88 506 LEU A CA 1
ATOM 3944 C C . LEU A 1 506 ? -5.505 2.407 -0.097 1.00 91.88 506 LEU A C 1
ATOM 3946 O O . LEU A 1 506 ? -6.651 2.801 -0.295 1.00 91.88 506 LEU A O 1
ATOM 3950 N N . ASP A 1 507 ? -4.627 2.258 -1.093 1.00 84.44 507 ASP A N 1
ATOM 3951 C CA . ASP A 1 507 ? -4.897 2.624 -2.502 1.00 84.44 507 ASP A CA 1
ATOM 3952 C C . ASP A 1 507 ? -5.983 1.769 -3.196 1.00 84.44 507 ASP A C 1
ATOM 3954 O O . ASP A 1 507 ? -6.309 1.964 -4.364 1.00 84.44 507 ASP A O 1
ATOM 3958 N N . LYS A 1 508 ? -6.576 0.798 -2.489 1.00 83.88 508 LYS A N 1
ATOM 3959 C CA . LYS A 1 508 ? -7.689 -0.018 -2.994 1.00 83.88 508 LYS A CA 1
ATOM 3960 C C . LYS A 1 508 ? -9.021 0.639 -2.659 1.00 83.88 508 LYS A C 1
ATOM 3962 O O . LYS A 1 508 ? -9.608 0.372 -1.609 1.00 83.88 508 LYS A O 1
ATOM 3967 N N . ILE A 1 509 ? -9.471 1.487 -3.579 1.00 82.88 509 ILE A N 1
ATOM 3968 C CA . ILE A 1 509 ? -10.732 2.226 -3.493 1.00 82.88 509 ILE A CA 1
ATOM 3969 C C . ILE A 1 509 ? -11.873 1.496 -4.215 1.00 82.88 509 ILE A C 1
ATOM 3971 O O . ILE A 1 509 ? -11.684 0.860 -5.251 1.00 82.88 509 ILE A O 1
ATOM 3975 N N . SER A 1 510 ? -13.079 1.634 -3.677 1.00 82.31 510 SER A N 1
ATOM 3976 C CA . SER A 1 510 ? -14.330 1.022 -4.145 1.00 82.31 510 SER A CA 1
ATOM 3977 C C . SER A 1 510 ? -14.693 1.343 -5.597 1.00 82.31 510 SER A C 1
ATOM 3979 O O . SER A 1 510 ? -15.333 0.529 -6.254 1.00 82.31 510 SER A O 1
ATOM 3981 N N . ASN A 1 511 ? -14.264 2.493 -6.127 1.00 70.81 511 ASN A N 1
ATOM 3982 C CA . ASN A 1 511 ? -14.581 2.924 -7.496 1.00 70.81 511 ASN A CA 1
ATOM 3983 C C . ASN A 1 511 ? -13.822 2.136 -8.589 1.00 70.81 511 ASN A C 1
ATOM 3985 O O . ASN A 1 511 ? -14.063 2.351 -9.776 1.00 70.81 511 ASN A O 1
ATOM 3989 N N . GLU A 1 512 ? -12.908 1.227 -8.232 1.00 68.75 512 GLU A N 1
ATOM 3990 C CA . GLU A 1 512 ? -12.192 0.352 -9.177 1.00 68.75 512 GLU A CA 1
ATOM 3991 C C . GLU A 1 512 ? -13.031 -0.879 -9.588 1.00 68.75 512 GLU A C 1
ATOM 3993 O O . GLU A 1 512 ? -12.555 -2.013 -9.571 1.00 68.75 512 GLU A O 1
ATOM 3998 N N . ILE A 1 513 ? -14.298 -0.673 -9.964 1.00 67.56 513 ILE A N 1
ATOM 3999 C CA . ILE A 1 513 ? -15.179 -1.754 -10.430 1.00 67.56 513 ILE A CA 1
ATOM 4000 C C . ILE A 1 513 ? -14.911 -2.020 -11.913 1.00 67.56 513 ILE A C 1
ATOM 4002 O O . ILE A 1 513 ? -15.078 -1.140 -12.760 1.00 67.56 513 ILE A O 1
ATOM 4006 N N . ALA A 1 514 ? -14.523 -3.254 -12.234 1.00 63.81 514 ALA A N 1
ATOM 4007 C CA . ALA A 1 514 ? -14.467 -3.740 -13.606 1.00 63.81 514 ALA A CA 1
ATOM 4008 C C . ALA A 1 514 ? -15.818 -4.360 -13.985 1.00 63.81 514 ALA A C 1
ATOM 4010 O O . ALA A 1 514 ? -16.263 -5.330 -13.369 1.00 63.81 514 ALA A O 1
ATOM 4011 N N . SER A 1 515 ? -16.457 -3.808 -15.014 1.00 58.66 515 SER A N 1
ATOM 4012 C CA . SER A 1 515 ? -17.634 -4.394 -15.654 1.00 58.66 515 SER A CA 1
ATOM 4013 C C . SER A 1 515 ? -17.406 -4.460 -17.162 1.00 58.66 515 SER A C 1
ATOM 4015 O O . SER A 1 515 ? -16.696 -3.626 -17.724 1.00 58.66 515 SER A O 1
ATOM 4017 N N . SER A 1 516 ? -17.958 -5.488 -17.799 1.00 58.16 516 SER A N 1
ATOM 4018 C CA . SER A 1 516 ? -17.817 -5.739 -19.229 1.00 58.16 516 SER A CA 1
ATOM 4019 C C . SER A 1 516 ? -19.169 -6.153 -19.794 1.00 58.16 516 SER A C 1
ATOM 4021 O O . SER A 1 516 ? -19.856 -7.011 -19.238 1.00 58.16 516 SER A O 1
ATOM 4023 N N . HIS A 1 517 ? -19.547 -5.503 -20.889 1.00 51.75 517 HIS A N 1
ATOM 4024 C CA . HIS A 1 517 ? -20.695 -5.853 -21.708 1.00 51.75 517 HIS A CA 1
ATOM 4025 C C . HIS A 1 517 ? -20.313 -5.568 -23.160 1.00 51.75 517 HIS A C 1
ATOM 4027 O O . HIS A 1 517 ? -20.008 -4.424 -23.490 1.00 51.75 517 HIS A O 1
ATOM 4033 N N . SER A 1 518 ? -20.260 -6.607 -23.999 1.00 53.31 518 SER A N 1
ATOM 4034 C CA . SER A 1 518 ? -19.940 -6.489 -25.433 1.00 53.31 518 SER A CA 1
ATOM 4035 C C . SER A 1 518 ? -18.634 -5.730 -25.739 1.00 53.31 518 SER A C 1
ATOM 4037 O O . SER A 1 518 ? -18.584 -4.936 -26.670 1.00 53.31 518 SER A O 1
ATOM 4039 N N . GLY A 1 519 ? -17.585 -5.941 -24.934 1.00 52.94 519 GLY A N 1
ATOM 4040 C CA . GLY A 1 519 ? -16.307 -5.240 -25.098 1.00 52.94 519 GLY A CA 1
ATOM 4041 C C . GLY A 1 519 ? -15.589 -5.579 -26.410 1.00 52.94 519 GLY A C 1
ATOM 4042 O O . GLY A 1 519 ? -15.670 -6.711 -26.894 1.00 52.94 519 GLY A O 1
ATOM 4043 N N . ASP A 1 520 ? -14.864 -4.600 -26.955 1.00 46.88 520 ASP A N 1
ATOM 4044 C CA . ASP A 1 520 ? -14.027 -4.746 -28.144 1.00 46.88 520 ASP A CA 1
ATOM 4045 C C . ASP A 1 520 ? -13.088 -5.954 -28.017 1.00 46.88 520 ASP A C 1
ATOM 4047 O O . ASP A 1 520 ? -12.348 -6.128 -27.040 1.00 46.88 520 ASP A O 1
ATOM 4051 N N . LYS A 1 521 ? -13.126 -6.813 -29.036 1.00 50.09 521 LYS A N 1
ATOM 4052 C CA . LYS A 1 521 ? -12.196 -7.931 -29.175 1.00 50.09 521 LYS A CA 1
ATOM 4053 C C . LYS A 1 521 ? -10.828 -7.353 -29.554 1.00 50.09 521 LYS A C 1
ATOM 4055 O O . LYS A 1 521 ? -10.740 -6.450 -30.381 1.00 50.09 521 LYS A O 1
ATOM 4060 N N . ALA A 1 522 ? -9.754 -7.871 -28.969 1.00 47.19 522 ALA A N 1
ATOM 4061 C CA . ALA A 1 522 ? -8.383 -7.553 -29.355 1.00 47.19 522 ALA A CA 1
ATOM 4062 C C . ALA A 1 522 ? -8.221 -7.692 -30.880 1.00 47.19 522 ALA A C 1
ATOM 4064 O O . ALA A 1 522 ? -8.855 -8.559 -31.474 1.00 47.19 522 ALA A O 1
ATOM 4065 N N . LYS A 1 523 ? -7.357 -6.879 -31.512 1.00 42.28 523 LYS A N 1
ATOM 4066 C CA . LYS A 1 523 ? -7.167 -6.816 -32.983 1.00 42.28 523 LYS A CA 1
ATOM 4067 C C . LYS A 1 523 ? -6.869 -8.160 -33.662 1.00 42.28 523 LYS A C 1
ATOM 4069 O O . LYS A 1 523 ? -7.069 -8.295 -34.858 1.00 42.28 523 LYS A O 1
ATOM 4074 N N . ASN A 1 524 ? -6.418 -9.159 -32.909 1.00 41.69 524 ASN A N 1
ATOM 4075 C CA . ASN A 1 524 ? -6.235 -10.516 -33.416 1.00 41.69 524 ASN A CA 1
ATOM 4076 C C . ASN A 1 524 ? -7.542 -11.336 -33.478 1.00 41.69 524 ASN A C 1
ATOM 4078 O O . ASN A 1 524 ? -7.525 -12.439 -33.998 1.00 41.69 524 ASN A O 1
ATOM 4082 N N . GLY A 1 525 ? -8.662 -10.824 -32.956 1.00 38.94 525 GLY A N 1
ATOM 4083 C CA . GLY A 1 525 ? -9.970 -11.484 -32.864 1.00 38.94 525 GLY A CA 1
ATOM 4084 C C . GLY A 1 525 ? -10.100 -12.482 -31.705 1.00 38.94 525 GLY A C 1
ATOM 4085 O O . GLY A 1 525 ? -11.116 -13.166 -31.590 1.00 38.94 525 GLY A O 1
ATOM 4086 N N . MET A 1 526 ? -9.074 -12.600 -30.852 1.00 39.34 526 MET A N 1
ATOM 4087 C CA . MET A 1 526 ? -8.797 -13.830 -30.087 1.00 39.34 526 MET A CA 1
ATOM 4088 C C . MET A 1 526 ? -8.915 -13.676 -28.570 1.00 39.34 526 MET A C 1
ATOM 4090 O O . MET A 1 526 ? -8.910 -14.675 -27.849 1.00 39.34 526 MET A O 1
ATOM 4094 N N . ARG A 1 527 ? -8.995 -12.441 -28.073 1.00 39.38 527 ARG A N 1
ATOM 4095 C CA . ARG A 1 527 ? -9.134 -12.105 -26.650 1.00 39.38 527 ARG A CA 1
ATOM 4096 C C . ARG A 1 527 ? -10.077 -10.919 -26.509 1.00 39.38 527 ARG A C 1
ATOM 4098 O O . ARG A 1 527 ? -10.094 -10.064 -27.380 1.00 39.38 527 ARG A O 1
ATOM 4105 N N . VAL A 1 528 ? -10.816 -10.839 -25.412 1.00 40.72 528 VAL A N 1
ATOM 4106 C CA . VAL A 1 528 ? -11.272 -9.537 -24.911 1.00 40.72 528 VAL A CA 1
ATOM 4107 C C . VAL A 1 528 ? -10.078 -8.937 -24.172 1.00 40.72 528 VAL A C 1
ATOM 4109 O O . VAL A 1 528 ? -9.393 -9.663 -23.451 1.00 40.72 528 VAL A O 1
ATOM 4112 N N . ASP A 1 529 ? -9.768 -7.669 -24.412 1.00 39.84 529 ASP A N 1
ATOM 4113 C CA . ASP A 1 529 ? -8.556 -7.024 -23.902 1.00 39.84 529 ASP A CA 1
ATOM 4114 C C . ASP A 1 529 ? -8.554 -7.006 -22.358 1.00 39.84 529 ASP A C 1
ATOM 4116 O O . ASP A 1 529 ? -9.377 -6.334 -21.741 1.00 39.84 529 ASP A O 1
ATOM 4120 N N . VAL A 1 530 ? -7.686 -7.802 -21.718 1.00 41.44 530 VAL A N 1
ATOM 4121 C CA . VAL A 1 530 ? -7.773 -8.119 -20.271 1.00 41.44 530 VAL A CA 1
ATOM 4122 C C . VAL A 1 530 ? -7.237 -6.987 -19.379 1.00 41.44 530 VAL A C 1
ATOM 4124 O O . VAL A 1 530 ? -7.523 -6.972 -18.187 1.00 41.44 530 VAL A O 1
ATOM 4127 N N . ASP A 1 531 ? -6.540 -6.000 -19.945 1.00 39.66 531 ASP A N 1
ATOM 4128 C CA . ASP A 1 531 ? -5.829 -4.967 -19.171 1.00 39.66 531 ASP A CA 1
ATOM 4129 C C . ASP A 1 531 ? -6.433 -3.559 -19.246 1.00 39.66 531 ASP A C 1
ATOM 4131 O O . ASP A 1 531 ? -5.945 -2.630 -18.599 1.00 39.66 531 ASP A O 1
ATOM 4135 N N . ASN A 1 532 ? -7.528 -3.372 -19.986 1.00 44.88 532 ASN A N 1
ATOM 4136 C CA . ASN A 1 532 ? -8.170 -2.067 -20.078 1.00 44.88 532 ASN A CA 1
ATOM 4137 C C . ASN A 1 532 ? -9.391 -2.009 -19.165 1.00 44.88 532 ASN A C 1
ATOM 4139 O O . ASN A 1 532 ? -10.388 -2.705 -19.356 1.00 44.88 532 ASN A O 1
ATOM 4143 N N . ALA A 1 533 ? -9.313 -1.115 -18.180 1.00 47.28 533 ALA A N 1
ATOM 4144 C CA . ALA A 1 533 ? -10.254 -0.942 -17.080 1.00 47.28 533 ALA A CA 1
ATOM 4145 C C . ALA A 1 533 ? -11.711 -0.601 -17.495 1.00 47.28 533 ALA A C 1
ATOM 4147 O O . ALA A 1 533 ? -12.527 -0.299 -16.628 1.00 47.28 533 ALA A O 1
ATOM 4148 N N . SER A 1 534 ? -12.049 -0.619 -18.784 1.00 41.59 534 SER A N 1
ATOM 4149 C CA . SER A 1 534 ? -13.395 -0.410 -19.331 1.00 41.59 534 SER A CA 1
ATOM 4150 C C . SER A 1 534 ? -13.847 -1.479 -20.337 1.00 41.59 534 SER A C 1
ATOM 4152 O O . SER A 1 534 ? -14.968 -1.382 -20.821 1.00 41.59 534 SER A O 1
ATOM 4154 N N . LEU A 1 535 ? -12.991 -2.442 -20.706 1.00 47.62 535 LEU A N 1
ATOM 4155 C CA . LEU A 1 535 ? -13.275 -3.424 -21.766 1.00 47.62 535 LEU A CA 1
ATOM 4156 C C . LEU A 1 535 ? -12.958 -4.875 -21.372 1.00 47.62 535 LEU A C 1
ATOM 4158 O O . LEU A 1 535 ? -13.347 -5.786 -22.092 1.00 47.62 535 LEU A O 1
ATOM 4162 N N . ALA A 1 536 ? -12.326 -5.116 -20.223 1.00 51.81 536 ALA A N 1
ATOM 4163 C CA . ALA A 1 536 ? -11.892 -6.451 -19.825 1.00 51.81 536 ALA A CA 1
ATOM 4164 C C . ALA A 1 536 ? -13.049 -7.395 -19.457 1.00 51.81 536 ALA A C 1
ATOM 4166 O O . ALA A 1 536 ? -13.791 -7.175 -18.498 1.00 51.81 536 ALA A O 1
ATOM 4167 N N . GLY A 1 537 ? -13.164 -8.503 -20.194 1.00 55.81 537 GLY A N 1
ATOM 4168 C CA . GLY A 1 537 ? -13.912 -9.676 -19.746 1.00 55.81 537 GLY A CA 1
ATOM 4169 C C . GLY A 1 537 ? -13.271 -10.286 -18.494 1.00 55.81 537 GLY A C 1
ATOM 4170 O O . GLY A 1 537 ? -12.060 -10.201 -18.290 1.00 55.81 537 GLY A O 1
ATOM 4171 N N . GLN A 1 538 ? -14.068 -10.921 -17.635 1.00 61.62 538 GLN A N 1
ATOM 4172 C CA . GLN A 1 538 ? -13.531 -11.626 -16.470 1.00 61.62 538 GLN A CA 1
ATOM 4173 C C . GLN A 1 538 ? -12.932 -12.974 -16.881 1.00 61.62 538 GLN A C 1
ATOM 4175 O O . GLN A 1 538 ? -13.525 -13.724 -17.659 1.00 61.62 538 GLN A O 1
ATOM 4180 N N . ARG A 1 539 ? -11.771 -13.328 -16.316 1.00 63.72 539 ARG A N 1
ATOM 4181 C CA . ARG A 1 539 ? -11.147 -14.631 -16.575 1.00 63.72 539 ARG A CA 1
ATOM 4182 C C . ARG A 1 539 ? -12.050 -15.764 -16.068 1.00 63.72 539 ARG A C 1
ATOM 4184 O O . ARG A 1 539 ? -12.389 -15.837 -14.879 1.00 63.72 539 ARG A O 1
ATOM 4191 N N . ARG A 1 540 ? -12.395 -16.678 -16.977 1.00 65.00 540 ARG A N 1
ATOM 4192 C CA . ARG A 1 540 ? -12.995 -17.979 -16.661 1.00 65.00 540 ARG A CA 1
ATOM 4193 C C . ARG A 1 540 ? -11.894 -19.034 -16.662 1.00 65.00 540 ARG A C 1
ATOM 4195 O O . ARG A 1 540 ? -11.346 -19.356 -17.715 1.00 65.00 540 ARG A O 1
ATOM 4202 N N . ASP A 1 541 ? -11.550 -19.518 -15.479 1.00 64.44 541 ASP A N 1
ATOM 4203 C CA . ASP A 1 541 ? -10.570 -20.582 -15.289 1.00 64.44 541 ASP A CA 1
ATOM 4204 C C . ASP A 1 541 ? -11.233 -21.968 -15.260 1.00 64.44 541 ASP A C 1
ATOM 4206 O O . ASP A 1 541 ? -12.462 -22.109 -15.266 1.00 64.44 541 ASP A O 1
ATOM 4210 N N . TYR A 1 542 ? -10.386 -22.997 -15.239 1.00 66.44 542 TYR A N 1
ATOM 4211 C CA . TYR A 1 542 ? -10.808 -24.392 -15.236 1.00 66.44 542 TYR A CA 1
ATOM 4212 C C . TYR A 1 542 ? -11.665 -24.758 -14.024 1.00 66.44 542 TYR A C 1
ATOM 4214 O O . TYR A 1 542 ? -12.639 -25.497 -14.167 1.00 66.44 542 TYR A O 1
ATOM 4222 N N . ALA A 1 543 ? -11.369 -24.185 -12.856 1.00 71.31 543 ALA A N 1
ATOM 4223 C CA . ALA A 1 543 ? -12.117 -24.442 -11.631 1.00 71.31 543 ALA A CA 1
ATOM 4224 C C . ALA A 1 543 ? -13.587 -24.002 -11.751 1.00 71.31 543 ALA A C 1
ATOM 4226 O O . ALA A 1 543 ? -14.491 -24.754 -11.382 1.00 71.31 543 ALA A O 1
ATOM 4227 N N . LYS A 1 544 ? -13.855 -22.823 -12.333 1.00 74.94 544 LYS A N 1
ATOM 4228 C CA . LYS A 1 544 ? -15.230 -22.342 -12.559 1.00 74.94 544 LYS A CA 1
ATOM 4229 C C . LYS A 1 544 ? -16.016 -23.237 -13.520 1.00 74.94 544 LYS A C 1
ATOM 4231 O O . LYS A 1 544 ? -17.199 -23.479 -13.294 1.00 74.94 544 LYS A O 1
ATOM 4236 N N . ALA A 1 545 ? -15.378 -23.734 -14.580 1.00 71.81 545 ALA A N 1
ATOM 4237 C CA . ALA A 1 545 ? -16.022 -24.642 -15.530 1.00 71.81 545 ALA A CA 1
ATOM 4238 C C . ALA A 1 545 ? -16.346 -26.003 -14.891 1.00 71.81 545 ALA A C 1
ATOM 4240 O O . ALA A 1 545 ? -17.462 -26.498 -15.042 1.00 71.81 545 ALA A O 1
ATOM 4241 N N . ALA A 1 546 ? -15.408 -26.567 -14.123 1.00 74.88 546 ALA A N 1
ATOM 4242 C CA . ALA A 1 546 ? -15.620 -27.806 -13.377 1.00 74.88 546 ALA A CA 1
ATOM 4243 C C . ALA A 1 546 ? -16.793 -27.687 -12.393 1.00 74.88 546 ALA A C 1
ATOM 4245 O O . ALA A 1 546 ? -17.639 -28.576 -12.335 1.00 74.88 546 ALA A O 1
ATOM 4246 N N . ALA A 1 547 ? -16.905 -26.557 -11.687 1.00 82.94 547 ALA A N 1
ATOM 4247 C CA . ALA A 1 547 ? -18.025 -26.297 -10.786 1.00 82.94 547 ALA A CA 1
ATOM 4248 C C . ALA A 1 547 ? -19.387 -26.242 -11.508 1.00 82.94 547 ALA A C 1
ATOM 4250 O O . ALA A 1 547 ? -20.385 -26.702 -10.955 1.00 82.94 547 ALA A O 1
ATOM 4251 N N . LEU A 1 548 ? -19.448 -25.703 -12.734 1.00 81.38 548 LEU A N 1
ATOM 4252 C CA . LEU A 1 548 ? -20.674 -25.697 -13.544 1.00 81.38 548 LEU A CA 1
ATOM 4253 C C . LEU A 1 548 ? -21.062 -27.111 -14.001 1.00 81.38 548 LEU A C 1
ATOM 4255 O O . LEU A 1 548 ? -22.227 -27.481 -13.876 1.00 81.38 548 LEU A O 1
ATOM 4259 N N . MET A 1 549 ? -20.098 -27.910 -14.470 1.00 78.25 549 MET A N 1
ATOM 4260 C CA . MET A 1 549 ? -20.340 -29.307 -14.868 1.00 78.25 549 MET A CA 1
ATOM 4261 C C . MET A 1 549 ? -20.791 -30.166 -13.687 1.00 78.25 549 MET A C 1
ATOM 4263 O O . MET A 1 549 ? -21.765 -30.899 -13.798 1.00 78.25 549 MET A O 1
ATOM 4267 N N . ALA A 1 550 ? -20.147 -30.022 -12.525 1.00 82.12 550 ALA A N 1
ATOM 4268 C CA . ALA A 1 550 ? -20.530 -30.746 -11.312 1.00 82.12 550 ALA A CA 1
ATOM 4269 C C . ALA A 1 550 ? -21.967 -30.428 -10.853 1.00 82.12 550 ALA A C 1
ATOM 4271 O O . ALA A 1 550 ? -22.596 -31.236 -10.177 1.00 82.12 550 ALA A O 1
ATOM 4272 N N . ARG A 1 551 ? -22.498 -29.258 -11.230 1.00 90.44 551 ARG A N 1
ATOM 4273 C CA . ARG A 1 551 ? -23.887 -28.847 -10.976 1.00 90.44 551 ARG A CA 1
ATOM 4274 C C . ARG A 1 551 ? -24.858 -29.230 -12.099 1.00 90.44 551 ARG A C 1
ATOM 4276 O O . ARG A 1 551 ? -26.013 -28.821 -12.041 1.00 90.44 551 ARG A O 1
ATOM 4283 N N . GLY A 1 552 ? -24.409 -29.954 -13.126 1.00 86.44 552 GLY A N 1
ATOM 4284 C CA . GLY A 1 552 ? -25.222 -30.312 -14.294 1.00 86.44 552 GLY A CA 1
ATOM 4285 C C . GLY A 1 552 ? -25.609 -29.114 -15.169 1.00 86.44 552 GLY A C 1
ATOM 4286 O O . GLY A 1 552 ? -26.609 -29.157 -15.882 1.00 86.44 552 GLY A O 1
ATOM 4287 N N . MET A 1 553 ? -24.860 -28.006 -15.100 1.00 87.00 553 MET A N 1
ATOM 4288 C CA . MET A 1 553 ? -25.124 -26.785 -15.875 1.00 87.00 553 MET A CA 1
ATOM 4289 C C . MET A 1 553 ? -24.418 -26.809 -17.240 1.00 87.00 553 MET A C 1
ATOM 4291 O O . MET A 1 553 ? -23.831 -25.815 -17.678 1.00 87.00 553 MET A O 1
ATOM 4295 N N . ASP A 1 554 ? -24.457 -27.954 -17.918 1.00 80.31 554 ASP A N 1
ATOM 4296 C CA . ASP A 1 554 ? -23.731 -28.209 -19.162 1.00 80.31 554 ASP A CA 1
ATOM 4297 C C . ASP A 1 554 ? -24.154 -27.285 -20.306 1.00 80.31 554 ASP A C 1
ATOM 4299 O O . ASP A 1 554 ? -23.304 -26.801 -21.051 1.00 80.31 554 ASP A O 1
ATOM 4303 N N . SER A 1 555 ? -25.450 -26.989 -20.428 1.00 80.31 555 SER A N 1
ATOM 4304 C CA . SER A 1 555 ? -25.978 -26.084 -21.456 1.00 80.31 555 SER A CA 1
ATOM 4305 C C . SER A 1 555 ? -25.486 -24.648 -21.262 1.00 80.31 555 SER A C 1
ATOM 4307 O O . SER A 1 555 ? -25.053 -24.011 -22.217 1.00 80.31 555 SER A O 1
ATOM 4309 N N . VAL A 1 556 ? -25.463 -24.159 -20.017 1.00 78.38 556 VAL A N 1
ATOM 4310 C CA . VAL A 1 556 ? -24.932 -22.831 -19.667 1.00 78.38 556 VAL A CA 1
ATOM 4311 C C . VAL A 1 556 ? -23.439 -22.766 -19.963 1.00 78.38 556 VAL A C 1
ATOM 4313 O O . VAL A 1 556 ? -22.966 -21.805 -20.570 1.00 78.38 556 VAL A O 1
ATOM 4316 N N . LEU A 1 557 ? -22.690 -23.803 -19.581 1.00 74.38 557 LEU A N 1
ATOM 4317 C CA . LEU A 1 557 ? -21.269 -23.884 -19.892 1.00 74.38 557 LEU A CA 1
ATOM 4318 C C . LEU A 1 557 ? -21.024 -23.901 -21.406 1.00 74.38 557 LEU A C 1
ATOM 4320 O O . LEU A 1 557 ? -20.116 -23.207 -21.866 1.00 74.38 557 LEU A O 1
ATOM 4324 N N . GLN A 1 558 ? -21.823 -24.640 -22.180 1.00 72.12 558 GLN A N 1
ATOM 4325 C CA . GLN A 1 558 ? -21.735 -24.675 -23.640 1.00 72.12 558 GLN A CA 1
ATOM 4326 C C . GLN A 1 558 ? -22.022 -23.307 -24.261 1.00 72.12 558 GLN A C 1
ATOM 4328 O O . GLN A 1 558 ? -21.217 -22.856 -25.069 1.00 72.12 558 GLN A O 1
ATOM 4333 N N . THR A 1 559 ? -23.088 -22.614 -23.853 1.00 72.06 559 THR A N 1
ATOM 4334 C CA . THR A 1 559 ? -23.404 -21.256 -24.333 1.00 72.06 559 THR A CA 1
ATOM 4335 C C . THR A 1 559 ? -22.257 -20.290 -24.041 1.00 72.06 559 THR A C 1
ATOM 4337 O O . THR A 1 559 ? -21.685 -19.709 -24.958 1.00 72.06 559 THR A O 1
ATOM 4340 N N . LEU A 1 560 ? -21.793 -20.232 -22.786 1.00 68.62 560 LEU A N 1
ATOM 4341 C CA . LEU A 1 560 ? -20.672 -19.370 -22.382 1.00 68.62 560 LEU A CA 1
ATOM 4342 C C . LEU A 1 560 ? -19.360 -19.680 -23.120 1.00 68.62 560 LEU A C 1
ATOM 4344 O O . LEU A 1 560 ? -18.460 -18.840 -23.173 1.00 68.62 560 LEU A O 1
ATOM 4348 N N . THR A 1 561 ? -19.203 -20.917 -23.594 1.00 65.12 561 THR A N 1
ATOM 4349 C CA . THR A 1 561 ? -18.017 -21.388 -24.316 1.00 65.12 561 THR A CA 1
ATOM 4350 C C . THR A 1 561 ? -18.112 -21.096 -25.810 1.00 65.12 561 THR A C 1
ATOM 4352 O O . THR A 1 561 ? -17.139 -20.604 -26.371 1.00 65.12 561 THR A O 1
ATOM 4355 N N . LYS A 1 562 ? -19.276 -21.318 -26.433 1.00 63.38 562 LYS A N 1
ATOM 4356 C CA . LYS A 1 562 ? -19.548 -20.952 -27.832 1.00 63.38 562 LYS A CA 1
ATOM 4357 C C . LYS A 1 562 ? -19.406 -19.447 -28.055 1.00 63.38 562 LYS A C 1
ATOM 4359 O O . LYS A 1 562 ? -18.810 -19.031 -29.043 1.00 63.38 562 LYS A O 1
ATOM 4364 N N . ASP A 1 563 ? -19.834 -18.650 -27.081 1.00 61.19 563 ASP A N 1
ATOM 4365 C CA . ASP A 1 563 ? -19.718 -17.192 -27.135 1.00 61.19 563 ASP A CA 1
ATOM 4366 C C . ASP A 1 563 ? -18.268 -16.696 -26.900 1.00 61.19 563 ASP A C 1
ATOM 4368 O O . ASP A 1 563 ? -17.933 -15.558 -27.234 1.00 61.19 563 ASP A O 1
ATOM 4372 N N . ASN A 1 564 ? -17.367 -17.550 -26.381 1.00 59.47 564 ASN A N 1
ATOM 4373 C CA . ASN A 1 564 ? -15.943 -17.268 -26.141 1.00 59.47 564 ASN A CA 1
ATOM 4374 C C . ASN A 1 564 ? -15.036 -18.150 -27.024 1.00 59.47 564 ASN A C 1
ATOM 4376 O O . ASN A 1 564 ? -14.472 -19.150 -26.572 1.00 59.47 564 ASN A O 1
ATOM 4380 N N . MET A 1 565 ? -14.833 -17.730 -28.276 1.00 48.44 565 MET A N 1
ATOM 4381 C CA . MET A 1 565 ? -14.298 -18.531 -29.397 1.00 48.44 565 MET A CA 1
ATOM 4382 C C . MET A 1 565 ? -12.909 -19.204 -29.253 1.00 48.44 565 MET A C 1
ATOM 4384 O O . MET A 1 565 ? -12.466 -19.844 -30.199 1.00 48.44 565 MET A O 1
ATOM 4388 N N . ARG A 1 566 ? -12.184 -19.111 -28.126 1.00 44.72 566 ARG A N 1
ATOM 4389 C CA . ARG A 1 566 ? -10.861 -19.770 -27.976 1.00 44.72 566 ARG A CA 1
ATOM 4390 C C . ARG A 1 566 ? -10.622 -20.610 -26.731 1.00 44.72 566 ARG A C 1
ATOM 4392 O O . ARG A 1 566 ? -9.700 -21.416 -26.732 1.00 44.72 566 ARG A O 1
ATOM 4399 N N . GLY A 1 567 ? -11.458 -20.500 -25.700 1.00 46.38 567 GLY A N 1
ATOM 4400 C CA . GLY A 1 567 ? -11.453 -21.500 -24.625 1.00 46.38 567 GLY A CA 1
ATOM 4401 C C . GLY A 1 567 ? -12.072 -22.828 -25.075 1.00 46.38 567 GLY A C 1
ATOM 4402 O O . GLY A 1 567 ? -11.787 -23.858 -24.475 1.00 46.38 567 GLY A O 1
ATOM 4403 N N . GLY A 1 568 ? -12.898 -22.786 -26.130 1.00 49.12 568 GLY A N 1
ATOM 4404 C CA . GLY A 1 568 ? -13.719 -23.894 -26.617 1.00 49.12 568 GLY A CA 1
ATOM 4405 C C . GLY A 1 568 ? -13.007 -25.229 -26.665 1.00 49.12 568 GLY A C 1
ATOM 4406 O O . GLY A 1 568 ? -13.416 -26.140 -25.964 1.00 49.12 568 GLY A O 1
ATOM 4407 N N . PHE A 1 569 ? -11.894 -25.307 -27.390 1.00 52.78 569 PHE A N 1
ATOM 4408 C CA . PHE A 1 569 ? -11.219 -26.575 -27.649 1.00 52.78 569 PHE A CA 1
ATOM 4409 C C . PHE A 1 569 ? -10.667 -27.253 -26.382 1.00 52.78 569 PHE A C 1
ATOM 4411 O O . PHE A 1 569 ? -11.034 -28.382 -26.077 1.00 52.78 569 PHE A O 1
ATOM 4418 N N . ALA A 1 570 ? -9.848 -26.557 -25.584 1.00 52.31 570 ALA A N 1
ATOM 4419 C CA . ALA A 1 570 ? -9.287 -27.133 -24.354 1.00 52.31 570 ALA A CA 1
ATOM 4420 C C . ALA A 1 570 ? -10.378 -27.500 -23.326 1.00 52.31 570 ALA A C 1
ATOM 4422 O O . ALA A 1 570 ? -10.238 -28.472 -22.584 1.00 52.31 570 ALA A O 1
ATOM 4423 N N . TYR A 1 571 ? -11.480 -26.741 -23.292 1.00 56.84 571 TYR A N 1
ATOM 4424 C CA . TYR A 1 571 ? -12.627 -27.041 -22.434 1.00 56.84 571 TYR A CA 1
ATOM 4425 C C . TYR A 1 571 ? -13.483 -28.200 -22.956 1.00 56.84 571 TYR A C 1
ATOM 4427 O O . TYR A 1 571 ? -13.969 -28.987 -22.148 1.00 56.84 571 TYR A O 1
ATOM 4435 N N . GLU A 1 572 ? -13.668 -28.323 -24.270 1.00 59.25 572 GLU A N 1
ATOM 4436 C CA . GLU A 1 572 ? -14.365 -29.447 -24.901 1.00 59.25 572 GLU A CA 1
ATOM 4437 C C . GLU A 1 572 ? -13.610 -30.756 -24.679 1.00 59.25 572 GLU A C 1
ATOM 4439 O O . GLU A 1 572 ? -14.231 -31.752 -24.314 1.00 59.25 572 GLU A O 1
ATOM 4444 N N . GLU A 1 573 ? -12.281 -30.748 -24.797 1.00 60.44 573 GLU A N 1
ATOM 4445 C CA . GLU A 1 573 ? -11.452 -31.919 -24.500 1.00 60.44 573 GLU A CA 1
ATOM 4446 C C . GLU A 1 573 ? -11.530 -32.316 -23.019 1.00 60.44 573 GLU A C 1
ATOM 4448 O O . GLU A 1 573 ? -11.730 -33.486 -22.702 1.00 60.44 573 GLU A O 1
ATOM 4453 N N . LEU A 1 574 ? -11.492 -31.354 -22.090 1.00 56.94 574 LEU A N 1
ATOM 4454 C CA . LEU A 1 574 ? -11.701 -31.643 -20.667 1.00 56.94 574 LEU A CA 1
ATOM 4455 C C . LEU A 1 574 ? -13.112 -32.186 -20.383 1.00 56.94 574 LEU A C 1
ATOM 4457 O O . LEU A 1 574 ? -13.268 -33.123 -19.601 1.00 56.94 574 LEU A O 1
ATOM 4461 N N . ALA A 1 575 ? -14.146 -31.613 -21.004 1.00 58.62 575 ALA A N 1
ATOM 4462 C CA . ALA A 1 575 ? -15.522 -32.073 -20.843 1.00 58.62 575 ALA A CA 1
ATOM 4463 C C . ALA A 1 575 ? -15.701 -33.509 -21.357 1.00 58.62 575 ALA A C 1
ATOM 4465 O O . ALA A 1 575 ? -16.443 -34.277 -20.747 1.00 58.62 575 ALA A O 1
ATOM 4466 N N . LYS A 1 576 ? -14.998 -33.893 -22.430 1.00 63.00 576 LYS A N 1
ATOM 4467 C CA . LYS A 1 576 ? -14.930 -35.286 -22.889 1.00 63.00 576 LYS A CA 1
ATOM 4468 C C . LYS A 1 576 ? -14.313 -36.175 -21.810 1.00 63.00 576 LYS A C 1
ATOM 4470 O O . LYS A 1 576 ? -14.986 -37.100 -21.363 1.00 63.00 576 LYS A O 1
ATOM 4475 N N . VAL A 1 577 ? -13.122 -35.827 -21.309 1.00 62.59 577 VAL A N 1
ATOM 4476 C CA . VAL A 1 577 ? -12.421 -36.590 -20.255 1.00 62.59 577 VAL A CA 1
ATOM 4477 C C . VAL A 1 577 ? -13.300 -36.795 -19.019 1.00 62.59 577 VAL A C 1
ATOM 4479 O O . VAL A 1 577 ? -13.443 -37.918 -18.544 1.00 62.59 577 VAL A O 1
ATOM 4482 N N . ILE A 1 578 ? -13.936 -35.732 -18.517 1.00 56.00 578 ILE A N 1
ATOM 4483 C CA . ILE A 1 578 ? -14.793 -35.791 -17.320 1.00 56.00 578 ILE A CA 1
ATOM 4484 C C . ILE A 1 578 ? -16.044 -36.647 -17.558 1.00 56.00 578 ILE A C 1
ATOM 4486 O O . ILE A 1 578 ? -16.493 -37.344 -16.653 1.00 56.00 578 ILE A O 1
ATOM 4490 N N . ARG A 1 579 ? -16.600 -36.634 -18.774 1.00 61.41 579 ARG A N 1
ATOM 4491 C CA . ARG A 1 579 ? -17.753 -37.466 -19.159 1.00 61.41 579 ARG A CA 1
ATOM 4492 C C . ARG A 1 579 ? -17.368 -38.909 -19.511 1.00 61.41 579 ARG A C 1
ATOM 4494 O O . ARG A 1 579 ? -18.223 -39.654 -19.982 1.00 61.41 579 ARG A O 1
ATOM 4501 N N . GLY A 1 580 ? -16.107 -39.304 -19.315 1.00 63.31 580 GLY A N 1
ATOM 4502 C CA . GLY A 1 580 ? -15.609 -40.635 -19.669 1.00 63.31 580 GLY A CA 1
ATOM 4503 C C . GLY A 1 580 ? -15.492 -40.871 -21.179 1.00 63.31 580 GLY A C 1
ATOM 4504 O O . GLY A 1 580 ? -15.421 -42.014 -21.620 1.00 63.31 580 GLY A O 1
ATOM 4505 N N . VAL A 1 581 ? -15.484 -39.802 -21.977 1.00 63.50 581 VAL A N 1
ATOM 4506 C CA . VAL A 1 581 ? -15.274 -39.838 -23.426 1.00 63.50 581 VAL A CA 1
ATOM 4507 C C . VAL A 1 581 ? -13.779 -39.606 -23.694 1.00 63.50 581 VAL A C 1
ATOM 4509 O O . VAL A 1 581 ? -13.209 -38.664 -23.140 1.00 63.50 581 VAL A O 1
ATOM 4512 N N . PRO A 1 582 ? -13.108 -40.430 -24.515 1.00 50.78 582 PRO A N 1
ATOM 4513 C CA . PRO A 1 582 ? -11.685 -40.256 -24.790 1.00 50.78 582 PRO A CA 1
ATOM 4514 C C . PRO A 1 582 ? -11.406 -38.886 -25.427 1.00 50.78 582 PRO A C 1
ATOM 4516 O O . PRO A 1 582 ? -12.091 -38.474 -26.367 1.00 50.78 582 PRO A O 1
ATOM 4519 N N . ALA A 1 583 ? -10.399 -38.184 -24.899 1.00 46.59 583 ALA A N 1
ATOM 4520 C CA . ALA A 1 583 ? -9.867 -36.975 -25.520 1.00 46.59 583 ALA A CA 1
ATOM 4521 C C . ALA A 1 583 ? -9.237 -37.321 -26.874 1.00 46.59 583 ALA A C 1
ATOM 4523 O O . ALA A 1 583 ? -8.633 -38.386 -27.034 1.00 46.59 583 ALA A O 1
ATOM 4524 N N . ILE A 1 584 ? -9.359 -36.420 -27.843 1.00 51.00 584 ILE A N 1
ATOM 4525 C CA . ILE A 1 584 ? -8.658 -36.550 -29.118 1.00 51.00 584 ILE A CA 1
ATOM 4526 C C . ILE A 1 584 ? -7.176 -36.249 -28.839 1.00 51.00 584 ILE A C 1
ATOM 4528 O O . ILE A 1 584 ? -6.878 -35.200 -28.261 1.00 51.00 584 ILE A O 1
ATOM 4532 N N . PRO A 1 585 ? -6.230 -37.134 -29.212 1.00 43.16 585 PRO A N 1
ATOM 4533 C CA . PRO A 1 585 ? -4.807 -36.842 -29.094 1.00 43.16 585 PRO A CA 1
ATOM 4534 C C . PRO A 1 585 ? -4.500 -35.529 -29.814 1.00 43.16 585 PRO A C 1
ATOM 4536 O O . PRO A 1 585 ? -4.971 -35.313 -30.931 1.00 43.16 585 PRO A O 1
ATOM 4539 N N . SER A 1 586 ? -3.750 -34.646 -29.155 1.00 42.53 586 SER A N 1
ATOM 4540 C CA . SER A 1 586 ? -3.347 -33.337 -29.673 1.00 42.53 586 SER A CA 1
ATOM 4541 C C . SER A 1 586 ? -2.955 -33.412 -31.149 1.00 42.53 586 SER A C 1
ATOM 4543 O O . SER A 1 586 ? -2.092 -34.212 -31.512 1.00 42.53 586 SER A O 1
ATOM 4545 N N . VAL A 1 587 ? -3.570 -32.564 -31.977 1.00 37.44 587 VAL A N 1
ATOM 4546 C CA . VAL A 1 587 ? -3.182 -32.375 -33.379 1.00 37.44 587 VAL A CA 1
ATOM 4547 C C . VAL A 1 587 ? -1.667 -32.119 -33.431 1.00 37.44 587 VAL A C 1
ATOM 4549 O O . VAL A 1 587 ? -1.195 -31.238 -32.703 1.00 37.44 587 VAL A O 1
ATOM 4552 N N . PRO A 1 588 ? -0.892 -32.877 -34.230 1.00 34.66 588 PRO A N 1
ATOM 4553 C CA . PRO A 1 588 ? 0.532 -32.623 -34.408 1.00 34.66 588 PRO A CA 1
ATOM 4554 C C . PRO A 1 588 ? 0.759 -31.191 -34.899 1.00 34.66 588 PRO A C 1
ATOM 4556 O O . PRO A 1 588 ? -0.016 -30.672 -35.704 1.00 34.66 588 PRO A O 1
ATOM 4559 N N . ALA A 1 589 ? 1.839 -30.561 -34.435 1.00 35.00 589 ALA A N 1
ATOM 4560 C CA . ALA A 1 589 ? 2.209 -29.175 -34.741 1.00 35.00 589 ALA A CA 1
ATOM 4561 C C . ALA A 1 589 ? 2.352 -28.859 -36.251 1.00 35.00 589 ALA A C 1
ATOM 4563 O O . ALA A 1 589 ? 2.420 -27.696 -36.635 1.00 35.00 589 ALA A O 1
ATOM 4564 N N . GLU A 1 590 ? 2.341 -29.881 -37.103 1.00 35.84 590 GLU A N 1
ATOM 4565 C CA . GLU A 1 590 ? 2.506 -29.814 -38.557 1.00 35.84 590 GLU A CA 1
ATOM 4566 C C . GLU A 1 590 ? 1.272 -29.256 -39.297 1.00 35.84 590 GLU A C 1
ATOM 4568 O O . GLU A 1 590 ? 1.381 -28.828 -40.442 1.00 35.84 590 GLU A O 1
ATOM 4573 N N . ALA A 1 591 ? 0.101 -29.161 -38.652 1.00 33.53 591 ALA A N 1
ATOM 4574 C CA . ALA A 1 591 ? -1.107 -28.600 -39.277 1.00 33.53 591 ALA A CA 1
ATOM 4575 C C . ALA A 1 591 ? -1.157 -27.051 -39.314 1.00 33.53 591 ALA A C 1
ATOM 4577 O O . ALA A 1 591 ? -2.119 -26.484 -39.830 1.00 33.53 591 ALA A O 1
ATOM 4578 N N . CYS A 1 592 ? -0.145 -26.354 -38.780 1.00 30.59 592 CYS A N 1
ATOM 4579 C CA . CYS A 1 592 ? -0.084 -24.884 -38.747 1.00 30.59 592 CYS A CA 1
ATOM 4580 C C . CYS A 1 592 ? 0.698 -24.238 -39.911 1.00 30.59 592 CYS A C 1
ATOM 4582 O O . CYS A 1 592 ? 0.753 -23.011 -39.970 1.00 30.59 592 CYS A O 1
ATOM 4584 N N . GLU A 1 593 ? 1.275 -25.006 -40.844 1.00 30.88 593 GLU A N 1
ATOM 4585 C CA . GLU A 1 593 ? 2.114 -24.453 -41.929 1.00 30.88 593 GLU A CA 1
ATOM 4586 C C . GLU A 1 593 ? 1.405 -24.244 -43.285 1.00 30.88 593 GLU A C 1
ATOM 4588 O O . GLU A 1 593 ? 2.021 -23.726 -44.210 1.00 30.88 593 GLU A O 1
ATOM 4593 N N . GLN A 1 594 ? 0.107 -24.546 -43.432 1.00 29.95 594 GLN A N 1
ATOM 4594 C CA . GLN A 1 594 ? -0.588 -24.450 -44.736 1.00 29.95 594 GLN A CA 1
ATOM 4595 C C . GLN A 1 594 ? -1.601 -23.301 -44.909 1.00 29.95 594 GLN A C 1
ATOM 4597 O O . GLN A 1 594 ? -2.353 -23.301 -45.875 1.00 29.95 594 GLN A O 1
ATOM 4602 N N . THR A 1 595 ? -1.601 -22.271 -44.056 1.00 31.12 595 THR A N 1
ATOM 4603 C CA . THR A 1 595 ? -2.447 -21.066 -44.264 1.00 31.12 595 THR A CA 1
ATOM 4604 C C . THR A 1 595 ? -1.667 -19.744 -44.315 1.00 31.12 595 THR A C 1
ATOM 4606 O O . THR A 1 595 ? -2.190 -18.707 -43.921 1.00 31.12 595 THR A O 1
ATOM 4609 N N . ILE A 1 596 ? -0.417 -19.761 -44.804 1.00 29.86 596 ILE A N 1
ATOM 4610 C CA . ILE A 1 596 ? 0.351 -18.548 -45.191 1.00 29.86 596 ILE A CA 1
ATOM 4611 C C . ILE A 1 596 ? 0.730 -18.605 -46.687 1.00 29.86 596 ILE A C 1
ATOM 4613 O O . ILE A 1 596 ? 1.801 -18.184 -47.110 1.00 29.86 596 ILE A O 1
ATOM 4617 N N . ALA A 1 597 ? -0.159 -19.145 -47.514 1.00 33.53 597 ALA A N 1
ATOM 4618 C CA . ALA A 1 597 ? -0.082 -19.000 -48.962 1.00 33.53 597 ALA A CA 1
ATOM 4619 C C . ALA A 1 597 ? -1.507 -18.965 -49.522 1.00 33.53 597 ALA A C 1
ATOM 4621 O O . ALA A 1 597 ? -2.013 -19.986 -49.973 1.00 33.53 597 ALA A O 1
ATOM 4622 N N . ASP A 1 598 ? -2.159 -17.816 -49.328 1.00 31.00 598 ASP A N 1
ATOM 4623 C CA . ASP A 1 598 ? -3.011 -17.116 -50.304 1.00 31.00 598 ASP A CA 1
ATOM 4624 C C . ASP A 1 598 ? -3.343 -15.706 -49.786 1.00 31.00 598 ASP A C 1
ATOM 4626 O O . ASP A 1 598 ? -3.839 -15.584 -48.638 1.00 31.00 598 ASP A O 1
#

Sequence (598 aa):
MLSPELLSDLRPRGLKMSVVGIEVKPETEEVIGIKTVGSDRMWYRATVEGKIRNGEFKTHTFMFSLPIATEGVFVVGGLYRFVIPQGILDVETFELGKPAKYYFRNRLSVIYQALFGIFDSCLVEFYMAGNPPQDSELQNRIDSWFKSSPETRDVIPTRIGIDSIKEMVSLHIPNEGLDLTQREFPSTMLGILDPASTPAGERVNQTYRLTKGTDISTGVAVPSGEMFCSTITNHHLPVALAPRRTHLVRSAYEAAIALDTPEDPLIGNKGLKGRHLLTGIMNLKSFTGDDAIVISASASIKLRATRTIVETFYVVGSLHMHVKEGDSVLPRAVIAETTDPLTQVKELVTLKKIKGAAVIQKIDAVRSSHFNIPATRIRVTCQLISDAKSGDKVITRSAIKGVLRVIADNKMPTLPDGRILDAIISPESVINRRVMSLFWEAMAYGYVASLPEDQREGAVLVDHFDPRPTFVQLVEKGYGKPIQLTYEEKPLPEQTFVGMIYFLRLDKISNEIASSHSGDKAKNGMRVDVDNASLAGQRRDYAKAAALMARGMDSVLQTLTKDNMRGGFAYEELAKVIRGVPAIPSVPAEACEQTIAD

Radius of gyration: 29.09 Å; Cα contacts (8 Å, |Δi|>4): 1164; chains: 1; bounding box: 66×67×87 Å